Protein AF-A0A819KWQ0-F1 (afdb_monomer)

Structure (mmCIF, N/CA/C/O backbone):
data_AF-A0A819KWQ0-F1
#
_entry.id   AF-A0A819KWQ0-F1
#
loop_
_atom_site.group_PDB
_atom_site.id
_atom_site.type_symbol
_atom_site.label_atom_id
_atom_site.label_alt_id
_atom_site.label_comp_id
_atom_site.label_asym_id
_atom_site.label_entity_id
_atom_site.label_seq_id
_atom_site.pdbx_PDB_ins_code
_atom_site.Cartn_x
_atom_site.Cartn_y
_atom_site.Cartn_z
_atom_site.occupancy
_atom_site.B_iso_or_equiv
_atom_site.auth_seq_id
_atom_site.auth_comp_id
_atom_site.auth_asym_id
_atom_site.auth_atom_id
_atom_site.pdbx_PDB_model_num
ATOM 1 N N . MET A 1 1 ? 27.034 -5.877 -29.407 1.00 24.23 1 MET A N 1
ATOM 2 C CA . MET A 1 1 ? 26.694 -6.370 -30.760 1.00 24.23 1 MET A CA 1
ATOM 3 C C . MET A 1 1 ? 25.232 -6.024 -30.983 1.00 24.23 1 MET A C 1
ATOM 5 O O . MET A 1 1 ? 24.387 -6.612 -30.325 1.00 24.23 1 MET A O 1
ATOM 9 N N . GLU A 1 2 ? 24.943 -4.990 -31.768 1.00 26.64 2 GLU A N 1
ATOM 10 C CA . GLU A 1 2 ? 23.597 -4.400 -31.842 1.00 26.64 2 GLU A CA 1
ATOM 11 C C . GLU A 1 2 ? 22.779 -5.033 -32.975 1.00 26.64 2 GLU A C 1
ATOM 13 O O . GLU A 1 2 ? 23.281 -5.213 -34.084 1.00 26.64 2 GLU A O 1
ATOM 18 N N . GLN A 1 3 ? 21.522 -5.390 -32.698 1.00 25.50 3 GLN A N 1
ATOM 19 C CA . GLN A 1 3 ? 20.621 -5.985 -33.685 1.00 25.50 3 GLN A CA 1
ATOM 20 C C . GLN A 1 3 ? 19.725 -4.911 -34.311 1.00 25.50 3 GLN A C 1
ATOM 22 O O . GLN A 1 3 ? 18.883 -4.322 -33.637 1.00 25.50 3 GLN A O 1
ATOM 27 N N . VAL A 1 4 ? 19.859 -4.695 -35.622 1.00 35.66 4 VAL A N 1
ATOM 28 C CA . VAL A 1 4 ? 18.903 -3.888 -36.395 1.00 35.66 4 VAL A CA 1
ATOM 29 C C . VAL A 1 4 ? 17.705 -4.768 -36.754 1.00 35.66 4 VAL A C 1
ATOM 31 O O . VAL A 1 4 ? 17.796 -5.618 -37.641 1.00 35.66 4 VAL A O 1
ATOM 34 N N . LEU A 1 5 ? 16.582 -4.576 -36.059 1.00 35.38 5 LEU A N 1
ATOM 35 C CA . LEU A 1 5 ? 15.367 -5.361 -36.271 1.00 35.38 5 LEU A CA 1
ATOM 36 C C . LEU A 1 5 ? 14.672 -4.964 -37.588 1.00 35.38 5 LEU A C 1
ATOM 38 O O . LEU A 1 5 ? 13.989 -3.945 -37.673 1.00 35.38 5 LEU A O 1
ATOM 42 N N . LEU A 1 6 ? 14.829 -5.791 -38.623 1.00 46.47 6 LEU A N 1
ATOM 43 C CA . LEU A 1 6 ? 14.101 -5.660 -39.886 1.00 46.47 6 LEU A CA 1
ATOM 44 C C . LEU A 1 6 ? 12.773 -6.428 -39.808 1.00 46.47 6 LEU A C 1
ATOM 46 O O . LEU A 1 6 ? 12.726 -7.636 -40.032 1.00 46.47 6 LEU A O 1
ATOM 50 N N . THR A 1 7 ? 11.689 -5.726 -39.481 1.00 38.81 7 THR A N 1
ATOM 51 C CA . THR A 1 7 ? 10.360 -6.334 -39.313 1.00 38.81 7 THR A CA 1
ATOM 52 C C . THR A 1 7 ? 9.703 -6.654 -40.659 1.00 38.81 7 THR A C 1
ATOM 54 O O . THR A 1 7 ? 9.161 -5.771 -41.324 1.00 38.81 7 THR A O 1
ATOM 57 N N . PHE A 1 8 ? 9.689 -7.932 -41.039 1.00 43.09 8 PHE A N 1
ATOM 58 C CA . PHE A 1 8 ? 8.928 -8.433 -42.187 1.00 43.09 8 PHE A CA 1
ATOM 59 C C . PHE A 1 8 ? 7.566 -8.971 -41.727 1.00 43.09 8 PHE A C 1
ATOM 61 O O . PHE A 1 8 ? 7.503 -9.798 -40.821 1.00 43.09 8 PHE A O 1
ATOM 68 N N . ARG A 1 9 ? 6.468 -8.528 -42.352 1.00 33.56 9 ARG A N 1
ATOM 69 C CA . ARG A 1 9 ? 5.150 -9.169 -42.194 1.00 33.56 9 ARG A CA 1
ATOM 70 C C . ARG A 1 9 ? 4.987 -10.262 -43.257 1.00 33.56 9 ARG A C 1
ATOM 72 O O . ARG A 1 9 ? 5.409 -10.067 -44.393 1.00 33.56 9 ARG A O 1
ATOM 79 N N . ASN A 1 10 ? 4.350 -11.371 -42.882 1.00 37.31 10 ASN A N 1
ATOM 80 C CA . ASN A 1 10 ? 3.949 -12.483 -43.756 1.00 37.31 10 ASN A CA 1
ATOM 81 C C . ASN A 1 10 ? 5.104 -13.242 -44.456 1.00 37.31 10 ASN A C 1
ATOM 83 O O . ASN A 1 10 ? 4.990 -13.589 -45.630 1.00 37.31 10 ASN A O 1
ATOM 87 N N . ILE A 1 11 ? 6.207 -13.533 -43.750 1.00 48.66 11 ILE A N 1
ATOM 88 C CA . ILE A 1 11 ? 7.253 -14.470 -44.214 1.00 48.66 11 ILE A CA 1
ATOM 89 C C . ILE A 1 11 ? 7.636 -15.406 -43.057 1.00 48.66 11 ILE A C 1
ATOM 91 O O . ILE A 1 11 ? 8.377 -15.012 -42.163 1.00 48.66 11 ILE A O 1
ATOM 95 N N . GLU A 1 12 ? 7.136 -16.645 -43.063 1.00 42.06 12 GLU A N 1
ATOM 96 C CA . GLU A 1 12 ? 7.247 -17.553 -41.905 1.00 42.06 12 GLU A CA 1
ATOM 97 C C . GLU A 1 12 ? 8.636 -18.178 -41.696 1.00 42.06 12 GLU A C 1
ATOM 99 O O . GLU A 1 12 ? 8.948 -18.616 -40.590 1.00 42.06 12 GLU A O 1
ATOM 104 N N . LYS A 1 13 ? 9.488 -18.236 -42.732 1.00 46.59 13 LYS A N 1
ATOM 105 C CA . LYS A 1 13 ? 10.854 -18.785 -42.636 1.00 46.59 13 LYS A CA 1
ATOM 106 C C . LYS A 1 13 ? 11.850 -17.960 -43.452 1.00 46.59 13 LYS A C 1
ATOM 108 O O . LYS A 1 13 ? 11.881 -18.042 -44.676 1.00 46.59 13 LYS A O 1
ATOM 113 N N . ILE A 1 14 ? 12.708 -17.206 -42.763 1.00 52.41 14 ILE A N 1
ATOM 114 C CA . ILE A 1 14 ? 13.906 -16.571 -43.335 1.00 52.41 14 ILE A CA 1
ATOM 115 C C . ILE A 1 14 ? 15.120 -17.312 -42.776 1.00 52.41 14 ILE A C 1
ATOM 117 O O . ILE A 1 14 ? 15.353 -17.284 -41.572 1.00 52.41 14 ILE A O 1
ATOM 121 N N . SER A 1 15 ? 15.893 -17.983 -43.635 1.00 44.91 15 SER A N 1
ATOM 122 C CA . SER A 1 15 ? 17.035 -18.798 -43.196 1.00 44.91 15 SER A CA 1
ATOM 123 C C . SER A 1 15 ? 18.334 -18.000 -43.069 1.00 44.91 15 SER A C 1
ATOM 125 O O . SER A 1 15 ? 19.183 -18.340 -42.248 1.00 44.91 15 SER A O 1
ATOM 127 N N . THR A 1 16 ? 18.536 -16.948 -43.874 1.00 51.19 16 THR A N 1
ATOM 128 C CA . THR A 1 16 ? 19.702 -16.052 -43.747 1.00 51.19 16 THR A CA 1
ATOM 129 C C . THR A 1 16 ? 19.451 -14.689 -44.401 1.00 51.19 16 THR A C 1
ATOM 131 O O . THR A 1 16 ? 19.025 -14.604 -45.553 1.00 51.19 16 THR A O 1
ATOM 134 N N . VAL A 1 17 ? 19.810 -13.603 -43.710 1.00 53.06 17 VAL A N 1
ATOM 135 C CA . VAL A 1 17 ? 19.932 -12.259 -44.303 1.00 53.06 17 VAL A CA 1
ATOM 136 C C . VAL A 1 17 ? 21.399 -12.027 -44.686 1.00 53.06 17 VAL A C 1
ATOM 138 O O . VAL A 1 17 ? 22.280 -12.222 -43.852 1.00 53.06 17 VAL A O 1
ATOM 141 N N . ARG A 1 18 ? 21.689 -11.612 -45.929 1.00 51.16 18 ARG A N 1
ATOM 142 C CA . ARG A 1 18 ? 23.060 -11.295 -46.381 1.00 51.16 18 ARG A CA 1
ATOM 143 C C . ARG A 1 18 ? 23.117 -9.912 -47.027 1.00 51.16 18 ARG A C 1
ATOM 145 O O . ARG A 1 18 ? 22.638 -9.706 -48.139 1.00 51.16 18 ARG A O 1
ATOM 152 N N . LEU A 1 19 ? 23.761 -8.965 -46.349 1.00 50.62 19 LEU A N 1
ATOM 153 C CA . LEU A 1 19 ? 23.996 -7.623 -46.883 1.00 50.62 19 LEU A CA 1
ATOM 154 C C . LEU A 1 19 ? 25.009 -7.691 -48.040 1.00 50.62 19 LEU A C 1
ATOM 156 O O . LEU A 1 19 ? 26.185 -7.968 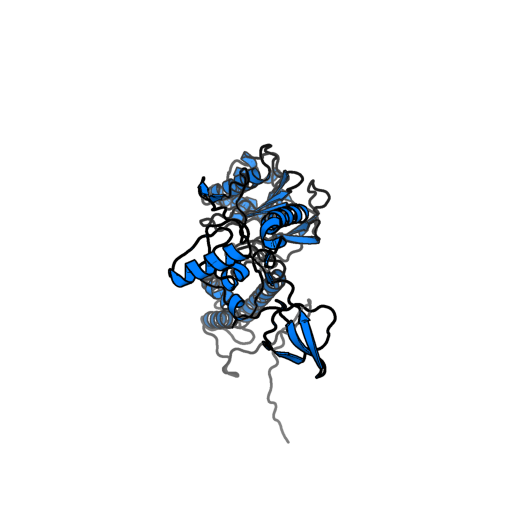-47.824 1.00 50.62 19 LEU A O 1
ATOM 160 N N . SER A 1 20 ? 24.557 -7.443 -49.273 1.00 44.72 20 SER A N 1
ATOM 161 C CA . SER A 1 20 ? 25.394 -7.492 -50.481 1.00 44.72 20 SER A CA 1
ATOM 162 C C . SER A 1 20 ? 25.358 -6.161 -51.237 1.00 44.72 20 SER A C 1
ATOM 164 O O . SER A 1 20 ? 24.332 -5.809 -51.825 1.00 44.72 20 SER A O 1
ATOM 166 N N . ARG A 1 21 ? 26.474 -5.426 -51.274 1.00 44.25 21 ARG A N 1
ATOM 167 C CA . ARG A 1 21 ? 26.579 -4.163 -52.023 1.00 44.25 21 ARG A CA 1
ATOM 168 C C . ARG A 1 21 ? 26.748 -4.449 -53.520 1.00 44.25 21 ARG A C 1
ATOM 170 O O . ARG A 1 21 ? 27.690 -5.127 -53.916 1.00 44.25 21 ARG A O 1
ATOM 177 N N . LYS A 1 22 ? 25.881 -3.883 -54.364 1.00 44.34 22 LYS A N 1
ATOM 178 C CA . LYS A 1 22 ? 26.129 -3.733 -55.808 1.00 44.34 22 LYS A CA 1
ATOM 179 C C . LYS A 1 22 ? 25.901 -2.275 -56.189 1.00 44.34 22 LYS A C 1
ATOM 181 O O . LYS A 1 22 ? 24.785 -1.780 -56.066 1.00 44.34 22 LYS A O 1
ATOM 186 N N . PHE A 1 23 ? 26.961 -1.593 -56.618 1.00 38.34 23 PHE A N 1
ATOM 187 C CA . PHE A 1 23 ? 26.857 -0.231 -57.136 1.00 38.34 23 PHE A CA 1
ATOM 188 C C . PHE A 1 23 ? 26.007 -0.210 -58.413 1.00 38.34 23 PHE A C 1
ATOM 190 O O . PHE A 1 23 ? 26.102 -1.102 -59.255 1.00 38.34 23 PHE A O 1
ATOM 197 N N . SER A 1 24 ? 25.176 0.820 -58.544 1.00 41.94 24 SER A N 1
ATOM 198 C CA . SER A 1 24 ? 24.393 1.113 -59.741 1.00 41.94 24 SER A CA 1
ATOM 199 C C . SER A 1 24 ? 24.179 2.621 -59.816 1.00 41.94 24 SER A C 1
ATOM 201 O O . SER A 1 24 ? 23.845 3.238 -58.806 1.00 41.94 24 SER A O 1
ATOM 203 N N . LEU A 1 25 ? 24.346 3.209 -61.002 1.00 40.59 25 LEU A N 1
ATOM 204 C CA . LEU A 1 25 ? 24.334 4.659 -61.268 1.00 40.59 25 LEU A CA 1
ATOM 205 C C . LEU A 1 25 ? 22.933 5.312 -61.156 1.00 40.59 25 LEU A C 1
ATOM 207 O O . LEU A 1 25 ? 22.634 6.289 -61.836 1.00 40.59 25 LEU A O 1
ATOM 211 N N . ARG A 1 26 ? 22.027 4.732 -60.357 1.00 42.91 26 ARG A N 1
ATOM 212 C CA . ARG A 1 26 ? 20.630 5.162 -60.171 1.00 42.91 26 ARG A CA 1
ATOM 213 C C . ARG A 1 26 ? 20.159 4.899 -58.730 1.00 42.91 26 ARG A C 1
ATOM 215 O O . ARG A 1 26 ? 19.268 4.075 -58.538 1.00 42.91 26 ARG A O 1
ATOM 222 N N . ASN A 1 27 ? 20.783 5.571 -57.756 1.00 46.50 27 ASN A N 1
ATOM 223 C CA . ASN A 1 27 ? 20.468 5.704 -56.314 1.00 46.50 27 ASN A CA 1
ATOM 224 C C . ASN A 1 27 ? 19.314 4.813 -55.791 1.00 46.50 27 ASN A C 1
ATOM 226 O O . ASN A 1 27 ? 18.196 5.280 -55.542 1.00 46.50 27 ASN A O 1
ATOM 230 N N . ARG A 1 28 ? 19.559 3.503 -55.658 1.00 50.69 28 ARG A N 1
ATOM 231 C CA . ARG A 1 28 ? 18.576 2.508 -55.190 1.00 50.69 28 ARG A CA 1
ATOM 232 C C . ARG A 1 28 ? 19.274 1.397 -54.412 1.00 50.69 28 ARG A C 1
ATOM 234 O O . ARG A 1 28 ? 19.896 0.520 -55.008 1.00 50.69 28 ARG A O 1
ATOM 241 N N . PHE A 1 29 ? 19.114 1.403 -53.092 1.00 60.25 29 PHE A N 1
ATOM 242 C CA . PHE A 1 29 ? 19.632 0.346 -52.225 1.00 60.25 29 PHE A CA 1
ATOM 243 C C . PHE A 1 29 ? 18.668 -0.832 -52.132 1.00 60.25 29 PHE A C 1
ATOM 245 O O . PHE A 1 29 ? 17.476 -0.660 -51.867 1.00 60.25 29 PHE A O 1
ATOM 252 N N . TYR A 1 30 ? 19.215 -2.031 -52.330 1.00 61.19 30 TYR A N 1
ATOM 253 C CA . TYR A 1 30 ? 18.512 -3.302 -52.212 1.00 61.19 30 TYR A CA 1
ATOM 254 C C . TYR A 1 30 ? 19.210 -4.170 -51.161 1.00 61.19 30 TYR A C 1
ATOM 256 O O . TYR A 1 30 ? 20.372 -4.536 -51.334 1.00 61.19 30 TYR A O 1
ATOM 264 N N . LEU A 1 31 ? 18.496 -4.518 -50.091 1.00 68.06 31 LEU A N 1
ATOM 265 C CA . LEU A 1 31 ? 18.867 -5.629 -49.217 1.00 68.06 31 LEU A CA 1
ATOM 266 C C . LEU A 1 31 ? 18.667 -6.938 -49.985 1.00 68.06 31 LEU A C 1
ATOM 268 O O . LEU A 1 31 ? 17.671 -7.080 -50.694 1.00 68.06 31 LEU A O 1
ATOM 272 N N . SER A 1 32 ? 19.566 -7.901 -49.803 1.00 66.44 32 SER A N 1
ATOM 273 C CA . SER A 1 32 ? 19.382 -9.266 -50.298 1.00 66.44 32 SER A CA 1
ATOM 274 C C . SER A 1 32 ? 19.013 -10.176 -49.127 1.00 66.44 32 SER A C 1
ATOM 276 O O . SER A 1 32 ? 19.771 -10.319 -48.166 1.00 66.44 32 SER A O 1
ATOM 278 N N . VAL A 1 33 ? 17.838 -10.797 -49.197 1.00 72.81 33 VAL A N 1
ATOM 279 C CA . VAL A 1 33 ? 17.383 -11.794 -48.217 1.00 72.81 33 VAL A CA 1
ATOM 280 C C . VAL A 1 33 ? 17.302 -13.143 -48.917 1.00 72.81 33 VAL A C 1
ATOM 282 O O . VAL A 1 33 ? 16.783 -13.221 -50.031 1.00 72.81 33 VAL A O 1
ATOM 285 N N . ILE A 1 34 ? 17.830 -14.193 -48.286 1.00 71.75 34 ILE A N 1
ATOM 286 C CA . ILE A 1 34 ? 17.748 -15.554 -48.816 1.00 71.75 34 ILE A CA 1
ATOM 287 C C . ILE A 1 34 ? 16.561 -16.249 -48.146 1.00 71.75 34 ILE A C 1
ATOM 289 O O . ILE A 1 34 ? 16.539 -16.440 -46.928 1.00 71.75 34 ILE A O 1
ATOM 293 N N . VAL A 1 35 ? 15.571 -16.610 -48.960 1.00 74.19 35 VAL A N 1
ATOM 294 C CA . VAL A 1 35 ? 14.346 -17.313 -48.556 1.00 74.19 35 VAL A CA 1
ATOM 295 C C . VAL A 1 35 ? 14.207 -18.528 -49.461 1.00 74.19 35 VAL A C 1
ATOM 297 O O . VAL A 1 35 ? 14.211 -18.379 -50.679 1.00 74.19 35 VAL A O 1
ATOM 300 N N . ASN A 1 36 ? 14.134 -19.732 -48.889 1.00 77.62 36 ASN A N 1
ATOM 301 C CA . ASN A 1 36 ? 14.038 -20.997 -49.636 1.00 77.62 36 ASN A CA 1
ATOM 302 C C . ASN A 1 36 ? 15.078 -21.113 -50.777 1.00 77.62 36 ASN A C 1
ATOM 304 O O . ASN A 1 36 ? 14.756 -21.477 -51.905 1.00 77.62 36 ASN A O 1
ATOM 308 N N . ASN A 1 37 ? 16.330 -20.744 -50.478 1.00 79.75 37 ASN A N 1
ATOM 309 C CA . ASN A 1 37 ? 17.470 -20.662 -51.407 1.00 79.75 37 ASN A CA 1
ATOM 310 C C . ASN A 1 37 ? 17.333 -19.649 -52.576 1.00 79.75 37 ASN A C 1
ATOM 312 O O . ASN A 1 37 ? 18.233 -19.535 -53.405 1.00 79.75 37 ASN A O 1
ATOM 316 N N . GLN A 1 38 ? 16.258 -18.857 -52.633 1.00 75.00 38 GLN A N 1
ATOM 317 C CA . GLN A 1 38 ? 16.089 -17.760 -53.591 1.00 75.00 38 GLN A CA 1
ATOM 318 C C . GLN A 1 38 ? 16.571 -16.429 -52.997 1.00 75.00 38 GLN A C 1
ATOM 320 O O . GLN A 1 38 ? 16.350 -16.143 -51.821 1.00 75.00 38 GLN A O 1
ATOM 325 N N . THR A 1 39 ? 17.218 -15.587 -53.812 1.00 79.12 39 THR A N 1
ATOM 326 C CA . THR A 1 39 ? 17.703 -14.260 -53.385 1.00 79.12 39 THR A CA 1
ATOM 327 C C . THR A 1 39 ? 16.686 -13.171 -53.723 1.00 79.12 39 THR A C 1
ATOM 329 O O . THR A 1 39 ? 16.597 -12.723 -54.869 1.00 79.12 39 THR A O 1
ATOM 332 N N . ILE A 1 40 ? 15.951 -12.702 -52.716 1.00 80.31 40 ILE A N 1
ATOM 333 C CA . ILE A 1 40 ? 14.961 -11.627 -52.842 1.00 80.31 40 ILE A CA 1
ATOM 334 C C . ILE A 1 40 ? 15.647 -10.271 -52.626 1.00 80.31 40 ILE A C 1
ATOM 336 O O . ILE A 1 40 ? 16.306 -10.056 -51.609 1.00 80.31 40 ILE A O 1
ATOM 340 N N . LYS A 1 41 ? 15.474 -9.338 -53.574 1.00 75.94 41 LYS A N 1
ATOM 341 C CA . LYS A 1 41 ? 16.033 -7.974 -53.518 1.00 75.94 41 LYS A CA 1
ATOM 342 C C . LYS A 1 41 ? 14.996 -6.976 -53.000 1.00 75.94 41 LYS A C 1
ATOM 344 O O . LYS A 1 41 ? 14.125 -6.537 -53.749 1.00 75.94 41 LYS A O 1
ATOM 349 N N . LEU A 1 42 ? 15.115 -6.578 -51.738 1.00 74.06 42 LEU A N 1
ATOM 350 C CA . LEU A 1 42 ? 14.184 -5.680 -51.053 1.00 74.06 42 LEU A CA 1
ATOM 351 C C . LEU A 1 42 ? 14.703 -4.238 -51.066 1.00 74.06 42 LEU A C 1
ATOM 353 O O . LEU A 1 42 ? 15.755 -3.948 -50.500 1.00 74.06 42 LEU A O 1
ATOM 357 N N . LYS A 1 43 ? 13.967 -3.314 -51.692 1.00 72.50 43 LYS A N 1
ATOM 358 C CA . LYS A 1 43 ? 14.345 -1.893 -51.739 1.00 72.50 43 LYS A CA 1
ATOM 359 C C . LYS A 1 43 ? 14.189 -1.244 -50.358 1.00 72.50 43 LYS A C 1
ATOM 361 O O . LYS A 1 43 ? 13.070 -1.145 -49.853 1.00 72.50 43 LYS A O 1
ATOM 366 N N . VAL A 1 44 ? 15.272 -0.708 -49.792 1.00 71.69 44 VAL A N 1
ATOM 367 C CA . VAL A 1 44 ? 15.189 0.063 -48.539 1.00 71.69 44 VAL A CA 1
ATOM 368 C C . VAL A 1 44 ? 14.521 1.408 -48.823 1.00 71.69 44 VAL A C 1
ATOM 370 O O . VAL A 1 44 ? 14.974 2.168 -49.678 1.00 71.69 44 VAL A O 1
ATOM 373 N N . SER A 1 45 ? 13.419 1.691 -48.126 1.00 70.06 45 SER A N 1
ATOM 374 C CA . SER A 1 45 ? 12.622 2.914 -48.329 1.00 70.06 45 SER A CA 1
ATOM 375 C C . SER A 1 45 ? 12.729 3.926 -47.182 1.00 70.06 45 SER A C 1
ATOM 377 O O . SER A 1 45 ? 12.238 5.045 -47.329 1.00 70.06 45 SER A O 1
ATOM 379 N N . GLY A 1 46 ? 13.393 3.559 -46.085 1.00 73.56 46 GLY A N 1
ATOM 380 C CA . GLY A 1 46 ? 13.645 4.390 -44.908 1.00 73.56 46 GLY A CA 1
ATOM 381 C C . GLY A 1 46 ? 14.215 3.562 -43.753 1.00 73.56 46 GLY A C 1
ATOM 382 O O . GLY A 1 46 ? 14.363 2.346 -43.881 1.00 73.56 46 GLY A O 1
ATOM 383 N N . ILE A 1 47 ? 14.526 4.227 -42.642 1.00 75.81 47 ILE A N 1
ATOM 384 C CA . ILE A 1 47 ? 14.949 3.634 -41.364 1.00 75.81 47 ILE A CA 1
ATOM 385 C C . ILE A 1 47 ? 14.041 4.210 -40.276 1.00 75.81 47 ILE A C 1
ATOM 387 O O . ILE A 1 47 ? 13.788 5.412 -40.273 1.00 75.81 47 ILE A O 1
ATOM 391 N N . THR A 1 48 ? 13.559 3.369 -39.362 1.00 76.75 48 THR A N 1
ATOM 392 C CA . THR A 1 48 ? 12.713 3.775 -38.230 1.00 76.75 48 THR A CA 1
ATOM 393 C C . THR A 1 48 ? 13.326 3.318 -36.910 1.00 76.75 48 THR A C 1
ATOM 395 O O . THR A 1 48 ? 14.078 2.344 -36.888 1.00 76.75 48 THR A O 1
ATOM 398 N N . GLY A 1 49 ? 13.023 4.024 -35.824 1.00 73.56 49 GLY A N 1
ATOM 399 C CA . GLY A 1 49 ? 13.508 3.712 -34.482 1.00 73.56 49 GLY A CA 1
ATOM 400 C C . GLY A 1 49 ? 13.053 4.738 -33.448 1.00 73.56 49 GLY A C 1
ATOM 401 O O . GLY A 1 49 ? 12.440 5.759 -33.783 1.00 73.56 49 GLY A O 1
ATOM 402 N N . ASP A 1 50 ? 13.374 4.477 -32.183 1.00 71.50 50 ASP A N 1
ATOM 403 C CA . ASP A 1 50 ? 13.227 5.468 -31.124 1.00 71.50 50 ASP A CA 1
ATOM 404 C C . ASP A 1 50 ? 14.302 6.568 -31.258 1.00 71.50 50 ASP A C 1
ATOM 406 O O . ASP A 1 50 ? 15.324 6.415 -31.935 1.00 71.50 50 ASP A O 1
ATOM 410 N N . SER A 1 51 ? 14.075 7.727 -30.634 1.00 73.00 51 SER A N 1
ATOM 411 C CA . SER A 1 51 ? 15.058 8.822 -30.692 1.00 73.00 51 SER A CA 1
ATOM 412 C C . SER A 1 51 ? 16.428 8.459 -30.083 1.00 73.00 51 SER A C 1
ATOM 414 O O . SER A 1 51 ? 17.431 8.896 -30.650 1.00 73.00 51 SER A O 1
ATOM 416 N N . PRO A 1 52 ? 16.525 7.676 -28.987 1.00 74.31 52 PRO A N 1
ATOM 417 C CA . PRO A 1 52 ? 17.793 7.134 -28.491 1.00 74.31 52 PRO A CA 1
ATOM 418 C C . PRO A 1 52 ? 18.600 6.301 -29.501 1.00 74.31 52 PRO A C 1
ATOM 420 O O . PRO A 1 52 ? 19.752 6.656 -29.757 1.00 74.31 52 PRO A O 1
ATOM 423 N N . ALA A 1 53 ? 18.045 5.251 -30.121 1.00 77.81 53 ALA A N 1
ATOM 424 C CA . ALA A 1 53 ? 18.809 4.433 -31.070 1.00 77.81 53 ALA A CA 1
ATOM 425 C C . ALA A 1 53 ? 19.117 5.202 -32.363 1.00 77.81 53 ALA A C 1
ATOM 427 O O . ALA A 1 53 ? 20.245 5.153 -32.860 1.00 77.81 53 ALA A O 1
ATOM 428 N N . LEU A 1 54 ? 18.164 5.997 -32.871 1.00 80.25 54 LEU A N 1
ATOM 429 C CA . LEU A 1 54 ? 18.404 6.874 -34.023 1.00 80.25 54 LEU A CA 1
ATOM 430 C C . LEU A 1 54 ? 19.502 7.910 -33.737 1.00 80.25 54 LEU A C 1
ATOM 432 O O . LEU A 1 54 ? 20.280 8.223 -34.632 1.00 80.25 54 LEU A O 1
ATOM 436 N N . LYS A 1 55 ? 19.613 8.434 -32.507 1.00 84.31 55 LYS A N 1
ATOM 437 C CA . LYS A 1 55 ? 20.706 9.341 -32.109 1.00 84.31 55 LYS A CA 1
ATOM 438 C C . LYS A 1 55 ? 22.078 8.680 -32.306 1.00 84.31 55 LYS A C 1
ATOM 440 O O . LYS A 1 55 ? 22.957 9.302 -32.903 1.00 84.31 55 LYS A O 1
ATOM 445 N N . VAL A 1 56 ? 22.247 7.450 -31.814 1.00 83.81 56 VAL A N 1
ATOM 446 C CA . VAL A 1 56 ? 23.506 6.690 -31.917 1.00 83.81 56 VAL A CA 1
ATOM 447 C C . VAL A 1 56 ? 23.800 6.343 -33.374 1.00 83.81 56 VAL A C 1
ATOM 449 O O . VAL A 1 56 ? 24.840 6.728 -33.903 1.00 83.81 56 VAL A O 1
ATOM 452 N N . ALA A 1 57 ? 22.859 5.693 -34.061 1.00 82.44 57 ALA A N 1
ATOM 453 C CA . ALA A 1 57 ? 23.087 5.178 -35.407 1.00 82.44 57 ALA A CA 1
ATOM 454 C C . ALA A 1 57 ? 23.295 6.285 -36.462 1.00 82.44 57 ALA A C 1
ATOM 456 O O . ALA A 1 57 ? 24.032 6.094 -37.431 1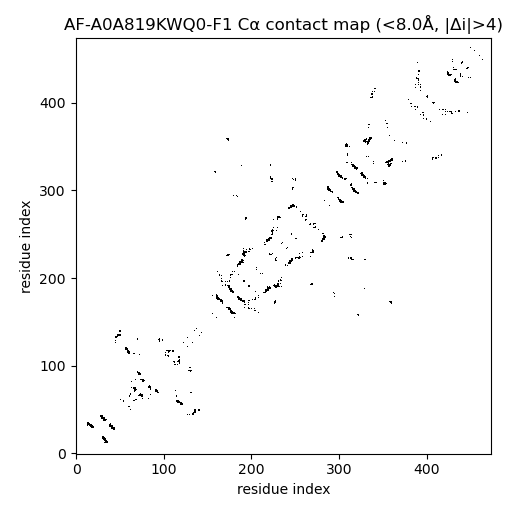.00 82.44 57 ALA A O 1
ATOM 457 N N . LEU A 1 58 ? 22.695 7.467 -36.277 1.00 86.81 58 LEU A N 1
ATOM 458 C CA . LEU A 1 58 ? 22.894 8.635 -37.148 1.00 86.81 58 LEU A CA 1
ATOM 459 C C . LEU A 1 58 ? 24.091 9.513 -36.746 1.00 86.81 58 LEU A C 1
ATOM 461 O O . LEU A 1 58 ? 24.347 10.502 -37.428 1.00 86.81 58 LEU A O 1
ATOM 465 N N . ASN A 1 59 ? 24.805 9.172 -35.665 1.00 89.81 59 ASN A N 1
ATOM 466 C CA . ASN A 1 59 ? 25.918 9.945 -35.106 1.00 89.81 59 ASN A CA 1
ATOM 467 C C . ASN A 1 59 ? 25.546 11.430 -34.863 1.00 89.81 59 ASN A C 1
ATOM 469 O O . ASN A 1 59 ? 26.183 12.357 -35.365 1.00 89.81 59 ASN A O 1
ATOM 473 N N . PHE A 1 60 ? 24.439 11.664 -34.144 1.00 90.00 60 PHE A N 1
ATOM 474 C CA . PHE A 1 60 ? 23.767 12.971 -34.050 1.00 90.00 60 PHE A CA 1
ATOM 475 C C . PHE A 1 60 ? 23.394 13.352 -32.599 1.00 90.00 60 PHE A C 1
ATOM 477 O O . PHE A 1 60 ? 23.421 12.525 -31.691 1.00 90.00 60 PHE A O 1
ATOM 484 N N . ILE A 1 61 ? 23.002 14.607 -32.355 1.00 88.62 61 ILE A N 1
ATOM 485 C CA . ILE A 1 61 ? 22.484 15.110 -31.071 1.00 88.62 61 ILE A CA 1
ATOM 486 C C . ILE A 1 61 ? 21.053 15.655 -31.244 1.00 88.62 61 ILE A C 1
ATOM 488 O O . ILE A 1 61 ? 20.836 16.846 -31.483 1.00 88.62 61 ILE A O 1
ATOM 492 N N . SER A 1 62 ? 20.070 14.764 -31.094 1.00 77.56 62 SER A N 1
ATOM 493 C CA . SER A 1 62 ? 18.630 15.040 -31.216 1.00 77.56 62 SER A CA 1
ATOM 494 C C . SER A 1 62 ? 18.006 15.614 -29.922 1.00 77.56 62 SER A C 1
ATOM 496 O O . SER A 1 62 ? 18.695 16.283 -29.140 1.00 77.56 62 SER A O 1
ATOM 498 N N . HIS A 1 63 ? 16.695 15.399 -29.727 1.00 67.44 63 HIS A N 1
ATOM 499 C CA . HIS A 1 63 ? 15.884 15.909 -28.616 1.00 67.44 63 HIS A CA 1
ATOM 500 C C . HIS A 1 63 ? 16.570 15.793 -27.244 1.00 67.44 63 HIS A C 1
ATOM 502 O O . HIS A 1 63 ? 17.273 14.828 -26.946 1.00 67.44 63 HIS A O 1
ATOM 508 N N . ASN A 1 64 ? 16.344 16.800 -26.395 1.00 66.12 64 ASN A N 1
ATOM 509 C CA . ASN A 1 64 ? 16.978 17.039 -25.088 1.00 66.12 64 ASN A CA 1
ATOM 510 C C . ASN A 1 64 ? 18.494 17.321 -25.136 1.00 66.12 64 ASN A C 1
ATOM 512 O O . ASN A 1 64 ? 18.985 18.081 -24.299 1.00 66.12 64 ASN A O 1
ATOM 516 N N . GLY A 1 65 ? 19.216 16.805 -26.135 1.00 68.31 65 GLY A N 1
ATOM 517 C CA . GLY A 1 65 ? 20.645 17.031 -26.346 1.00 68.31 65 GLY A CA 1
ATOM 518 C C . GLY A 1 65 ? 20.970 18.478 -26.721 1.00 68.31 65 GLY A C 1
ATOM 519 O O . GLY A 1 65 ? 21.452 19.218 -25.871 1.00 68.31 65 GLY A O 1
ATOM 520 N N . TYR A 1 66 ? 20.678 18.903 -27.958 1.00 81.88 66 TYR A N 1
ATOM 521 C CA . TYR A 1 66 ? 20.835 20.308 -28.382 1.00 81.88 66 TYR A CA 1
ATOM 522 C C . TYR A 1 66 ? 19.841 20.761 -29.457 1.00 81.88 66 TYR A C 1
ATOM 524 O O . TYR A 1 66 ? 19.346 21.882 -29.353 1.00 81.88 66 TYR A O 1
ATOM 532 N N . TYR A 1 67 ? 19.524 19.935 -30.456 1.00 85.44 67 TYR A N 1
ATOM 533 C CA . TYR A 1 67 ? 18.603 20.296 -31.547 1.00 85.44 67 TYR A CA 1
ATOM 534 C C . TYR A 1 67 ? 17.193 19.759 -31.302 1.00 85.44 67 TYR A C 1
ATOM 536 O O . TYR A 1 67 ? 16.994 18.982 -30.365 1.00 85.44 67 TYR A O 1
ATOM 544 N N . CYS A 1 68 ? 16.203 20.223 -32.076 1.00 80.12 68 CYS A N 1
ATOM 545 C CA . CYS A 1 68 ? 14.839 19.697 -31.994 1.00 80.12 68 CYS A CA 1
ATOM 546 C C . CYS A 1 68 ? 14.821 18.268 -32.566 1.00 80.12 68 CYS A C 1
ATOM 548 O O . CYS A 1 68 ? 14.985 17.303 -31.828 1.00 80.12 68 CYS A O 1
ATOM 550 N N . CYS A 1 69 ? 14.778 18.123 -33.883 1.00 83.19 69 CYS A N 1
ATOM 551 C CA . CYS A 1 69 ? 14.818 16.857 -34.596 1.00 83.19 69 CYS A CA 1
ATOM 552 C C . CYS A 1 69 ? 15.935 16.846 -35.653 1.00 83.19 69 CYS A C 1
ATOM 554 O O . CYS A 1 69 ? 16.585 17.856 -35.940 1.00 83.19 69 CYS A O 1
ATOM 556 N N . TYR A 1 70 ? 16.114 15.687 -36.285 1.00 85.56 70 TYR A N 1
ATOM 557 C CA . TYR A 1 70 ? 17.036 15.472 -37.405 1.00 85.56 70 TYR A CA 1
ATOM 558 C C . TYR A 1 70 ? 16.768 16.418 -38.596 1.00 85.56 70 TYR A C 1
ATOM 560 O O . TYR A 1 70 ? 17.677 16.726 -39.364 1.00 85.56 70 TYR A O 1
ATOM 568 N N . PHE A 1 71 ? 15.548 16.952 -38.709 1.00 85.19 71 PHE A N 1
ATOM 569 C CA . PHE A 1 71 ? 15.080 17.746 -39.850 1.00 85.19 71 PHE A CA 1
ATOM 570 C C . PHE A 1 71 ? 15.198 19.269 -39.666 1.00 85.19 71 PHE A C 1
ATOM 572 O O . PHE A 1 71 ? 15.070 19.991 -40.647 1.00 85.19 71 PHE A O 1
ATOM 579 N N . CYS A 1 72 ? 15.447 19.777 -38.452 1.00 87.25 72 CYS A N 1
ATOM 580 C CA . CYS A 1 72 ? 15.424 21.214 -38.137 1.00 87.25 72 CYS A CA 1
ATOM 581 C C . CYS A 1 72 ? 16.797 21.743 -37.679 1.00 87.25 72 CYS A C 1
ATOM 583 O O . CYS A 1 72 ? 17.467 21.115 -36.854 1.00 87.25 72 CYS A O 1
ATOM 585 N N . TYR A 1 73 ? 17.184 22.953 -38.095 1.00 90.50 73 TYR A N 1
ATOM 586 C CA . TYR A 1 73 ? 18.300 23.670 -37.455 1.00 90.50 73 TYR A CA 1
ATOM 587 C C . TYR A 1 73 ? 17.926 24.318 -36.107 1.00 90.50 73 TYR A C 1
ATOM 589 O O . TYR A 1 73 ? 18.789 24.883 -35.436 1.00 90.50 73 TYR A O 1
ATOM 597 N N . LEU A 1 74 ? 16.667 24.193 -35.664 1.00 89.50 74 LEU A N 1
ATOM 598 C CA . LEU A 1 74 ? 16.185 24.715 -34.384 1.00 89.50 74 LEU A CA 1
ATOM 599 C C . LEU A 1 74 ? 16.969 24.122 -33.202 1.00 89.50 74 LEU A C 1
ATOM 601 O O . LEU A 1 74 ? 16.863 22.931 -32.888 1.00 89.50 74 LEU A O 1
ATOM 605 N N . ARG A 1 75 ? 17.729 24.982 -32.520 1.00 89.31 75 ARG A N 1
ATOM 606 C CA . ARG A 1 75 ? 18.465 24.668 -31.290 1.00 89.31 75 ARG A CA 1
ATOM 607 C C . ARG A 1 75 ? 17.589 24.956 -30.069 1.00 89.31 75 ARG A C 1
ATOM 609 O O . ARG A 1 75 ? 16.914 25.978 -30.007 1.00 89.31 75 ARG A O 1
ATOM 616 N N . GLY A 1 76 ? 17.605 24.057 -29.090 1.00 87.50 76 GLY A N 1
ATOM 617 C CA . GLY A 1 76 ? 16.822 24.189 -27.864 1.00 87.50 76 GLY A CA 1
ATOM 618 C C . GLY A 1 76 ? 17.482 25.120 -26.847 1.00 87.50 76 GLY A C 1
ATOM 619 O O . GLY A 1 76 ? 18.582 24.830 -26.362 1.00 87.50 76 GLY A O 1
ATOM 620 N N . ILE A 1 77 ? 16.776 26.194 -26.495 1.00 88.88 77 ILE A N 1
ATOM 621 C CA . ILE A 1 77 ? 17.156 27.212 -25.506 1.00 88.88 77 ILE A CA 1
ATOM 622 C C . ILE A 1 77 ? 16.930 26.655 -24.094 1.00 88.88 77 ILE A C 1
ATOM 624 O O . ILE A 1 77 ? 15.956 25.944 -23.854 1.00 88.88 77 ILE A O 1
ATOM 628 N N . TYR A 1 78 ? 17.809 26.962 -23.139 1.00 88.62 78 TYR A N 1
ATOM 629 C CA . TYR A 1 78 ? 17.619 26.577 -21.738 1.00 88.62 78 TYR A CA 1
ATOM 630 C C . TYR A 1 78 ? 16.932 27.709 -20.965 1.00 88.62 78 TYR A C 1
ATOM 632 O O . TYR A 1 78 ? 17.488 28.794 -20.827 1.00 88.62 78 TYR A O 1
ATOM 640 N N . GLN A 1 79 ? 15.709 27.478 -20.484 1.00 86.25 79 GLN A N 1
ATOM 641 C CA . GLN A 1 79 ? 14.889 28.501 -19.827 1.00 86.25 79 GLN A CA 1
ATOM 642 C C . GLN A 1 79 ? 13.999 27.841 -18.760 1.00 86.25 79 GLN A C 1
ATOM 644 O O . GLN A 1 79 ? 13.377 26.813 -19.024 1.00 86.25 79 GLN A O 1
ATOM 649 N N . LYS A 1 80 ? 13.931 28.420 -17.550 1.00 86.81 80 LYS A N 1
ATOM 650 C CA . LYS A 1 80 ? 13.198 27.869 -16.384 1.00 86.81 80 LYS A CA 1
ATOM 651 C C . LYS A 1 80 ? 13.600 26.414 -16.038 1.00 86.81 80 LYS A C 1
ATOM 653 O O . LYS A 1 80 ? 12.742 25.555 -15.867 1.00 86.81 80 LYS A O 1
ATOM 658 N N . ARG A 1 81 ? 14.914 26.142 -15.960 1.00 83.19 81 ARG A N 1
ATOM 659 C CA . ARG A 1 81 ? 15.532 24.821 -15.668 1.00 83.19 81 ARG A CA 1
ATOM 660 C C . ARG A 1 81 ? 15.160 23.672 -16.634 1.00 83.19 81 ARG A C 1
ATOM 662 O O . ARG A 1 81 ? 15.368 22.508 -16.313 1.00 83.19 81 ARG A O 1
ATOM 669 N N . LYS A 1 82 ? 14.643 23.975 -17.831 1.00 79.44 82 LYS A N 1
ATOM 670 C CA . LYS A 1 82 ? 14.338 22.993 -18.888 1.00 79.44 82 LYS A CA 1
ATOM 671 C C . LYS A 1 82 ? 14.840 23.473 -20.251 1.00 79.44 82 LYS A C 1
ATOM 673 O O . LYS A 1 82 ? 14.884 24.676 -20.512 1.00 79.44 82 LYS A O 1
ATOM 678 N N . ARG A 1 83 ? 15.187 22.539 -21.143 1.00 81.50 83 ARG A N 1
ATOM 679 C CA . ARG A 1 83 ? 15.411 22.852 -22.563 1.00 81.50 83 ARG A CA 1
ATOM 680 C C . ARG A 1 83 ? 14.053 23.009 -23.253 1.00 81.50 83 ARG A C 1
ATOM 682 O O . ARG A 1 83 ? 13.163 22.187 -23.053 1.00 81.50 83 ARG A O 1
ATOM 689 N N . GLN A 1 84 ? 13.887 24.073 -24.028 1.00 84.19 84 GLN A N 1
ATOM 690 C CA . GLN A 1 84 ? 12.663 24.418 -24.749 1.00 84.19 84 GLN A CA 1
ATOM 691 C C . GLN A 1 84 ? 12.997 24.743 -26.206 1.00 84.19 84 GLN A C 1
ATOM 693 O O . GLN A 1 84 ? 14.095 25.207 -26.512 1.00 84.19 84 GLN A O 1
ATOM 698 N N . TYR A 1 85 ? 12.052 24.483 -27.102 1.00 84.62 85 TYR A N 1
ATOM 699 C CA . TYR A 1 85 ? 12.204 24.668 -28.541 1.00 84.62 85 TYR A CA 1
ATOM 700 C C . TYR A 1 85 ? 11.164 25.70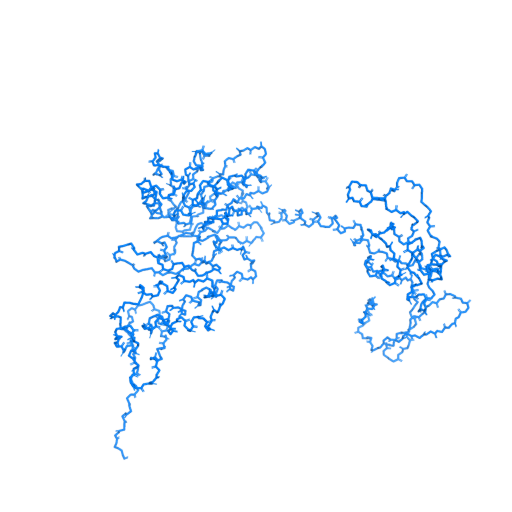6 -28.989 1.00 84.62 85 TYR A C 1
ATOM 702 O O . TYR A 1 85 ? 9.973 25.411 -28.884 1.00 84.62 85 TYR A O 1
ATOM 710 N N . PRO A 1 86 ? 11.569 26.925 -29.393 1.00 82.31 86 PRO A N 1
ATOM 711 C CA . PRO A 1 86 ? 10.629 27.991 -29.733 1.00 82.31 86 PRO A CA 1
ATOM 712 C C . PRO A 1 86 ? 10.048 27.764 -31.135 1.00 82.31 86 PRO A C 1
ATOM 714 O O . PRO A 1 86 ? 10.579 28.267 -32.120 1.00 82.31 86 PRO A O 1
ATOM 717 N N . TYR A 1 87 ? 8.962 26.991 -31.216 1.00 76.31 87 TYR A N 1
ATOM 718 C CA . TYR A 1 87 ? 8.268 26.641 -32.468 1.00 76.31 87 TYR A CA 1
ATOM 719 C C . TYR A 1 87 ? 7.467 27.797 -33.107 1.00 76.31 87 TYR A C 1
ATOM 721 O O . TYR A 1 87 ? 6.794 27.604 -34.112 1.00 76.31 87 TYR A O 1
ATOM 729 N N . GLU A 1 88 ? 7.526 28.991 -32.518 1.00 74.06 88 GLU A N 1
ATOM 730 C CA . GLU A 1 88 ? 6.765 30.189 -32.908 1.00 74.06 88 GLU A CA 1
ATOM 731 C C . GLU A 1 88 ? 7.415 30.973 -34.068 1.00 74.06 88 GLU A C 1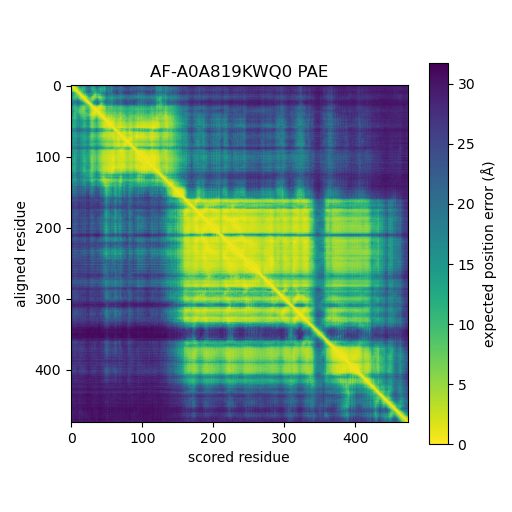
ATOM 733 O O . GLU A 1 88 ? 6.817 31.902 -34.604 1.00 74.06 88 GLU A O 1
ATOM 738 N N . CYS A 1 89 ? 8.630 30.594 -34.478 1.00 66.62 89 CYS A N 1
ATOM 739 C CA . CYS A 1 89 ? 9.362 31.213 -35.587 1.00 66.62 89 CYS A CA 1
ATOM 740 C C . CYS A 1 89 ? 9.346 30.324 -36.840 1.00 66.62 89 CYS A C 1
ATOM 742 O O . CYS A 1 89 ? 9.220 29.105 -36.751 1.00 66.62 89 CYS A O 1
ATOM 744 N N . SER A 1 90 ? 9.608 30.901 -38.016 1.00 75.25 90 SER A N 1
ATOM 745 C CA . SER A 1 90 ? 9.998 30.096 -39.180 1.00 75.25 90 SER A CA 1
ATOM 746 C C . SER A 1 90 ? 11.321 29.364 -38.903 1.00 75.25 90 SER A C 1
ATOM 748 O O . SER A 1 90 ? 12.184 29.842 -38.159 1.00 75.25 90 SER A O 1
ATOM 750 N N . HIS A 1 91 ? 11.482 28.157 -39.449 1.00 80.75 91 HIS A N 1
ATOM 751 C CA . HIS A 1 91 ? 12.641 27.304 -39.172 1.00 80.75 91 HIS A CA 1
ATOM 752 C C . HIS A 1 91 ? 13.310 26.844 -40.458 1.00 80.75 91 HIS A C 1
ATOM 754 O O . HIS A 1 91 ? 12.668 26.286 -41.346 1.00 80.75 91 HIS A O 1
ATOM 760 N N . GLN A 1 92 ? 14.631 27.011 -40.526 1.00 89.25 92 GLN A N 1
ATOM 761 C CA . GLN A 1 92 ? 15.421 26.419 -41.593 1.00 89.25 92 GLN A CA 1
ATOM 762 C C . GLN A 1 92 ? 15.433 24.893 -41.422 1.00 89.25 92 GLN A C 1
ATOM 764 O O . GLN A 1 92 ? 15.966 24.354 -40.444 1.00 89.25 92 GLN A O 1
ATOM 769 N N . MET A 1 93 ? 14.827 24.203 -42.383 1.00 87.75 93 MET A N 1
ATOM 770 C CA . MET A 1 93 ? 14.854 22.747 -42.473 1.00 87.75 93 MET A CA 1
ATOM 771 C C . MET A 1 93 ? 16.186 22.285 -43.072 1.00 87.75 93 MET A C 1
ATOM 773 O O . MET A 1 93 ? 16.734 22.937 -43.965 1.00 87.75 93 MET A O 1
ATOM 777 N N . ARG A 1 94 ? 16.705 21.144 -42.607 1.00 88.25 94 ARG A N 1
ATOM 778 C CA . ARG A 1 94 ? 17.832 20.471 -43.263 1.00 88.25 94 ARG A CA 1
ATOM 779 C C . ARG A 1 94 ? 17.359 19.896 -44.592 1.00 88.25 94 ARG A C 1
ATOM 781 O O . ARG A 1 94 ? 16.294 19.285 -44.666 1.00 88.25 94 ARG A O 1
ATOM 788 N N . THR A 1 95 ? 18.178 20.056 -45.622 1.00 86.94 95 THR A N 1
ATOM 789 C CA . THR A 1 95 ? 18.014 19.326 -46.881 1.00 86.94 95 THR A CA 1
ATOM 790 C C . THR A 1 95 ? 18.838 18.045 -46.849 1.00 86.94 95 THR A C 1
ATOM 792 O O . THR A 1 95 ? 19.681 17.848 -45.972 1.00 86.94 95 THR A O 1
ATOM 795 N N . ALA A 1 96 ? 18.642 17.206 -47.862 1.00 82.25 96 ALA A N 1
ATOM 796 C CA . ALA A 1 96 ? 19.493 16.064 -48.181 1.00 82.25 96 ALA A CA 1
ATOM 797 C C . ALA A 1 96 ? 20.986 16.397 -48.094 1.00 82.25 96 ALA A C 1
ATOM 799 O O . ALA A 1 96 ? 21.750 15.762 -47.366 1.00 82.25 96 ALA A O 1
ATOM 800 N N . ASN A 1 97 ? 21.365 17.439 -48.831 1.00 84.94 97 ASN A N 1
ATOM 801 C CA . ASN A 1 97 ? 22.749 17.812 -49.044 1.00 84.94 97 ASN A CA 1
ATOM 802 C C . ASN A 1 97 ? 23.306 18.501 -47.801 1.00 84.94 97 ASN A C 1
ATOM 804 O O . ASN A 1 97 ? 24.427 18.197 -47.414 1.00 84.94 97 ASN A O 1
ATOM 808 N N . SER A 1 98 ? 22.520 19.350 -47.127 1.00 90.56 98 SER A N 1
ATOM 809 C CA . SER A 1 98 ? 22.998 20.033 -45.921 1.00 90.56 98 SER A CA 1
ATOM 810 C C . SER A 1 98 ? 23.156 19.075 -44.733 1.00 90.56 98 SER A C 1
ATOM 812 O O . SER A 1 98 ? 24.149 19.169 -44.025 1.00 90.56 98 SER A O 1
ATOM 814 N N . PHE A 1 99 ? 22.269 18.081 -44.570 1.00 88.56 99 PHE A N 1
ATOM 815 C CA . PHE A 1 99 ? 22.433 17.007 -43.574 1.00 88.56 99 PHE A CA 1
ATOM 816 C C . PHE A 1 99 ? 23.713 16.186 -43.815 1.00 88.56 99 PHE A C 1
ATOM 818 O O . PHE A 1 99 ? 24.411 15.834 -42.869 1.00 88.56 99 PHE A O 1
ATOM 825 N N . ALA A 1 100 ? 24.038 15.885 -45.078 1.00 87.19 100 ALA A N 1
ATOM 826 C CA . ALA A 1 100 ? 25.268 15.176 -45.428 1.00 87.19 100 ALA A CA 1
ATOM 827 C C . ALA A 1 100 ? 26.520 16.053 -45.232 1.00 87.19 100 ALA A C 1
ATOM 829 O O . ALA A 1 100 ? 27.489 15.607 -44.625 1.00 87.19 100 ALA A O 1
ATOM 830 N N . GLN A 1 101 ? 26.481 17.310 -45.684 1.00 91.56 101 GLN A N 1
ATOM 831 C CA . GLN A 1 101 ? 27.573 18.279 -45.538 1.00 91.56 101 GLN A CA 1
ATOM 832 C C . GLN A 1 101 ? 27.899 18.563 -44.068 1.00 91.56 101 GLN A C 1
ATOM 834 O O . GLN A 1 101 ? 29.072 18.587 -43.711 1.00 91.56 101 GLN A O 1
ATOM 839 N N . ASP A 1 102 ? 26.887 18.724 -43.210 1.00 93.19 102 ASP A N 1
ATOM 840 C CA . ASP A 1 102 ? 27.083 18.929 -41.771 1.00 93.19 102 ASP A CA 1
ATOM 841 C C . ASP A 1 102 ? 27.706 17.693 -41.096 1.00 93.19 102 ASP A C 1
ATOM 843 O O . ASP A 1 102 ? 28.551 17.835 -40.214 1.00 93.19 102 ASP A O 1
ATOM 847 N N . ALA A 1 103 ? 27.346 16.482 -41.539 1.00 91.38 103 ALA A N 1
ATOM 848 C CA . ALA A 1 103 ? 27.939 15.234 -41.057 1.00 91.38 103 ALA A CA 1
ATOM 849 C C . ALA A 1 103 ? 29.420 15.097 -41.460 1.00 91.38 103 ALA A C 1
ATOM 851 O O . ALA A 1 103 ? 30.267 14.817 -40.611 1.00 91.38 103 ALA A O 1
ATOM 852 N N . THR A 1 104 ? 29.748 15.351 -42.733 1.00 92.81 104 THR A N 1
ATOM 853 C CA . THR A 1 104 ? 31.138 15.365 -43.223 1.00 92.81 104 THR A CA 1
ATOM 854 C C . THR A 1 104 ? 31.959 16.470 -42.553 1.00 92.81 104 THR A C 1
ATOM 856 O O . THR A 1 104 ? 33.121 16.249 -42.222 1.00 92.81 104 THR A O 1
ATOM 859 N N . ALA A 1 105 ? 31.369 17.644 -42.304 1.00 94.56 105 ALA A N 1
ATOM 860 C CA . ALA A 1 105 ? 32.033 18.738 -41.599 1.00 94.56 105 ALA A CA 1
ATOM 861 C C . ALA A 1 105 ? 32.322 18.386 -40.132 1.00 94.56 105 ALA A C 1
ATOM 863 O O . ALA A 1 105 ? 33.429 18.645 -39.667 1.00 94.56 105 ALA A O 1
ATOM 864 N N . ALA A 1 106 ? 31.379 17.755 -39.421 1.00 95.69 106 ALA A N 1
ATOM 865 C CA . ALA A 1 106 ? 31.595 17.289 -38.049 1.00 95.69 106 ALA A CA 1
ATOM 866 C C . ALA A 1 106 ? 32.764 16.295 -37.950 1.00 95.69 106 ALA A C 1
ATOM 868 O O . ALA A 1 106 ? 33.588 16.393 -37.042 1.00 95.69 106 ALA A O 1
ATOM 869 N N . GLU A 1 107 ? 32.852 15.369 -38.909 1.00 94.62 107 GLU A N 1
ATOM 870 C CA . GLU A 1 107 ? 33.908 14.356 -38.979 1.00 94.62 107 GLU A CA 1
ATOM 871 C C . GLU A 1 107 ? 35.270 14.970 -39.323 1.00 94.62 107 GLU A C 1
ATOM 873 O O . GLU A 1 107 ? 36.242 14.761 -38.602 1.00 94.62 107 GLU A O 1
ATOM 878 N N . HIS A 1 108 ? 35.337 15.792 -40.374 1.00 96.38 108 HIS A N 1
ATOM 879 C CA . HIS A 1 108 ? 36.584 16.418 -40.816 1.00 96.38 108 HIS A CA 1
ATOM 880 C C . HIS A 1 108 ? 37.140 17.435 -39.804 1.00 96.38 108 HIS A C 1
ATOM 882 O O . HIS A 1 108 ? 38.353 17.534 -39.635 1.00 96.38 108 HIS A O 1
ATOM 888 N N . LEU A 1 109 ? 36.265 18.169 -39.107 1.00 96.88 109 LEU A N 1
ATOM 889 C CA . LEU A 1 109 ? 36.643 19.135 -38.068 1.00 96.88 109 LEU A CA 1
ATOM 890 C C . LEU A 1 109 ? 36.730 18.512 -36.661 1.00 96.88 109 LEU A C 1
ATOM 892 O O . LEU A 1 109 ? 36.996 19.240 -35.704 1.00 96.88 109 LEU A O 1
ATOM 896 N N . ASN A 1 110 ? 36.476 17.202 -36.530 1.00 95.56 110 ASN A N 1
ATOM 897 C CA . ASN A 1 110 ? 36.447 16.434 -35.278 1.00 95.56 110 ASN A CA 1
ATOM 898 C C . ASN A 1 110 ? 35.687 17.140 -34.129 1.00 95.56 110 ASN A C 1
ATOM 900 O O . ASN A 1 110 ? 36.169 17.241 -32.997 1.00 95.56 110 ASN A O 1
ATOM 904 N N . ARG A 1 111 ? 34.511 17.708 -34.431 1.00 94.50 111 ARG A N 1
ATOM 905 C CA . ARG A 1 111 ? 33.706 18.504 -33.485 1.00 94.50 111 ARG A CA 1
ATOM 906 C C . ARG A 1 111 ? 32.220 18.477 -33.836 1.00 94.50 111 ARG A C 1
ATOM 908 O O . ARG A 1 111 ? 31.839 18.087 -34.932 1.00 94.50 111 ARG A O 1
ATOM 915 N N . ASN A 1 112 ? 31.356 18.934 -32.926 1.00 92.81 112 ASN A N 1
ATOM 916 C CA . ASN A 1 112 ? 29.921 18.981 -33.213 1.00 92.81 112 ASN A CA 1
ATOM 917 C C . ASN A 1 112 ? 29.575 20.080 -34.232 1.00 92.81 112 ASN A C 1
ATOM 919 O O . ASN A 1 112 ? 29.646 21.261 -33.894 1.00 92.81 112 ASN A O 1
ATOM 923 N N . GLU A 1 113 ? 29.127 19.700 -35.430 1.00 94.31 113 GLU A N 1
ATOM 924 C CA . GLU A 1 113 ? 28.615 20.639 -36.437 1.00 94.31 113 GLU A CA 1
ATOM 925 C C . GLU A 1 113 ? 27.102 20.514 -36.590 1.00 94.31 113 GLU A C 1
ATOM 927 O O . GLU A 1 113 ? 26.565 19.481 -36.989 1.00 94.31 113 GLU A O 1
ATOM 932 N N . LYS A 1 114 ? 26.392 21.587 -36.223 1.00 92.44 114 LYS A N 1
ATOM 933 C CA . LYS A 1 114 ? 24.928 21.747 -36.336 1.00 92.44 114 LYS A CA 1
ATOM 934 C C . LYS A 1 114 ? 24.095 20.555 -35.824 1.00 92.44 114 LYS A C 1
ATOM 936 O O . LYS A 1 114 ? 22.961 20.362 -36.268 1.00 92.44 114 LYS A O 1
ATOM 941 N N . GLY A 1 115 ? 24.636 19.783 -34.878 1.00 90.81 115 GLY A N 1
ATOM 942 C CA . GLY A 1 115 ? 24.019 18.596 -34.281 1.00 90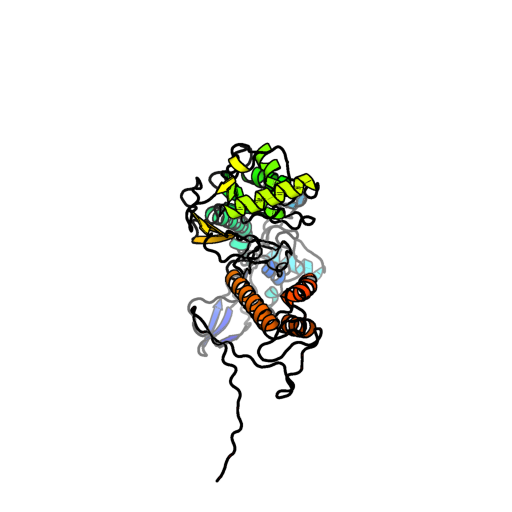.81 115 GLY A CA 1
ATOM 943 C C . GLY A 1 115 ? 24.701 17.272 -34.627 1.00 90.81 115 GLY A C 1
ATOM 944 O O . GLY A 1 115 ? 24.549 16.327 -33.861 1.00 90.81 115 GLY A O 1
ATOM 945 N N . HIS A 1 116 ? 25.497 17.195 -35.691 1.00 92.62 116 HIS A N 1
ATOM 946 C CA . HIS A 1 116 ? 26.240 15.993 -36.081 1.00 92.62 116 HIS A CA 1
ATOM 947 C C . HIS A 1 116 ? 27.515 15.823 -35.247 1.00 92.62 116 HIS A C 1
ATOM 949 O O . HIS A 1 116 ? 28.163 16.804 -34.894 1.00 92.62 116 HIS A O 1
ATOM 955 N N . LEU A 1 117 ? 27.872 14.583 -34.921 1.00 93.75 117 LEU A N 1
ATOM 956 C CA . LEU A 1 117 ? 29.119 14.198 -34.240 1.00 93.75 117 LEU A CA 1
ATOM 957 C C . LEU A 1 117 ? 30.139 13.548 -35.194 1.00 93.75 117 LEU A C 1
ATOM 959 O O . LEU A 1 117 ? 31.245 13.220 -34.784 1.00 93.75 117 LEU A O 1
ATOM 963 N N . GLY A 1 118 ? 29.757 13.369 -36.457 1.00 92.62 118 GLY A N 1
ATOM 964 C CA . GLY A 1 118 ? 30.554 12.792 -37.532 1.00 92.62 118 GLY A CA 1
ATOM 965 C C . GLY A 1 118 ? 29.630 12.240 -38.616 1.00 92.62 118 GLY A C 1
ATOM 966 O O . GLY A 1 118 ? 28.427 12.538 -38.625 1.00 92.62 118 GLY A O 1
ATOM 967 N N . VAL A 1 119 ? 30.155 11.392 -39.500 1.00 90.06 119 VAL A N 1
ATOM 968 C CA . VAL A 1 119 ? 29.324 10.654 -40.455 1.00 90.06 119 VAL A CA 1
ATOM 969 C C . VAL A 1 119 ? 28.620 9.492 -39.734 1.00 90.06 119 VAL A C 1
ATOM 971 O O . VAL A 1 119 ? 29.096 8.953 -38.733 1.00 90.06 119 VAL A O 1
ATOM 974 N N . SER A 1 120 ? 27.422 9.129 -40.200 1.00 85.50 120 SER A N 1
ATOM 975 C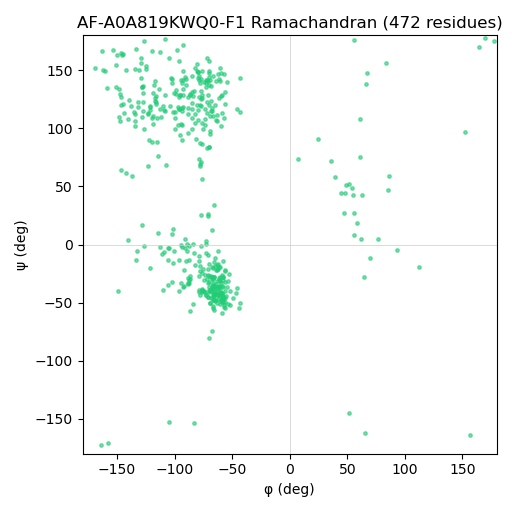 CA . SER A 1 120 ? 26.674 7.977 -39.685 1.00 85.50 120 SER A CA 1
ATOM 976 C C . SER A 1 120 ? 27.318 6.667 -40.145 1.00 85.50 120 SER A C 1
ATOM 978 O O . SER A 1 120 ? 27.681 6.529 -41.314 1.00 85.50 120 SER A O 1
ATOM 980 N N . ILE A 1 121 ? 27.341 5.651 -39.273 1.00 79.75 121 ILE A N 1
ATOM 981 C CA . ILE A 1 121 ? 27.721 4.279 -39.653 1.00 79.75 121 ILE A CA 1
ATOM 982 C C . ILE A 1 121 ? 26.893 3.765 -40.844 1.00 79.75 121 ILE A C 1
ATOM 984 O O . ILE A 1 121 ? 27.403 3.034 -41.695 1.00 79.75 121 ILE A O 1
ATOM 988 N N . PHE A 1 122 ? 25.637 4.209 -40.966 1.00 73.31 122 PHE A N 1
ATOM 989 C CA . PHE A 1 122 ? 24.779 3.862 -42.089 1.00 73.31 122 PHE A CA 1
ATOM 990 C C . PHE A 1 122 ? 25.194 4.521 -43.409 1.00 73.31 122 PHE A C 1
ATOM 992 O O . PHE A 1 122 ? 24.951 3.906 -44.439 1.00 73.31 122 PHE A O 1
ATOM 999 N N . SER A 1 123 ? 25.871 5.675 -43.438 1.00 73.44 123 SER A N 1
ATOM 1000 C CA . SER A 1 123 ? 26.297 6.311 -44.703 1.00 73.44 123 SER A CA 1
ATOM 1001 C C . SER A 1 123 ? 27.235 5.427 -45.537 1.00 73.44 123 SER A C 1
ATOM 1003 O O . SER A 1 123 ? 27.236 5.496 -46.764 1.00 73.44 123 SER A O 1
ATOM 1005 N N . ASN A 1 124 ? 28.001 4.546 -44.884 1.00 65.06 124 ASN A N 1
ATOM 1006 C CA . ASN A 1 124 ? 28.881 3.580 -45.549 1.00 65.06 124 ASN A CA 1
ATOM 1007 C C . ASN A 1 124 ? 28.153 2.306 -46.024 1.00 65.06 124 ASN A C 1
ATOM 1009 O O . ASN A 1 124 ? 28.679 1.572 -46.867 1.00 65.06 124 ASN A O 1
ATOM 1013 N N . ILE A 1 125 ? 26.951 2.049 -45.494 1.00 62.59 125 ILE A N 1
ATOM 1014 C CA . ILE A 1 125 ? 26.158 0.822 -45.684 1.00 62.59 125 ILE A CA 1
ATOM 1015 C C . ILE A 1 125 ? 24.978 1.068 -46.640 1.00 62.59 125 ILE A C 1
ATOM 1017 O O . ILE A 1 125 ? 24.631 0.191 -47.434 1.00 62.59 125 ILE A O 1
ATOM 1021 N N . VAL A 1 126 ? 24.384 2.263 -46.593 1.00 59.53 126 VAL A N 1
ATOM 1022 C CA . VAL A 1 126 ? 23.247 2.706 -47.403 1.00 59.53 126 VAL A CA 1
ATOM 1023 C C . VAL A 1 126 ? 23.454 4.143 -47.901 1.00 59.53 126 VAL A C 1
ATOM 1025 O O . VAL A 1 126 ? 23.494 5.082 -47.110 1.00 59.53 126 VAL A O 1
ATOM 1028 N N . ASP A 1 127 ? 23.501 4.342 -49.224 1.00 61.03 127 ASP A N 1
ATOM 1029 C CA . ASP A 1 127 ? 23.226 5.663 -49.816 1.00 61.03 127 ASP A CA 1
ATOM 1030 C C . ASP A 1 127 ? 21.704 5.869 -49.769 1.00 61.03 127 ASP A C 1
ATOM 1032 O O . ASP A 1 127 ? 20.920 5.475 -50.637 1.00 61.03 127 ASP A O 1
ATOM 1036 N N . ILE A 1 128 ? 21.283 6.380 -48.613 1.00 59.75 128 ILE A N 1
ATOM 1037 C CA . ILE A 1 128 ? 19.936 6.839 -48.321 1.00 59.75 128 ILE A CA 1
ATOM 1038 C C . ILE A 1 128 ? 20.033 8.320 -47.989 1.00 59.75 128 ILE A C 1
ATOM 1040 O O . ILE A 1 128 ? 20.800 8.752 -47.136 1.00 59.75 128 ILE A O 1
ATOM 1044 N N . ASN A 1 129 ? 19.181 9.102 -48.638 1.00 62.47 129 ASN A N 1
ATOM 1045 C CA . ASN A 1 129 ? 18.975 10.507 -48.332 1.00 62.47 129 ASN A CA 1
ATOM 1046 C C . ASN A 1 129 ? 18.258 10.648 -46.970 1.00 62.47 129 ASN A C 1
ATOM 1048 O O . ASN A 1 129 ? 17.030 10.731 -46.909 1.00 62.47 129 ASN A O 1
ATOM 1052 N N . PHE A 1 130 ? 19.027 10.611 -45.874 1.00 65.12 130 PHE A N 1
ATOM 1053 C CA . PHE A 1 130 ? 18.520 10.492 -44.499 1.00 65.12 130 PHE A CA 1
ATOM 1054 C C . PHE A 1 130 ? 17.492 11.564 -44.111 1.00 65.12 130 PHE A C 1
ATOM 1056 O O . PHE A 1 130 ? 16.509 11.240 -43.443 1.00 65.12 130 PHE A O 1
ATOM 1063 N N . SER A 1 131 ? 17.663 12.805 -44.581 1.00 59.59 131 SER A N 1
ATOM 1064 C CA . SER A 1 131 ? 16.829 13.965 -44.209 1.00 59.59 131 SER A CA 1
ATOM 1065 C C . SER A 1 131 ? 15.319 13.798 -44.448 1.00 59.59 131 SER A C 1
ATOM 1067 O O . SER A 1 131 ? 14.531 14.461 -43.783 1.00 59.59 131 SER A O 1
ATOM 1069 N N . TYR A 1 132 ? 14.905 12.885 -45.335 1.00 59.31 132 TYR A N 1
ATOM 1070 C CA . TYR A 1 132 ? 13.493 12.563 -45.604 1.00 59.31 132 TYR A CA 1
ATOM 1071 C C . TYR A 1 132 ? 13.199 11.054 -45.518 1.00 59.31 132 TYR A C 1
ATOM 1073 O O . TYR A 1 132 ? 12.219 10.564 -46.082 1.00 59.31 132 TYR A O 1
ATOM 1081 N N . ARG A 1 133 ? 14.100 10.287 -44.892 1.00 69.69 133 ARG A N 1
ATOM 1082 C CA . ARG A 1 133 ? 14.077 8.811 -44.867 1.00 69.69 133 ARG A CA 1
ATOM 1083 C C . ARG A 1 133 ? 14.283 8.210 -43.478 1.00 69.69 133 ARG A C 1
ATOM 1085 O O . ARG A 1 133 ? 14.127 7.002 -43.324 1.00 69.69 133 ARG A O 1
ATOM 1092 N N . ILE A 1 134 ? 14.577 9.039 -42.481 1.00 72.88 134 ILE A N 1
ATOM 1093 C CA . ILE A 1 134 ? 14.399 8.704 -41.068 1.00 72.88 134 ILE A CA 1
ATOM 1094 C C . ILE A 1 134 ? 12.907 8.845 -40.745 1.00 72.88 134 ILE A C 1
ATOM 1096 O O . ILE A 1 134 ? 12.351 9.936 -40.860 1.00 72.88 134 ILE A O 1
ATOM 1100 N N . THR A 1 135 ? 12.260 7.768 -40.314 1.00 70.81 135 THR A N 1
ATOM 1101 C CA . THR A 1 135 ? 10.956 7.831 -39.649 1.00 70.81 135 THR A CA 1
ATOM 1102 C C . THR A 1 135 ? 11.208 7.887 -38.149 1.00 70.81 135 THR A C 1
ATOM 1104 O O . THR A 1 135 ? 11.800 6.980 -37.573 1.00 70.81 135 THR A O 1
ATOM 1107 N N . VAL A 1 136 ? 10.793 8.980 -37.516 1.00 67.75 136 VAL A N 1
ATOM 1108 C CA . VAL A 1 136 ? 10.860 9.129 -36.060 1.00 67.75 136 VAL A CA 1
ATOM 1109 C C . VAL A 1 136 ? 9.634 8.456 -35.456 1.00 67.75 136 VAL A C 1
ATOM 1111 O O . VAL A 1 136 ? 8.521 8.719 -35.914 1.00 67.75 136 VAL A O 1
ATOM 1114 N N . ASP A 1 137 ? 9.810 7.621 -34.431 1.00 66.25 137 ASP A N 1
ATOM 1115 C CA . ASP A 1 137 ? 8.668 7.046 -33.721 1.00 66.25 137 ASP A CA 1
ATOM 1116 C C . ASP A 1 137 ? 7.839 8.136 -33.010 1.00 66.25 137 ASP A C 1
ATOM 1118 O O . ASP A 1 137 ? 8.225 8.699 -31.980 1.00 66.25 137 ASP A O 1
ATOM 1122 N N . TYR A 1 138 ? 6.664 8.408 -33.579 1.00 62.06 138 TYR A N 1
ATOM 1123 C CA . TYR A 1 138 ? 5.666 9.340 -33.065 1.00 62.06 138 TYR A CA 1
ATOM 1124 C C . TYR A 1 138 ? 5.158 8.947 -31.669 1.00 62.06 138 TYR A C 1
ATOM 1126 O O . TYR A 1 138 ? 4.864 9.828 -30.853 1.00 62.06 138 TYR A O 1
ATOM 1134 N N . ALA A 1 139 ? 5.115 7.647 -31.348 1.00 57.25 139 ALA A N 1
ATOM 1135 C CA . ALA A 1 139 ? 4.727 7.187 -30.023 1.00 57.25 139 ALA A CA 1
ATOM 1136 C C . ALA A 1 139 ? 5.748 7.641 -28.970 1.00 57.25 139 ALA A C 1
ATOM 1138 O O . ALA A 1 139 ? 5.365 8.269 -27.983 1.00 57.25 139 ALA A O 1
ATOM 1139 N N . HIS A 1 140 ? 7.046 7.432 -29.206 1.00 60.03 140 HIS A N 1
ATOM 1140 C CA . HIS A 1 140 ? 8.095 7.882 -28.285 1.00 60.03 140 HIS A CA 1
ATOM 1141 C C . HIS A 1 140 ? 8.300 9.406 -28.248 1.00 60.03 140 HIS A C 1
ATOM 1143 O O . HIS A 1 140 ? 8.627 9.937 -27.186 1.00 60.03 140 HIS A O 1
ATOM 1149 N N . VAL A 1 141 ? 8.112 10.125 -29.362 1.00 58.38 141 VAL A N 1
ATOM 1150 C CA . VAL A 1 141 ? 8.429 11.569 -29.435 1.00 58.38 141 VAL A CA 1
ATOM 1151 C C . VAL A 1 141 ? 7.250 12.486 -29.110 1.00 58.38 141 VAL A C 1
ATOM 1153 O O . VAL A 1 141 ? 7.450 13.521 -28.475 1.00 58.38 141 VAL A O 1
ATOM 1156 N N . SER A 1 142 ? 6.025 12.128 -29.498 1.00 56.66 142 SER A N 1
ATOM 1157 C CA . SER A 1 142 ? 4.837 12.965 -29.272 1.00 56.66 142 SER A CA 1
ATOM 1158 C C . SER A 1 142 ? 3.888 12.378 -28.233 1.00 56.66 142 SER A C 1
ATOM 1160 O O . SER A 1 142 ? 3.339 13.124 -27.415 1.00 56.66 142 SER A O 1
ATOM 1162 N N . LEU A 1 143 ? 3.696 11.055 -28.225 1.00 55.38 143 LEU A N 1
ATOM 1163 C CA . LEU A 1 143 ? 2.707 10.438 -27.342 1.00 55.38 143 LEU A CA 1
ATOM 1164 C C . LEU A 1 143 ? 3.251 10.091 -25.957 1.00 55.38 143 LEU A C 1
ATOM 1166 O O . LEU A 1 143 ? 2.497 10.243 -25.015 1.00 55.38 143 LEU A O 1
ATOM 1170 N N . LEU A 1 144 ? 4.520 9.715 -25.768 1.00 58.31 144 LEU A N 1
ATOM 1171 C CA . LEU A 1 144 ? 5.030 9.108 -24.521 1.00 58.31 144 LEU A CA 1
ATOM 1172 C C . LEU A 1 144 ? 4.594 9.821 -23.223 1.00 58.31 144 LEU A C 1
ATOM 1174 O O . LEU A 1 144 ? 4.199 9.171 -22.255 1.00 58.31 144 LEU A O 1
ATOM 1178 N N . ARG A 1 145 ? 4.605 11.163 -23.204 1.00 54.66 145 ARG A N 1
ATOM 1179 C CA . ARG A 1 145 ? 4.119 11.955 -22.060 1.00 54.66 145 ARG A CA 1
ATOM 1180 C C . ARG A 1 145 ? 2.589 11.977 -21.949 1.00 54.66 145 ARG A C 1
ATOM 1182 O O . ARG A 1 145 ? 2.076 11.877 -20.839 1.00 54.66 145 ARG A O 1
ATOM 1189 N N . HIS A 1 146 ? 1.878 12.084 -23.069 1.00 55.75 146 HIS A N 1
ATOM 1190 C CA . HIS A 1 146 ? 0.417 12.006 -23.131 1.00 55.75 146 HIS A CA 1
ATOM 1191 C C . HIS A 1 146 ? -0.078 10.609 -22.747 1.00 55.75 146 HIS A C 1
ATOM 1193 O O . HIS A 1 146 ? -0.913 10.503 -21.860 1.00 55.75 146 HIS A O 1
ATOM 1199 N N . SER A 1 147 ? 0.510 9.547 -23.300 1.00 53.09 147 SER A N 1
ATOM 1200 C CA . SER A 1 147 ? 0.296 8.155 -22.907 1.00 53.09 147 SER A CA 1
ATOM 1201 C C . SER A 1 147 ? 0.577 7.944 -21.424 1.00 53.09 147 SER A C 1
ATOM 1203 O O . SER A 1 147 ? -0.249 7.343 -20.756 1.00 53.09 147 SER A O 1
ATOM 1205 N N . LYS A 1 148 ? 1.669 8.486 -20.857 1.00 56.62 148 LYS A N 1
ATOM 1206 C CA . LYS A 1 148 ? 1.900 8.408 -19.402 1.00 56.62 148 LYS A CA 1
ATOM 1207 C C . LYS A 1 148 ? 0.789 9.098 -18.600 1.00 56.62 148 LYS A C 1
ATOM 1209 O O . LYS A 1 148 ? 0.326 8.521 -17.622 1.00 56.62 148 LYS A O 1
ATOM 1214 N N . SER A 1 149 ? 0.333 10.285 -19.006 1.00 59.66 149 SER A N 1
ATOM 1215 C CA . SER A 1 149 ? -0.807 10.951 -18.355 1.00 59.66 149 SER A CA 1
ATOM 1216 C C . SER A 1 149 ? -2.110 10.158 -18.501 1.00 59.66 149 SER A C 1
ATOM 1218 O O . SER A 1 149 ? -2.830 10.008 -17.523 1.00 59.66 149 SER A O 1
ATOM 1220 N N . ILE A 1 150 ? -2.389 9.608 -19.687 1.00 61.88 150 ILE A N 1
ATOM 1221 C CA . ILE A 1 150 ? -3.571 8.786 -19.978 1.00 61.88 150 ILE A CA 1
ATOM 1222 C C . ILE A 1 150 ? -3.529 7.480 -19.182 1.00 61.88 150 ILE A C 1
ATOM 1224 O O . ILE A 1 150 ? -4.538 7.110 -18.605 1.00 61.88 150 ILE A O 1
ATOM 1228 N N . PHE A 1 151 ? -2.381 6.809 -19.074 1.00 61.47 151 PHE A N 1
ATOM 1229 C CA . PHE A 1 151 ? -2.240 5.611 -18.246 1.00 61.47 151 PHE A CA 1
ATOM 1230 C C . PHE A 1 151 ? -2.369 5.924 -16.754 1.00 61.47 151 PHE A C 1
ATOM 1232 O O . PHE A 1 151 ? -3.008 5.151 -16.057 1.00 61.47 151 PHE A O 1
ATOM 1239 N N . ILE A 1 152 ? -1.847 7.052 -16.257 1.00 56.69 152 ILE A N 1
ATOM 1240 C CA . ILE A 1 152 ? -2.063 7.479 -14.860 1.00 56.69 152 ILE A CA 1
ATOM 1241 C C . ILE A 1 152 ? -3.544 7.801 -14.603 1.00 56.69 152 ILE A C 1
ATOM 1243 O O . ILE A 1 152 ? -4.071 7.448 -13.553 1.00 56.69 152 ILE A O 1
ATOM 1247 N N . GLU A 1 153 ? -4.225 8.443 -15.550 1.00 59.84 153 GLU A N 1
ATOM 1248 C CA . GLU A 1 153 ? -5.643 8.800 -15.438 1.00 59.84 153 GLU A CA 1
ATOM 1249 C C . GLU A 1 153 ? -6.566 7.577 -15.561 1.00 59.84 153 GLU A C 1
ATOM 1251 O O . GLU A 1 153 ? -7.483 7.414 -14.761 1.00 59.84 153 GLU A O 1
ATOM 1256 N N . LEU A 1 154 ? -6.298 6.672 -16.507 1.00 58.81 154 LEU A N 1
ATOM 1257 C CA . LEU A 1 154 ? -6.982 5.383 -16.616 1.00 58.81 154 LEU A CA 1
ATOM 1258 C C . LEU A 1 154 ? -6.724 4.525 -15.377 1.00 58.81 154 LEU A C 1
ATOM 1260 O O . LEU A 1 154 ? -7.673 3.974 -14.836 1.00 58.81 154 LEU A O 1
ATOM 1264 N N . TYR A 1 155 ? -5.483 4.466 -14.883 1.00 57.38 155 TYR A N 1
ATOM 1265 C CA . TYR A 1 155 ? -5.157 3.770 -13.639 1.00 57.38 155 TYR A CA 1
ATOM 1266 C C . TYR A 1 155 ? -5.981 4.338 -12.481 1.00 57.38 155 TYR A C 1
ATOM 1268 O O . TYR A 1 155 ? -6.724 3.587 -11.874 1.00 57.38 155 TYR A O 1
ATOM 1276 N N . ARG A 1 156 ? -5.997 5.660 -12.259 1.00 55.53 156 ARG A N 1
ATOM 1277 C CA . ARG A 1 156 ? -6.839 6.312 -11.229 1.00 55.53 156 ARG A CA 1
ATOM 1278 C C . ARG A 1 156 ? -8.343 6.057 -11.376 1.00 55.53 156 ARG A C 1
ATOM 1280 O O . ARG A 1 156 ? -9.049 6.036 -10.374 1.00 55.53 156 ARG A O 1
ATOM 1287 N N . ARG A 1 157 ? -8.848 5.874 -12.599 1.00 54.72 157 ARG A N 1
ATOM 1288 C CA . ARG A 1 157 ? -10.259 5.523 -12.855 1.00 54.72 157 ARG A CA 1
ATOM 1289 C C . ARG A 1 157 ? -10.555 4.038 -12.617 1.00 54.72 157 ARG A C 1
ATOM 1291 O O . ARG A 1 157 ? -11.685 3.704 -12.282 1.00 54.72 157 ARG A O 1
ATOM 1298 N N . LEU A 1 158 ? -9.556 3.167 -12.771 1.00 56.84 158 LEU A N 1
ATOM 1299 C CA . LEU A 1 158 ? -9.639 1.717 -12.547 1.00 56.84 158 LEU A CA 1
ATOM 1300 C C . LEU A 1 158 ? -9.252 1.311 -11.108 1.00 56.84 158 LEU A C 1
ATOM 1302 O O . LEU A 1 158 ? -9.697 0.276 -10.620 1.00 56.84 158 LEU A O 1
ATOM 1306 N N . THR A 1 159 ? -8.490 2.148 -10.403 1.00 62.34 159 THR A N 1
ATOM 1307 C CA . THR A 1 159 ? -8.199 2.090 -8.964 1.00 62.34 159 THR A CA 1
ATOM 1308 C C . THR A 1 159 ? -8.816 3.330 -8.292 1.00 62.34 159 THR A C 1
ATOM 1310 O O . THR A 1 159 ? -8.100 4.294 -8.012 1.00 62.34 159 THR A O 1
ATOM 1313 N N . PRO A 1 160 ? -10.148 3.371 -8.073 1.00 66.50 160 PRO A N 1
ATOM 1314 C CA . PRO A 1 160 ? -10.878 4.570 -7.627 1.00 66.50 160 PRO A CA 1
ATOM 1315 C C . PRO A 1 160 ? -10.627 4.987 -6.163 1.00 66.50 160 PRO A C 1
ATOM 1317 O O . PRO A 1 160 ? -11.471 5.637 -5.541 1.00 66.50 160 PRO A O 1
ATOM 1320 N N . TYR A 1 161 ? -9.482 4.617 -5.596 1.00 75.69 161 TYR A N 1
ATOM 1321 C CA . TYR A 1 161 ? -9.089 4.847 -4.212 1.00 75.69 161 TYR A CA 1
ATOM 1322 C C . TYR A 1 161 ? -7.562 4.963 -4.087 1.00 75.69 161 TYR A C 1
ATOM 1324 O O . TYR A 1 161 ? -6.806 4.410 -4.887 1.00 75.69 161 TYR A O 1
ATOM 1332 N N . VAL A 1 162 ? -7.118 5.671 -3.053 1.00 83.25 162 VAL A N 1
ATOM 1333 C CA . VAL A 1 162 ? -5.734 5.728 -2.579 1.00 83.25 162 VAL A CA 1
ATOM 1334 C C . VAL A 1 162 ? -5.720 5.159 -1.165 1.00 83.25 162 VAL A C 1
ATOM 1336 O O . VAL A 1 162 ? -6.437 5.656 -0.298 1.00 83.25 162 VAL A O 1
ATOM 1339 N N . VAL A 1 163 ? -4.907 4.125 -0.946 1.00 84.25 163 VAL A N 1
ATOM 1340 C CA . VAL A 1 163 ? -4.461 3.722 0.392 1.00 84.25 163 VAL A CA 1
ATOM 1341 C C . VAL A 1 163 ? -3.144 4.449 0.630 1.00 84.25 163 VAL A C 1
ATOM 1343 O O . VAL A 1 163 ? -2.204 4.269 -0.146 1.00 84.25 163 VAL A O 1
ATOM 1346 N N . GLN A 1 164 ? -3.092 5.299 1.650 1.00 87.56 164 GLN A N 1
ATOM 1347 C CA . GLN A 1 164 ? -1.877 5.994 2.055 1.00 87.56 164 GLN A CA 1
ATOM 1348 C C . GLN A 1 164 ? -1.490 5.554 3.463 1.00 87.56 164 GLN A C 1
ATOM 1350 O O . GLN A 1 164 ? -2.274 5.703 4.398 1.00 87.56 164 GLN A O 1
ATOM 1355 N N . ASP A 1 165 ? -0.284 5.007 3.575 1.00 85.69 165 ASP A N 1
ATOM 1356 C CA . ASP A 1 165 ? 0.356 4.694 4.847 1.00 85.69 165 ASP A CA 1
ATOM 1357 C C . ASP A 1 165 ? 0.782 5.992 5.552 1.00 85.69 165 ASP A C 1
ATOM 1359 O O . ASP A 1 165 ? 1.228 6.946 4.900 1.00 85.69 165 ASP A O 1
ATOM 1363 N N . ALA A 1 166 ? 0.614 6.022 6.869 1.00 84.31 166 ALA A N 1
ATOM 1364 C CA . ALA A 1 166 ? 1.024 7.100 7.760 1.00 84.31 166 ALA A CA 1
ATOM 1365 C C . ALA A 1 166 ? 2.122 6.670 8.750 1.00 84.31 166 ALA A C 1
ATOM 1367 O O . ALA A 1 166 ? 2.436 7.443 9.655 1.00 84.31 166 ALA A O 1
ATOM 1368 N N . SER A 1 167 ? 2.706 5.475 8.573 1.00 74.12 167 SER A N 1
ATOM 1369 C CA . SER A 1 167 ? 3.829 4.952 9.358 1.00 74.12 167 SER A CA 1
ATOM 1370 C C . SER A 1 167 ? 4.933 6.001 9.548 1.00 74.12 167 SER A C 1
ATOM 1372 O O . SER A 1 167 ? 5.582 6.429 8.586 1.00 74.12 167 SER A O 1
ATOM 1374 N N . ASN A 1 168 ? 5.176 6.388 10.795 1.00 76.50 168 ASN A N 1
ATOM 1375 C CA . ASN A 1 168 ? 6.308 7.222 11.176 1.00 76.50 168 ASN A CA 1
ATOM 1376 C C . ASN A 1 168 ? 7.516 6.300 11.440 1.00 76.50 168 ASN A C 1
ATOM 1378 O O . ASN A 1 168 ? 7.363 5.365 12.212 1.00 76.50 168 ASN A O 1
ATOM 1382 N N . PRO A 1 169 ? 8.715 6.512 10.862 1.00 73.56 169 PRO A N 1
ATOM 1383 C CA . PRO A 1 169 ? 9.855 5.604 11.066 1.00 73.56 169 PRO A CA 1
ATOM 1384 C C . PRO A 1 169 ? 10.351 5.503 12.521 1.00 73.56 169 PRO A C 1
ATOM 1386 O O . PRO A 1 169 ? 11.065 4.556 12.838 1.00 73.56 169 PRO A O 1
ATOM 1389 N N . ASP A 1 170 ? 9.971 6.447 13.390 1.00 72.25 170 ASP A N 1
ATOM 1390 C CA . ASP A 1 170 ? 10.245 6.415 14.836 1.00 72.25 170 ASP A CA 1
ATOM 1391 C C . ASP A 1 170 ? 9.118 5.737 15.656 1.00 72.25 170 ASP A C 1
ATOM 1393 O O . ASP A 1 170 ? 9.142 5.767 16.886 1.00 72.25 170 ASP A O 1
ATOM 1397 N N . ASP A 1 171 ? 8.094 5.183 15.000 1.00 70.88 171 ASP A N 1
ATOM 1398 C CA . ASP A 1 171 ? 6.892 4.611 15.612 1.00 70.88 171 ASP A CA 1
ATOM 1399 C C . ASP A 1 171 ? 6.616 3.225 15.002 1.00 70.88 171 ASP A C 1
ATOM 1401 O O . ASP A 1 171 ? 6.374 3.095 13.801 1.00 70.88 171 ASP A O 1
ATOM 1405 N N . ASN A 1 172 ? 6.639 2.175 15.826 1.00 70.56 172 ASN A N 1
ATOM 1406 C CA . ASN A 1 172 ? 6.296 0.814 15.408 1.00 70.56 172 ASN A CA 1
ATOM 1407 C C . ASN A 1 172 ? 4.769 0.662 15.278 1.00 70.56 172 ASN A C 1
ATOM 1409 O O . ASN A 1 172 ? 4.179 -0.199 15.914 1.00 70.56 172 ASN A O 1
ATOM 1413 N N . SER A 1 173 ? 4.116 1.496 14.471 1.00 73.00 173 SER A N 1
ATOM 1414 C CA . SER A 1 173 ? 2.680 1.394 14.227 1.00 73.00 173 SER A CA 1
ATOM 1415 C C . SER A 1 173 ? 2.301 1.698 12.786 1.00 73.00 173 SER A C 1
ATOM 1417 O O . SER A 1 173 ? 2.947 2.468 12.069 1.00 73.00 173 SER A O 1
ATOM 1419 N N . ASN A 1 174 ? 1.218 1.055 12.364 1.00 74.88 174 ASN A N 1
ATOM 1420 C CA . ASN A 1 174 ? 0.717 1.084 11.003 1.00 74.88 174 ASN A CA 1
ATOM 1421 C C . ASN A 1 174 ? -0.657 1.755 11.036 1.00 74.88 174 ASN A C 1
ATOM 1423 O O . ASN A 1 174 ? -1.514 1.378 11.833 1.00 74.88 174 ASN A O 1
ATOM 1427 N N . ALA A 1 175 ? -0.870 2.769 10.202 1.00 90.44 175 ALA A N 1
ATOM 1428 C CA . ALA A 1 175 ? -2.134 3.494 10.159 1.00 90.44 175 ALA A CA 1
ATOM 1429 C C . ALA A 1 175 ? -2.418 3.946 8.727 1.00 90.44 175 ALA A C 1
ATOM 1431 O O . ALA A 1 175 ? -1.585 4.593 8.091 1.00 90.44 175 ALA A O 1
ATOM 1432 N N . TYR A 1 176 ? -3.600 3.611 8.212 1.00 93.12 176 TYR A N 1
ATOM 1433 C CA . TYR A 1 176 ? -3.901 3.726 6.787 1.00 93.12 176 TYR A CA 1
ATOM 1434 C C . TYR A 1 176 ? -5.086 4.646 6.516 1.00 93.12 176 TYR A C 1
ATOM 1436 O O . TYR A 1 176 ? -6.222 4.361 6.898 1.00 93.12 176 TYR A O 1
ATOM 1444 N N . ALA A 1 177 ? -4.843 5.718 5.762 1.00 94.38 177 ALA A N 1
ATOM 1445 C CA . ALA A 1 177 ? -5.900 6.543 5.193 1.00 94.38 177 ALA A CA 1
ATOM 1446 C C . ALA A 1 177 ? -6.370 5.923 3.870 1.00 94.38 177 ALA A C 1
ATOM 1448 O O . ALA A 1 177 ? -5.660 5.979 2.862 1.00 94.38 177 ALA A O 1
ATOM 1449 N N . VAL A 1 178 ? -7.577 5.353 3.854 1.00 91.31 178 VAL A N 1
ATOM 1450 C CA . VAL A 1 178 ? -8.202 4.821 2.635 1.00 91.31 178 VAL A CA 1
ATOM 1451 C C . VAL A 1 178 ? -9.203 5.843 2.115 1.00 91.31 178 VAL A C 1
ATOM 1453 O O . VAL A 1 178 ? -10.200 6.132 2.768 1.00 91.31 178 VAL A O 1
ATOM 1456 N N . THR A 1 179 ? -8.946 6.414 0.939 1.00 91.00 179 THR A N 1
ATOM 1457 C CA . THR A 1 179 ? -9.746 7.516 0.372 1.00 91.00 179 THR A CA 1
ATOM 1458 C C . THR A 1 179 ? -10.191 7.211 -1.047 1.00 91.00 179 THR A C 1
ATOM 1460 O O . THR A 1 179 ? -9.398 6.749 -1.858 1.00 91.00 179 THR A O 1
ATOM 1463 N N . SER A 1 180 ? -11.451 7.480 -1.380 1.00 86.94 180 SER A N 1
ATOM 1464 C CA . SER A 1 180 ? -11.980 7.345 -2.735 1.00 86.94 180 SER A CA 1
ATOM 1465 C C . SER A 1 180 ? -11.692 8.593 -3.572 1.00 86.94 180 SER A C 1
ATOM 1467 O O . SER A 1 180 ? -12.048 9.712 -3.199 1.00 86.94 180 SER A O 1
ATOM 1469 N N . VAL A 1 181 ? -11.098 8.387 -4.749 1.00 82.38 181 VAL A N 1
ATOM 1470 C CA . VAL A 1 181 ? -10.727 9.449 -5.703 1.00 82.38 181 VAL A CA 1
ATOM 1471 C C . VAL A 1 181 ? -11.968 10.113 -6.321 1.00 82.38 181 VAL A C 1
ATOM 1473 O O . VAL A 1 181 ? -11.921 11.288 -6.687 1.00 82.38 181 VAL A O 1
ATOM 1476 N N . SER A 1 182 ? -13.081 9.380 -6.430 1.00 81.62 182 SER A N 1
ATOM 1477 C CA . SER A 1 182 ? -14.335 9.842 -7.041 1.00 81.62 182 SER A CA 1
ATOM 1478 C C . SER A 1 182 ? -15.219 10.633 -6.069 1.00 81.62 182 SER A C 1
ATOM 1480 O O . SER A 1 182 ? -15.634 11.741 -6.403 1.00 81.62 182 SER A O 1
ATOM 1482 N N . THR A 1 183 ? -15.501 10.106 -4.871 1.00 84.88 183 THR A N 1
ATOM 1483 C CA . THR A 1 183 ? -16.399 10.757 -3.888 1.00 84.88 183 THR A CA 1
ATOM 1484 C C . THR A 1 183 ? -15.685 11.700 -2.918 1.00 84.88 183 THR A C 1
ATOM 1486 O O . THR A 1 183 ? -16.346 12.513 -2.258 1.00 84.88 183 THR A O 1
ATOM 1489 N N . ARG A 1 184 ? -14.345 11.628 -2.841 1.00 87.56 184 ARG A N 1
ATOM 1490 C CA . ARG A 1 184 ? -13.508 12.337 -1.852 1.00 87.56 184 ARG A CA 1
ATOM 1491 C C . ARG A 1 184 ? -13.947 12.041 -0.421 1.00 87.56 184 ARG A C 1
ATOM 1493 O O . ARG A 1 184 ? -14.082 12.933 0.407 1.00 87.56 184 ARG A O 1
ATOM 1500 N N . GLU A 1 185 ? -14.238 10.777 -0.166 1.00 90.19 185 GLU A N 1
ATOM 1501 C CA . GLU A 1 185 ? -14.636 10.248 1.134 1.00 90.19 185 GLU A CA 1
ATOM 1502 C C . GLU A 1 185 ? -13.769 9.036 1.444 1.00 90.19 185 GLU A C 1
ATOM 1504 O O . GLU A 1 185 ? -13.230 8.407 0.532 1.00 90.19 185 GLU A O 1
ATOM 1509 N N . GLY A 1 186 ? -13.614 8.705 2.719 1.00 92.94 186 GLY A N 1
ATOM 1510 C CA . GLY A 1 186 ? -12.712 7.642 3.129 1.00 92.94 186 GLY A CA 1
ATOM 1511 C C . GLY A 1 186 ? -12.951 7.169 4.550 1.00 92.94 186 GLY A C 1
ATOM 1512 O O . GLY A 1 186 ? -13.923 7.566 5.194 1.00 92.94 186 GLY A O 1
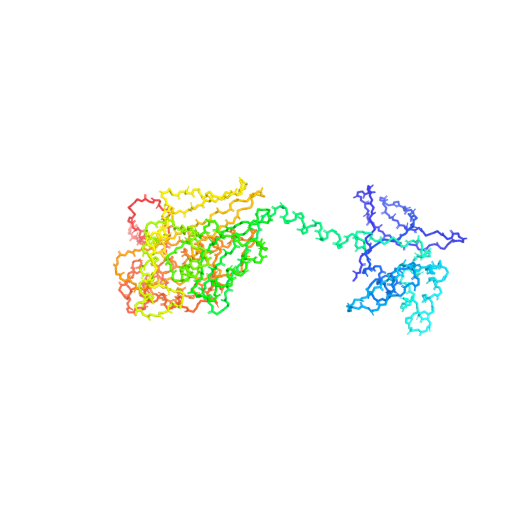ATOM 1513 N N . PHE A 1 187 ? -12.050 6.320 5.013 1.00 95.12 187 PHE A N 1
ATOM 1514 C CA . PHE A 1 187 ? -12.017 5.756 6.355 1.00 95.12 187 PHE A CA 1
ATOM 1515 C C . PHE A 1 187 ? -10.565 5.540 6.789 1.00 95.12 187 PHE A C 1
ATOM 1517 O O . PHE A 1 187 ? -9.651 5.566 5.958 1.00 95.12 187 PHE A O 1
ATOM 1524 N N . PHE A 1 188 ? -10.361 5.334 8.087 1.00 96.06 188 PHE A N 1
ATOM 1525 C CA . PHE A 1 188 ? -9.065 4.929 8.631 1.00 96.06 188 PHE A CA 1
ATOM 1526 C C . PHE A 1 188 ? -9.072 3.440 8.967 1.00 96.06 188 PHE A C 1
ATOM 1528 O O . PHE A 1 188 ? -10.085 2.922 9.440 1.00 96.06 188 PHE A O 1
ATOM 1535 N N . VAL A 1 189 ? -7.943 2.775 8.736 1.00 94.56 189 VAL A N 1
ATOM 1536 C CA . VAL A 1 189 ? -7.625 1.486 9.356 1.00 94.56 189 VAL A CA 1
ATOM 1537 C C . VAL A 1 189 ? -6.493 1.742 10.337 1.00 94.56 189 VAL A C 1
ATOM 1539 O O . VAL A 1 189 ? -5.437 2.221 9.922 1.00 94.56 189 VAL A O 1
ATOM 1542 N N . ASP A 1 190 ? -6.757 1.458 11.610 1.00 95.06 190 ASP A N 1
ATOM 1543 C CA . ASP A 1 190 ? -5.905 1.770 12.759 1.00 95.06 190 ASP A CA 1
ATOM 1544 C C . ASP A 1 190 ? -5.551 3.270 12.890 1.00 95.06 190 ASP A C 1
ATOM 1546 O O . ASP A 1 190 ? -6.018 4.120 12.121 1.00 95.06 190 ASP A O 1
ATOM 1550 N N . THR A 1 191 ? -4.839 3.638 13.962 1.00 94.12 191 THR A N 1
ATOM 1551 C CA . THR A 1 191 ? -4.687 5.050 14.379 1.00 94.12 191 THR A CA 1
ATOM 1552 C C . THR A 1 191 ? -3.260 5.489 14.721 1.00 94.12 191 THR A C 1
ATOM 1554 O O . THR A 1 191 ? -3.008 6.698 14.784 1.00 94.12 191 THR A O 1
ATOM 1557 N N . GLY A 1 192 ? -2.330 4.543 14.880 1.00 90.81 192 GLY A N 1
ATOM 1558 C CA . GLY A 1 192 ? -0.947 4.781 15.298 1.00 90.81 192 GLY A CA 1
ATOM 1559 C C . GLY A 1 192 ? -0.778 4.880 16.820 1.00 90.81 192 GLY A C 1
ATOM 1560 O O . GLY A 1 192 ? -1.714 5.252 17.531 1.00 90.81 192 GLY A O 1
ATOM 1561 N N . ALA A 1 193 ? 0.432 4.606 17.322 1.00 87.75 193 ALA A N 1
ATOM 1562 C CA . ALA A 1 193 ? 0.740 4.648 18.758 1.00 87.75 193 ALA A CA 1
ATOM 1563 C C . ALA A 1 193 ? 0.786 6.077 19.325 1.00 87.75 193 ALA A C 1
ATOM 1565 O O . ALA A 1 193 ? 0.526 6.312 20.509 1.00 87.75 193 ALA A O 1
ATOM 1566 N N . THR A 1 194 ? 1.160 7.051 18.488 1.00 88.69 194 THR A N 1
ATOM 1567 C CA . THR A 1 194 ? 1.453 8.425 18.916 1.00 88.69 194 THR A CA 1
ATOM 1568 C C . THR A 1 194 ? 0.634 9.480 18.177 1.00 88.69 194 THR A C 1
ATOM 1570 O O . THR A 1 194 ? 0.347 9.356 16.986 1.00 88.69 194 THR A O 1
ATOM 1573 N N . ASN A 1 195 ? 0.375 10.616 18.849 1.00 91.19 195 ASN A N 1
ATOM 1574 C CA . ASN A 1 195 ? -0.222 11.804 18.215 1.00 91.19 195 ASN A CA 1
ATOM 1575 C C . ASN A 1 195 ? 0.534 12.255 16.946 1.00 91.19 195 ASN A C 1
ATOM 1577 O O . ASN A 1 195 ? -0.071 12.904 16.098 1.00 91.19 195 ASN A O 1
ATOM 1581 N N . SER A 1 196 ? 1.835 11.952 16.813 1.00 91.56 196 SER A N 1
ATOM 1582 C CA . SER A 1 196 ? 2.625 12.265 15.613 1.00 91.56 196 SER A CA 1
ATOM 1583 C C . SER A 1 196 ? 2.125 11.465 14.410 1.00 91.56 196 SER A C 1
ATOM 1585 O O . SER A 1 196 ? 1.703 12.045 13.409 1.00 91.56 196 SER A O 1
ATOM 1587 N N . THR A 1 197 ? 2.090 10.140 14.538 1.00 90.56 197 THR A N 1
ATOM 1588 C CA . THR A 1 197 ? 1.614 9.203 13.510 1.00 90.56 197 THR A CA 1
ATOM 1589 C C . THR A 1 197 ? 0.148 9.467 13.168 1.00 90.56 197 THR A C 1
ATOM 1591 O O . THR A 1 197 ? -0.217 9.588 11.998 1.00 90.56 197 THR A O 1
ATOM 1594 N N . THR A 1 198 ? -0.693 9.715 14.175 1.00 94.19 198 THR A N 1
ATOM 1595 C CA . THR A 1 198 ? -2.098 10.084 13.954 1.00 94.19 198 THR A CA 1
ATOM 1596 C C . THR A 1 198 ? -2.262 11.450 13.271 1.00 94.19 198 THR A C 1
ATOM 1598 O O . THR A 1 198 ? -3.149 11.620 12.435 1.00 94.19 198 THR A O 1
ATOM 1601 N N . ALA A 1 199 ? -1.409 12.439 13.562 1.00 94.00 199 ALA A N 1
ATOM 1602 C CA . ALA A 1 199 ? -1.419 13.716 12.846 1.00 94.00 199 ALA A CA 1
ATOM 1603 C C . ALA A 1 199 ? -0.967 13.555 11.383 1.00 94.00 199 ALA A C 1
ATOM 1605 O O . ALA A 1 199 ? -1.530 14.204 10.498 1.00 94.00 199 ALA A O 1
ATOM 1606 N N . GLN A 1 200 ? -0.012 12.659 11.107 1.00 93.50 200 GLN A N 1
ATOM 1607 C CA . GLN A 1 200 ? 0.390 12.300 9.743 1.00 93.50 200 GLN A CA 1
ATOM 1608 C C . GLN A 1 200 ? -0.753 11.603 8.983 1.00 93.50 200 GLN A C 1
ATOM 1610 O O . GLN A 1 200 ? -1.025 11.976 7.841 1.00 93.50 200 GLN A O 1
ATOM 1615 N N . LEU A 1 201 ? -1.496 10.697 9.630 1.00 94.88 201 LEU A N 1
ATOM 1616 C CA . LEU A 1 201 ? -2.706 10.053 9.092 1.00 94.88 201 LEU A CA 1
ATOM 1617 C C . LEU A 1 201 ? -3.793 11.078 8.724 1.00 94.88 201 LEU A C 1
ATOM 1619 O O . LEU A 1 201 ? -4.323 11.071 7.609 1.00 94.88 201 LEU A O 1
ATOM 1623 N N . ILE A 1 202 ? -4.092 11.997 9.645 1.00 95.31 202 ILE A N 1
ATOM 1624 C CA . ILE A 1 202 ? -5.067 13.078 9.449 1.00 95.31 202 ILE A CA 1
ATOM 1625 C C . ILE A 1 202 ? -4.644 13.990 8.286 1.00 95.31 202 ILE A C 1
ATOM 1627 O O . ILE A 1 202 ? -5.473 14.317 7.432 1.00 95.31 202 ILE A O 1
ATOM 1631 N N . LEU A 1 203 ? -3.363 14.364 8.213 1.00 93.38 203 LEU A N 1
ATOM 1632 C CA . LEU A 1 203 ? -2.814 15.209 7.150 1.00 93.38 203 LEU A CA 1
ATOM 1633 C C . LEU A 1 203 ? -2.829 14.506 5.782 1.00 93.38 203 LEU A C 1
ATOM 1635 O O . LEU A 1 203 ? -3.235 15.115 4.792 1.00 93.38 203 LEU A O 1
ATOM 1639 N N . ALA A 1 204 ? -2.437 13.231 5.721 1.00 91.44 204 ALA A N 1
ATOM 1640 C CA . ALA A 1 204 ? -2.498 12.406 4.515 1.00 91.44 204 ALA A CA 1
ATOM 1641 C C . ALA A 1 204 ? -3.923 12.357 3.945 1.00 91.44 204 ALA A C 1
ATOM 1643 O O . ALA A 1 204 ? -4.150 12.663 2.774 1.00 91.44 204 ALA A O 1
ATOM 1644 N N . TYR A 1 205 ? -4.902 12.066 4.800 1.00 93.62 205 TYR A N 1
ATOM 1645 C CA . TYR A 1 205 ? -6.316 12.053 4.439 1.00 93.62 205 TYR A CA 1
ATOM 1646 C C . TYR A 1 205 ? -6.814 13.410 3.913 1.00 93.62 205 TYR A C 1
ATOM 1648 O O . TYR A 1 205 ? -7.428 13.474 2.844 1.00 93.62 205 TYR A O 1
ATOM 1656 N N . GLN A 1 206 ? -6.494 14.510 4.604 1.00 92.94 206 GLN A N 1
ATOM 1657 C CA . GLN A 1 206 ? -6.874 15.864 4.180 1.00 92.94 206 GLN A CA 1
ATOM 1658 C C . GLN A 1 206 ? -6.272 16.244 2.815 1.00 92.94 206 GLN A C 1
ATOM 1660 O O . GLN A 1 206 ? -6.948 16.876 1.999 1.00 92.94 206 GLN A O 1
ATOM 1665 N N . GLN A 1 207 ? -5.039 15.815 2.518 1.00 90.88 207 GLN A N 1
ATOM 1666 C CA . GLN A 1 207 ? -4.404 16.041 1.213 1.00 90.88 207 GLN A CA 1
ATOM 1667 C C . GLN A 1 207 ? -5.142 15.335 0.061 1.00 90.88 207 GLN A C 1
ATOM 1669 O O . GLN A 1 207 ? -5.250 15.910 -1.026 1.00 90.88 207 GLN A O 1
ATOM 1674 N N . GLN A 1 208 ? -5.686 14.131 0.283 1.00 87.19 208 GLN A N 1
ATOM 1675 C CA . GLN A 1 208 ? -6.452 13.398 -0.738 1.00 87.19 208 GLN A CA 1
ATOM 1676 C C . GLN A 1 208 ? -7.873 13.961 -0.925 1.00 87.19 208 GLN A C 1
ATOM 1678 O O . GLN A 1 208 ? -8.344 14.100 -2.056 1.00 87.19 208 GLN A O 1
ATOM 1683 N N . VAL A 1 209 ? -8.554 14.322 0.169 1.00 85.62 209 VAL A N 1
ATOM 1684 C CA . VAL A 1 209 ? -9.945 14.822 0.159 1.00 85.62 209 VAL A CA 1
ATOM 1685 C C . VAL A 1 209 ? -10.054 16.265 -0.375 1.00 85.62 209 VAL A C 1
ATOM 1687 O O . VAL A 1 209 ? -11.061 16.630 -0.995 1.00 85.62 209 VAL A O 1
ATOM 1690 N N . GLN A 1 210 ? -8.979 17.052 -0.256 1.00 77.69 210 GLN A N 1
ATOM 1691 C CA . GLN A 1 210 ? -8.881 18.463 -0.664 1.00 77.69 210 GLN A CA 1
ATOM 1692 C C . GLN A 1 210 ? -9.808 19.395 0.149 1.00 77.69 210 GLN A C 1
ATOM 1694 O O . GLN A 1 210 ? -10.227 19.069 1.252 1.00 77.69 210 GLN A O 1
ATOM 1699 N N . SER A 1 211 ? -10.083 20.602 -0.363 1.00 60.44 211 SER A N 1
ATOM 1700 C CA . SER A 1 211 ? -10.544 21.786 0.391 1.00 60.44 211 SER A CA 1
ATOM 1701 C C . SER A 1 211 ? -11.947 21.739 1.027 1.00 60.44 211 SER A C 1
ATOM 1703 O O . SER A 1 211 ? -12.451 22.780 1.441 1.00 60.44 211 SER A O 1
ATOM 1705 N N . ILE A 1 212 ? -12.592 20.575 1.102 1.00 73.31 212 ILE A N 1
ATOM 1706 C CA . ILE A 1 212 ? -13.798 20.353 1.908 1.00 73.31 212 ILE A CA 1
ATOM 1707 C C . ILE A 1 212 ? -13.430 19.277 2.924 1.00 73.31 212 ILE A C 1
ATOM 1709 O O . ILE A 1 212 ? -13.352 18.106 2.565 1.00 73.31 212 ILE A O 1
ATOM 1713 N N . ILE A 1 213 ? -13.199 19.666 4.180 1.00 77.44 213 ILE A N 1
ATOM 1714 C CA . ILE A 1 213 ? -12.823 18.737 5.254 1.00 77.44 213 ILE A CA 1
ATOM 1715 C C . ILE A 1 213 ? -14.048 17.884 5.626 1.00 77.44 213 ILE A C 1
ATOM 1717 O O . ILE A 1 213 ? -14.784 18.192 6.561 1.00 77.44 213 ILE A O 1
ATOM 1721 N N . LYS A 1 214 ? -14.295 16.815 4.859 1.00 89.25 214 LYS A N 1
ATOM 1722 C CA . LYS A 1 214 ? -15.240 15.755 5.228 1.00 89.25 214 LYS A CA 1
ATOM 1723 C C . LYS A 1 214 ? -14.583 14.858 6.283 1.00 89.25 214 LYS A C 1
ATOM 1725 O O . LYS A 1 214 ? -13.483 14.375 6.007 1.00 89.25 214 LYS A O 1
ATOM 1730 N N . PRO A 1 215 ? -15.216 14.571 7.434 1.00 94.44 215 PRO A N 1
ATOM 1731 C CA . PRO A 1 215 ? -14.694 13.565 8.356 1.00 94.44 215 PRO A CA 1
ATOM 1732 C C . PRO A 1 215 ? -14.635 12.185 7.672 1.00 94.44 215 PRO A C 1
ATOM 1734 O O . PRO A 1 215 ? -15.434 11.923 6.765 1.00 94.44 215 PRO A O 1
ATOM 1737 N N . PRO A 1 216 ? -13.714 11.293 8.079 1.00 95.19 216 PRO A N 1
ATOM 1738 C CA . PRO A 1 216 ? -13.748 9.899 7.655 1.00 95.19 216 PRO A CA 1
ATOM 1739 C C . PRO A 1 216 ? -15.054 9.245 8.130 1.00 95.19 216 PRO A C 1
ATOM 1741 O O . PRO A 1 216 ? -15.543 9.523 9.228 1.00 95.19 216 PRO A O 1
ATOM 1744 N N . GLN A 1 217 ? -15.623 8.366 7.302 1.00 94.75 217 GLN A N 1
ATOM 1745 C CA . GLN A 1 217 ? -16.912 7.711 7.570 1.00 94.75 217 GLN A CA 1
ATOM 1746 C C . GLN A 1 217 ? -16.858 6.780 8.781 1.00 94.75 217 GLN A C 1
ATOM 1748 O O . GLN A 1 217 ? -17.879 6.565 9.429 1.00 94.75 217 GLN A O 1
ATOM 1753 N N . PHE A 1 218 ? -15.679 6.228 9.065 1.00 95.62 218 PHE A N 1
ATOM 1754 C CA . PHE A 1 218 ? -15.366 5.463 10.263 1.00 95.62 218 PHE A CA 1
ATOM 1755 C C . PHE A 1 218 ? -13.843 5.348 10.450 1.00 95.62 218 PHE A C 1
ATOM 1757 O O . PHE A 1 218 ? -13.065 5.597 9.523 1.00 95.62 218 PHE A O 1
ATOM 1764 N N . VAL A 1 219 ? -13.436 4.925 11.644 1.00 96.19 219 VAL A N 1
ATOM 1765 C CA . VAL A 1 219 ? -12.170 4.216 11.891 1.00 96.19 219 VAL A CA 1
ATOM 1766 C C . VAL A 1 219 ? -12.501 2.733 12.042 1.00 96.19 219 VAL A C 1
ATOM 1768 O O . VAL A 1 219 ? -13.537 2.400 12.613 1.00 96.19 219 VAL A O 1
ATOM 1771 N N . PHE A 1 220 ? -11.658 1.839 11.543 1.00 95.25 220 PHE A N 1
ATOM 1772 C CA . PHE A 1 220 ? -11.700 0.412 11.856 1.00 95.25 220 PHE A CA 1
ATOM 1773 C C . PHE A 1 220 ? -10.409 0.050 12.583 1.00 95.25 220 PHE A C 1
ATOM 1775 O O . PHE A 1 220 ? -9.336 0.287 12.034 1.00 95.25 220 PHE A O 1
ATOM 1782 N N . LEU A 1 221 ? -10.511 -0.498 13.794 1.00 93.88 221 LEU A N 1
ATOM 1783 C CA . LEU A 1 221 ? -9.355 -1.048 14.501 1.00 93.88 221 LEU A CA 1
ATOM 1784 C C . LEU A 1 221 ? -9.252 -2.540 14.185 1.00 93.88 221 LEU A C 1
ATOM 1786 O O . LEU A 1 221 ? -10.235 -3.275 14.335 1.00 93.88 221 LEU A O 1
ATOM 1790 N N . THR A 1 222 ? -8.074 -2.984 13.758 1.00 90.62 222 THR A N 1
ATOM 1791 C CA . THR A 1 222 ? -7.801 -4.397 13.468 1.00 90.62 222 THR A CA 1
ATOM 1792 C C . THR A 1 222 ? -7.764 -5.225 14.749 1.00 90.62 222 THR A C 1
ATOM 1794 O O . THR A 1 222 ? -8.321 -6.321 14.782 1.00 90.62 222 THR A O 1
ATOM 1797 N N . HIS A 1 223 ? -7.187 -4.688 15.825 1.00 90.12 223 HIS A N 1
ATOM 1798 C CA . HIS A 1 223 ? -7.203 -5.273 17.167 1.00 90.12 223 HIS A CA 1
ATOM 1799 C C . HIS A 1 223 ? -6.946 -4.198 18.247 1.00 90.12 223 HIS A C 1
ATOM 1801 O O . HIS A 1 223 ? -7.020 -3.002 17.953 1.00 90.12 223 HIS A O 1
ATOM 1807 N N . GLY A 1 224 ? -6.747 -4.593 19.511 1.00 90.19 224 GLY A N 1
ATOM 1808 C CA . GLY A 1 224 ? -6.822 -3.679 20.652 1.00 90.19 224 GLY A CA 1
ATOM 1809 C C . GLY A 1 224 ? -5.524 -3.028 21.139 1.00 90.19 224 GLY A C 1
ATOM 1810 O O . GLY A 1 224 ? -5.600 -2.250 22.088 1.00 90.19 224 GLY A O 1
ATOM 1811 N N . HIS A 1 225 ? -4.357 -3.323 20.559 1.00 88.81 225 HIS A N 1
ATOM 1812 C CA . HIS A 1 225 ? -3.068 -2.864 21.096 1.00 88.81 225 HIS A CA 1
ATOM 1813 C C . HIS A 1 225 ? -2.823 -1.339 20.946 1.00 88.81 225 HIS A C 1
ATOM 1815 O O . HIS A 1 225 ? -3.455 -0.679 20.108 1.00 88.81 225 HIS A O 1
ATOM 1821 N N . PRO A 1 226 ? -1.929 -0.736 21.764 1.00 87.56 226 PRO A N 1
ATOM 1822 C CA . PRO A 1 226 ? -1.717 0.717 21.810 1.00 87.56 226 PRO A CA 1
ATOM 1823 C C . PRO A 1 226 ? -1.230 1.342 20.497 1.00 87.56 226 PRO A C 1
ATOM 1825 O O . PRO A 1 226 ? -1.548 2.490 20.210 1.00 87.56 226 PRO A O 1
ATOM 1828 N N . ASP A 1 227 ? -0.484 0.601 19.690 1.00 86.25 227 ASP A N 1
ATOM 1829 C CA . ASP A 1 227 ? -0.032 0.944 18.338 1.00 86.25 227 ASP A CA 1
ATOM 1830 C C . ASP A 1 227 ? -1.181 1.067 17.329 1.00 86.25 227 ASP A C 1
ATOM 1832 O O . ASP A 1 227 ? -1.118 1.882 16.406 1.00 86.25 227 ASP A O 1
ATOM 1836 N N . HIS A 1 228 ? -2.282 0.353 17.545 1.00 90.81 228 HIS A N 1
ATOM 1837 C CA . HIS A 1 228 ? -3.461 0.411 16.683 1.00 90.81 228 HIS A CA 1
ATOM 1838 C C . HIS A 1 228 ? -4.493 1.417 17.215 1.00 90.81 228 HIS A C 1
ATOM 1840 O O . HIS A 1 228 ? -5.140 2.118 16.429 1.00 90.81 228 HIS A O 1
ATOM 1846 N N . ALA A 1 229 ? -4.593 1.565 18.542 1.00 92.75 229 ALA A N 1
ATOM 1847 C CA . ALA A 1 229 ? -5.612 2.361 19.234 1.00 92.75 229 ALA A CA 1
ATOM 1848 C C . ALA A 1 229 ? -5.143 3.714 19.827 1.00 92.75 229 ALA A C 1
ATOM 1850 O O . ALA A 1 229 ? -5.981 4.541 20.198 1.00 92.75 229 ALA A O 1
ATOM 1851 N N . GLY A 1 230 ? -3.840 3.983 19.929 1.00 90.56 230 GLY A N 1
ATOM 1852 C CA . GLY A 1 230 ? -3.292 5.146 20.647 1.00 90.56 230 GLY A CA 1
ATOM 1853 C C . GLY A 1 230 ? -3.724 6.505 20.085 1.00 90.56 230 GLY A C 1
ATOM 1854 O O . GLY A 1 230 ? -3.877 7.474 20.830 1.00 90.56 230 GLY A O 1
ATOM 1855 N N . GLY A 1 231 ? -3.998 6.576 18.784 1.00 93.06 231 GLY A N 1
ATOM 1856 C CA . GLY A 1 231 ? -4.453 7.773 18.084 1.00 93.06 231 GLY A CA 1
ATOM 1857 C C . GLY A 1 231 ? -5.935 8.124 18.236 1.00 93.06 231 GLY A C 1
ATOM 1858 O O . GLY A 1 231 ? -6.339 9.223 17.832 1.00 93.06 231 GLY A O 1
ATOM 1859 N N . ILE A 1 232 ? -6.764 7.245 18.817 1.00 94.94 232 ILE A N 1
ATOM 1860 C CA . ILE A 1 232 ? -8.228 7.425 18.904 1.00 94.94 232 ILE A CA 1
ATOM 1861 C C . ILE A 1 232 ? -8.604 8.817 19.428 1.00 94.94 232 ILE A C 1
ATOM 1863 O O . ILE A 1 232 ? -9.454 9.491 18.841 1.00 94.94 232 ILE A O 1
ATOM 1867 N N . ALA A 1 233 ? -7.952 9.288 20.492 1.00 94.06 233 ALA A N 1
ATOM 1868 C CA . ALA A 1 233 ? -8.303 10.557 21.117 1.00 94.06 233 ALA A CA 1
ATOM 1869 C C . ALA A 1 233 ? -7.946 11.790 20.267 1.00 94.06 233 ALA A C 1
ATOM 1871 O O . ALA A 1 233 ? -8.599 12.828 20.394 1.00 94.06 233 ALA A O 1
ATOM 1872 N N . LEU A 1 234 ? -6.938 11.731 19.385 1.00 95.12 234 LEU A N 1
ATOM 1873 C CA . LEU A 1 234 ? -6.692 12.818 18.425 1.00 95.12 234 LEU A CA 1
ATOM 1874 C C . LEU A 1 234 ? -7.705 12.788 17.274 1.00 95.12 234 LEU A C 1
ATOM 1876 O O . LEU A 1 234 ? -8.193 13.844 16.868 1.00 95.12 234 LEU A O 1
ATOM 1880 N N . ILE A 1 235 ? -8.087 11.599 16.802 1.00 95.88 235 ILE A N 1
ATOM 1881 C CA . ILE A 1 235 ? -9.139 11.453 15.787 1.00 95.88 235 ILE A CA 1
ATOM 1882 C C . ILE A 1 235 ? -10.472 11.979 16.322 1.00 95.88 235 ILE A C 1
ATOM 1884 O O . ILE A 1 235 ? -11.095 12.791 15.650 1.00 95.88 235 ILE A O 1
ATOM 1888 N N . GLN A 1 236 ? -10.873 11.621 17.543 1.00 95.12 236 GLN A N 1
ATOM 1889 C CA . GLN A 1 236 ? -12.131 12.084 18.145 1.00 95.12 236 GLN A CA 1
ATOM 1890 C C . GLN A 1 236 ? -12.144 13.593 18.437 1.00 95.12 236 GLN A C 1
ATOM 1892 O O . GLN A 1 236 ? -13.172 14.240 18.256 1.00 95.12 236 GLN A O 1
ATOM 1897 N N . ARG A 1 237 ? -11.000 14.201 18.787 1.00 94.62 237 ARG A N 1
ATOM 1898 C CA . ARG A 1 237 ? -10.879 15.672 18.870 1.00 94.62 237 ARG A CA 1
ATOM 1899 C C . ARG A 1 237 ? -10.972 16.370 17.506 1.00 94.62 237 ARG A C 1
ATOM 1901 O O . ARG A 1 237 ? -11.373 17.528 17.453 1.00 94.62 237 ARG A O 1
ATOM 1908 N N . THR A 1 238 ? -10.601 15.691 16.420 1.00 95.31 238 THR A N 1
ATOM 1909 C CA . THR A 1 238 ? -10.582 16.255 15.055 1.00 95.31 238 THR A CA 1
ATOM 1910 C C . THR A 1 238 ? -11.897 16.016 14.302 1.00 95.31 238 THR A C 1
ATOM 1912 O O . THR A 1 238 ? -12.343 16.864 13.532 1.00 95.31 238 THR A O 1
ATOM 1915 N N . TYR A 1 239 ? -12.520 14.860 14.531 1.00 95.44 239 TYR A N 1
ATOM 1916 C CA . TYR A 1 239 ? -13.662 14.318 13.799 1.00 95.44 239 TYR A CA 1
ATOM 1917 C C . TYR A 1 239 ? -14.629 13.616 14.775 1.00 95.44 239 TYR A C 1
ATOM 1919 O O . TYR A 1 239 ? -14.872 12.416 14.680 1.00 95.44 239 TYR A O 1
ATOM 1927 N N . SER A 1 240 ? -15.194 14.362 15.728 1.00 94.56 240 SER A N 1
ATOM 1928 C CA . SER A 1 240 ? -16.016 13.843 16.844 1.00 94.56 240 SER A CA 1
ATOM 1929 C C . SER A 1 240 ? -17.316 13.115 16.460 1.00 94.56 240 SER A C 1
ATOM 1931 O O . SER A 1 240 ? -18.008 12.584 17.325 1.00 94.56 240 SER A O 1
ATOM 1933 N N . SER A 1 241 ? -17.676 13.089 15.175 1.00 93.69 241 SER A N 1
ATOM 1934 C CA . SER A 1 241 ? -18.799 12.315 14.635 1.00 93.69 241 SER A CA 1
ATOM 1935 C C . SER A 1 241 ? -18.384 10.999 13.964 1.00 93.69 241 SER A C 1
ATOM 1937 O O . SER A 1 241 ? -19.257 10.228 13.563 1.00 93.69 241 SER A O 1
ATOM 1939 N N . THR A 1 242 ? -17.083 10.722 13.829 1.00 94.56 242 THR A N 1
ATOM 1940 C CA . THR A 1 242 ? -16.569 9.493 13.212 1.00 94.56 242 THR A CA 1
ATOM 1941 C C . THR A 1 242 ? -16.761 8.300 14.162 1.00 94.56 242 THR A C 1
ATOM 1943 O O . THR A 1 242 ? -16.147 8.274 15.231 1.00 94.56 242 THR A O 1
ATOM 1946 N N . PRO A 1 243 ? -17.561 7.279 13.797 1.00 94.62 243 PRO A N 1
ATOM 1947 C CA . PRO A 1 243 ? -17.664 6.045 14.570 1.00 94.62 243 PRO A CA 1
ATOM 1948 C C . PRO A 1 243 ? -16.375 5.222 14.467 1.00 94.62 243 PRO A C 1
ATOM 1950 O O . PRO A 1 243 ? -15.724 5.205 13.421 1.00 94.62 243 PRO A O 1
ATOM 1953 N N . ILE A 1 244 ? -16.033 4.493 15.529 1.00 96.06 244 ILE A N 1
ATOM 1954 C CA . ILE A 1 244 ? -14.882 3.584 15.543 1.00 96.06 244 ILE A CA 1
ATOM 1955 C C . ILE A 1 244 ? -15.403 2.155 15.637 1.00 96.06 244 ILE A C 1
ATOM 1957 O O . ILE A 1 244 ? -16.048 1.805 16.619 1.00 96.06 244 ILE A O 1
ATOM 1961 N N . TYR A 1 245 ? -15.155 1.336 14.619 1.00 95.62 245 TYR A N 1
ATOM 1962 C CA . TYR A 1 245 ? -15.556 -0.066 14.592 1.00 95.62 245 TYR A CA 1
ATOM 1963 C C . TYR A 1 245 ? -14.438 -0.978 15.089 1.00 95.62 245 TYR A C 1
ATOM 1965 O O . TYR A 1 245 ? -13.273 -0.803 14.737 1.00 95.62 245 TYR A O 1
ATOM 1973 N N . VAL A 1 246 ? -14.834 -1.979 15.871 1.00 94.12 246 VAL A N 1
ATOM 1974 C CA . VAL A 1 246 ? -13.984 -3.066 16.367 1.00 94.12 246 VAL A CA 1
ATOM 1975 C C . VAL A 1 246 ? -14.657 -4.398 16.069 1.00 94.12 246 VAL A C 1
ATOM 1977 O O . VAL A 1 246 ? -15.882 -4.520 16.147 1.00 94.12 246 VAL A O 1
ATOM 1980 N N . VAL A 1 247 ? -13.872 -5.415 15.725 1.00 89.50 247 VAL A N 1
ATOM 1981 C CA . VAL A 1 247 ? -14.427 -6.690 15.247 1.00 89.50 247 VAL A CA 1
ATOM 1982 C C . VAL A 1 247 ? -15.119 -7.537 16.312 1.00 89.50 247 VAL A C 1
ATOM 1984 O O . VAL A 1 247 ? -15.921 -8.395 15.955 1.00 89.50 247 VAL A O 1
ATOM 1987 N N . SER A 1 248 ? -14.837 -7.326 17.599 1.00 89.81 248 SER A N 1
ATOM 1988 C CA . SER A 1 248 ? -15.438 -8.092 18.694 1.00 89.81 248 SER A CA 1
ATOM 1989 C C . SER A 1 248 ? -15.566 -7.265 19.975 1.00 89.81 248 SER A C 1
ATOM 1991 O O . SER A 1 248 ? -14.907 -6.237 20.157 1.00 89.81 248 SER A O 1
ATOM 1993 N N . GLN A 1 249 ? -16.404 -7.737 20.901 1.00 91.50 249 GLN A N 1
ATOM 1994 C CA . GLN A 1 249 ? -16.554 -7.135 22.230 1.00 91.50 249 GLN A CA 1
ATOM 1995 C C . GLN A 1 249 ? -15.264 -7.232 23.055 1.00 91.50 249 GLN A C 1
ATOM 1997 O O . GLN A 1 249 ? -15.075 -6.481 24.012 1.00 91.50 249 GLN A O 1
ATOM 2002 N N . GLN A 1 250 ? -14.388 -8.167 22.707 1.00 88.56 250 GLN A N 1
ATOM 2003 C CA . GLN A 1 250 ? -13.145 -8.416 23.403 1.00 88.56 250 GLN A CA 1
ATOM 2004 C C . GLN A 1 250 ? -12.002 -7.550 22.860 1.00 88.56 250 GLN A C 1
ATOM 2006 O O . GLN A 1 250 ? -11.253 -7.044 23.683 1.00 88.56 250 GLN A O 1
ATOM 2011 N N . VAL A 1 251 ? -11.959 -7.242 21.552 1.00 89.56 251 VAL A N 1
ATOM 2012 C CA . VAL A 1 251 ? -11.113 -6.144 21.029 1.00 89.56 251 VAL A CA 1
ATOM 2013 C C . VAL A 1 251 ? -11.466 -4.837 21.734 1.00 89.56 251 VAL A C 1
ATOM 2015 O O . VAL A 1 251 ? -10.580 -4.158 22.232 1.00 89.56 251 VAL A O 1
ATOM 2018 N N . ALA A 1 252 ? -12.761 -4.521 21.879 1.00 93.88 252 ALA A N 1
ATOM 2019 C CA . ALA A 1 252 ? -13.184 -3.324 22.611 1.00 93.88 252 ALA A CA 1
ATOM 2020 C C . ALA A 1 252 ? -12.634 -3.281 24.051 1.00 93.88 252 ALA A C 1
ATOM 2022 O O . ALA A 1 252 ? -12.244 -2.221 24.532 1.00 93.88 252 ALA A O 1
ATOM 2023 N N . LYS A 1 253 ? -12.602 -4.429 24.745 1.00 91.81 253 LYS A N 1
ATOM 2024 C CA . LYS A 1 253 ? -12.060 -4.539 26.109 1.00 91.81 253 LYS A CA 1
ATOM 2025 C C . LYS A 1 253 ? -10.542 -4.398 26.135 1.00 91.81 253 LYS A C 1
ATOM 2027 O O . LYS A 1 253 ? -10.049 -3.641 26.957 1.00 91.81 253 LYS A O 1
ATOM 2032 N N . GLU A 1 254 ? -9.842 -5.066 25.225 1.00 90.25 254 GLU A N 1
ATOM 2033 C CA . GLU A 1 254 ? -8.387 -4.990 25.054 1.00 90.25 254 GLU A CA 1
ATOM 2034 C C . GLU A 1 254 ? -7.948 -3.538 24.789 1.00 90.25 254 GLU A C 1
ATOM 2036 O O . GLU A 1 254 ? -7.092 -3.023 25.503 1.00 90.25 254 GLU A O 1
ATOM 2041 N N . THR A 1 255 ? -8.638 -2.829 23.883 1.00 91.94 255 THR A N 1
ATOM 2042 C CA . THR A 1 255 ? -8.464 -1.384 23.646 1.00 91.94 255 THR A CA 1
ATOM 2043 C C . THR A 1 255 ? -8.610 -0.563 24.927 1.00 91.94 255 THR A C 1
ATOM 2045 O O . THR A 1 255 ? -7.737 0.242 25.238 1.00 91.94 255 THR A O 1
ATOM 2048 N N . MET A 1 256 ? -9.697 -0.752 25.686 1.00 93.19 256 MET A N 1
ATOM 2049 C CA . MET A 1 256 ? -9.930 0.013 26.919 1.00 93.19 256 MET A CA 1
ATOM 2050 C C . MET A 1 256 ? -8.883 -0.300 27.994 1.00 93.19 256 MET A C 1
ATOM 2052 O O . MET A 1 256 ? -8.315 0.626 28.557 1.00 93.19 256 MET A O 1
ATOM 2056 N N . GLN A 1 257 ? -8.541 -1.575 28.206 1.00 90.88 257 GLN A N 1
ATOM 2057 C CA . GLN A 1 257 ? -7.504 -1.989 29.160 1.00 90.88 257 GLN A CA 1
ATOM 2058 C C . GLN A 1 257 ? -6.141 -1.365 28.835 1.00 90.88 257 GLN A C 1
ATOM 2060 O O . GLN A 1 257 ? -5.452 -0.889 29.737 1.00 90.88 257 GLN A O 1
ATOM 2065 N N . TRP A 1 258 ? -5.766 -1.316 27.553 1.00 88.56 258 TRP A N 1
ATOM 2066 C CA . TRP A 1 258 ? -4.541 -0.651 27.118 1.00 88.56 258 TRP A CA 1
ATOM 2067 C C . TRP A 1 258 ? -4.581 0.863 27.325 1.00 88.56 258 TRP A C 1
ATOM 2069 O O . TRP A 1 258 ? -3.567 1.442 27.713 1.00 88.56 258 TRP A O 1
ATOM 2079 N N . ILE A 1 259 ? -5.726 1.514 27.116 1.00 88.38 259 ILE A N 1
ATOM 2080 C CA . ILE A 1 259 ? -5.899 2.953 27.362 1.00 88.38 259 ILE A CA 1
ATOM 2081 C C . ILE A 1 259 ? -5.841 3.276 28.859 1.00 88.38 259 ILE A C 1
ATOM 2083 O O . ILE A 1 259 ? -5.125 4.201 29.242 1.00 88.38 259 ILE A O 1
ATOM 2087 N N . ASP A 1 260 ? -6.531 2.509 29.702 1.00 88.00 260 ASP A N 1
ATOM 2088 C CA . ASP A 1 260 ? -6.521 2.682 31.158 1.00 88.00 260 ASP A CA 1
ATOM 2089 C C . ASP A 1 260 ? -5.086 2.533 31.694 1.00 88.00 260 ASP A C 1
ATOM 2091 O O . ASP A 1 260 ? -4.565 3.432 32.358 1.00 88.00 260 ASP A O 1
ATOM 2095 N N . PHE A 1 261 ? -4.383 1.473 31.276 1.00 87.44 261 PHE A N 1
ATOM 2096 C CA . PHE A 1 261 ? -2.968 1.255 31.591 1.00 87.44 261 PHE A CA 1
ATOM 2097 C C . PHE A 1 261 ? -2.062 2.392 31.080 1.00 87.44 261 PHE A C 1
ATOM 2099 O O . PHE A 1 261 ? -1.189 2.864 31.814 1.00 87.44 261 PHE A O 1
ATOM 2106 N N . SER A 1 262 ? -2.293 2.881 29.852 1.00 85.44 262 SER A N 1
ATOM 2107 C CA . SER A 1 262 ? -1.586 4.041 29.278 1.00 85.44 262 SER A CA 1
ATOM 2108 C C . SER A 1 262 ? -1.749 5.294 30.133 1.00 85.44 262 SER A C 1
ATOM 2110 O O . SER A 1 262 ? -0.815 6.088 30.244 1.00 85.44 262 SER A O 1
ATOM 2112 N N . CYS A 1 263 ? -2.932 5.466 30.719 1.00 85.62 263 CYS A N 1
ATOM 2113 C CA . CYS A 1 263 ? -3.325 6.612 31.523 1.00 85.62 263 CYS A CA 1
ATOM 2114 C C . CYS A 1 263 ? -2.774 6.574 32.948 1.00 85.62 263 CYS A C 1
ATOM 2116 O O . CYS A 1 263 ? -2.289 7.595 33.433 1.00 85.62 263 CYS A O 1
ATOM 2118 N N . GLU A 1 264 ? -2.776 5.408 33.592 1.00 87.56 264 GLU A N 1
ATOM 2119 C CA . GLU A 1 264 ? -2.131 5.208 34.895 1.00 87.56 264 GLU A CA 1
ATOM 2120 C C . GLU A 1 264 ? -0.610 5.427 34.824 1.00 87.56 264 GLU A C 1
ATOM 2122 O O . GLU A 1 264 ? -0.024 6.034 35.721 1.00 87.56 264 GLU A O 1
ATOM 2127 N N . HIS A 1 265 ? 0.032 4.970 33.743 1.00 86.31 265 HIS A N 1
ATOM 2128 C CA . HIS A 1 265 ? 1.496 4.903 33.638 1.00 86.31 265 HIS A CA 1
ATOM 2129 C C . HIS A 1 265 ? 2.119 5.978 32.726 1.00 86.31 265 HIS A C 1
ATOM 2131 O O . HIS A 1 265 ? 3.341 6.058 32.621 1.00 86.31 265 HIS A O 1
ATOM 2137 N N . SER A 1 266 ? 1.306 6.816 32.068 1.00 82.56 266 SER A N 1
ATOM 2138 C CA . SER A 1 266 ? 1.734 7.863 31.116 1.00 82.56 266 SER A CA 1
ATOM 2139 C C . SER A 1 266 ? 2.603 7.370 29.940 1.00 82.56 266 SER A C 1
ATOM 2141 O O . SER A 1 266 ? 3.406 8.129 29.398 1.00 82.56 266 SER A O 1
ATOM 2143 N N . ILE A 1 267 ? 2.453 6.104 29.529 1.00 74.00 267 ILE A N 1
ATOM 2144 C CA . ILE A 1 267 ? 3.339 5.457 28.540 1.00 74.00 267 ILE A CA 1
ATOM 2145 C C . ILE A 1 267 ? 3.080 5.971 27.113 1.00 74.00 267 ILE A C 1
ATOM 2147 O O . ILE A 1 267 ? 4.022 6.218 26.361 1.00 74.00 267 ILE A O 1
ATOM 2151 N N . PHE A 1 268 ? 1.812 6.163 26.735 1.00 71.19 268 PHE A N 1
ATOM 2152 C CA . PHE A 1 268 ? 1.423 6.488 25.360 1.00 71.19 268 PHE A CA 1
ATOM 2153 C C . PHE A 1 268 ? 0.877 7.910 25.253 1.00 71.19 268 PHE A C 1
ATOM 2155 O O . PHE A 1 268 ? -0.233 8.207 25.689 1.00 71.19 268 PHE A O 1
ATOM 2162 N N . SER A 1 269 ? 1.642 8.794 24.605 1.00 71.25 269 SER A N 1
ATOM 2163 C CA . SER A 1 269 ? 1.289 10.218 24.464 1.00 71.25 269 SER A CA 1
ATOM 2164 C C . SER A 1 269 ? -0.031 10.487 23.722 1.00 71.25 269 SER A C 1
ATOM 2166 O O . SER A 1 269 ? -0.576 11.584 23.846 1.00 71.25 269 SER A O 1
ATOM 2168 N N . GLY A 1 270 ? -0.536 9.527 22.936 1.00 69.44 270 GLY A N 1
ATOM 2169 C CA . GLY A 1 270 ? -1.808 9.627 22.211 1.00 69.44 270 GLY A CA 1
ATOM 2170 C C . GLY A 1 270 ? -3.060 9.482 23.086 1.00 69.44 270 GLY A C 1
ATOM 2171 O O . GLY A 1 270 ? -4.080 10.112 22.793 1.00 69.44 270 GLY A O 1
ATOM 2172 N N . ALA A 1 271 ? -2.977 8.710 24.175 1.00 73.88 271 ALA A N 1
ATOM 2173 C CA . ALA A 1 271 ? -4.121 8.376 25.018 1.00 73.88 271 ALA A CA 1
ATOM 2174 C C . ALA A 1 271 ? -4.693 9.605 25.751 1.00 73.88 271 ALA A C 1
ATOM 2176 O O . ALA A 1 271 ? -3.964 10.504 26.175 1.00 73.88 271 ALA A O 1
ATOM 2177 N N . GLN A 1 272 ? -6.017 9.637 25.939 1.00 81.25 272 GLN A N 1
ATOM 2178 C CA . GLN A 1 272 ? -6.676 10.619 26.806 1.00 81.25 272 GLN A CA 1
ATOM 2179 C C . GLN A 1 272 ? -7.664 9.952 27.760 1.00 81.25 272 GLN A C 1
ATOM 2181 O O . GLN A 1 272 ? -8.627 9.325 27.332 1.00 81.25 272 GLN A O 1
ATOM 2186 N N . CYS A 1 273 ? -7.447 10.166 29.053 1.00 84.50 273 CYS A N 1
ATOM 2187 C CA . CYS A 1 273 ? -8.118 9.463 30.153 1.00 84.50 273 CYS A CA 1
ATOM 2188 C C . CYS A 1 273 ? -9.537 9.971 30.444 1.00 84.50 273 CYS A C 1
ATOM 2190 O O . CYS A 1 273 ? -10.308 9.324 31.138 1.00 84.50 273 CYS A O 1
ATOM 2192 N N . ASN A 1 274 ? -9.882 11.142 29.900 1.00 86.56 274 ASN A N 1
ATOM 2193 C CA . ASN A 1 274 ? -11.169 11.809 30.104 1.00 86.56 274 ASN A CA 1
ATOM 2194 C C . ASN A 1 274 ? -12.124 11.615 28.908 1.00 86.56 274 ASN A C 1
ATOM 2196 O O . ASN A 1 274 ? -13.097 12.357 28.776 1.00 86.56 274 ASN A O 1
ATOM 2200 N N . LEU A 1 275 ? -11.812 10.687 27.998 1.00 87.06 275 LEU A N 1
ATOM 2201 C CA . LEU A 1 275 ? -12.634 10.360 26.836 1.00 87.06 275 LEU A CA 1
ATOM 2202 C C . LEU A 1 275 ? -13.425 9.078 27.124 1.00 87.06 275 LEU A C 1
ATOM 2204 O O . LEU A 1 275 ? -12.852 8.082 27.553 1.00 87.06 275 LEU A O 1
ATOM 2208 N N . ASP A 1 276 ? -14.733 9.088 26.878 1.00 91.06 276 ASP A N 1
ATOM 2209 C CA . ASP A 1 276 ? -15.567 7.895 27.032 1.00 91.06 276 ASP A CA 1
ATOM 2210 C C . ASP A 1 276 ? -15.454 6.989 25.797 1.00 91.06 276 ASP A C 1
ATOM 2212 O O . ASP A 1 276 ? -16.205 7.112 24.829 1.00 91.06 276 ASP A O 1
ATOM 2216 N N . TYR A 1 277 ? -14.513 6.049 25.830 1.00 88.44 277 TYR A N 1
ATOM 2217 C CA . TYR A 1 277 ? -14.352 5.062 24.761 1.00 88.44 277 TYR A CA 1
ATOM 2218 C C . TYR A 1 277 ? -15.545 4.093 24.664 1.00 88.44 277 TYR A C 1
ATOM 2220 O O . TYR A 1 277 ? -15.761 3.520 23.595 1.00 88.44 277 TYR A O 1
ATOM 2228 N N . THR A 1 278 ? -16.361 3.938 25.718 1.00 88.56 278 THR A N 1
ATOM 2229 C CA . THR A 1 278 ? -17.482 2.979 25.732 1.00 88.56 278 THR A CA 1
ATOM 2230 C C . THR A 1 278 ? -18.628 3.396 24.808 1.00 88.56 278 THR A C 1
ATOM 2232 O O . THR A 1 278 ? -19.255 2.532 24.197 1.00 88.56 278 THR A O 1
ATOM 2235 N N . SER A 1 279 ? -18.871 4.702 24.636 1.00 88.50 279 SER A N 1
ATOM 2236 C CA . SER A 1 279 ? -19.869 5.223 23.685 1.00 88.50 279 SER A CA 1
ATOM 2237 C C . SER A 1 279 ? -19.329 5.430 22.261 1.00 88.50 279 SER A C 1
ATOM 2239 O O . SER A 1 279 ? -20.112 5.600 21.320 1.00 88.50 279 SER A O 1
ATOM 2241 N N . ILE A 1 280 ? -18.005 5.385 22.082 1.00 91.12 280 ILE A N 1
ATOM 2242 C CA . ILE A 1 280 ? -17.319 5.642 20.804 1.00 91.12 280 ILE A CA 1
ATOM 2243 C C . ILE A 1 280 ? -17.016 4.340 20.044 1.00 91.12 280 ILE A C 1
ATOM 2245 O O . ILE A 1 280 ? -17.176 4.295 18.818 1.00 91.12 280 ILE A O 1
ATOM 2249 N N . LEU A 1 281 ? -16.600 3.284 20.754 1.00 93.75 281 LEU A N 1
ATOM 2250 C CA . LEU A 1 281 ? -16.278 1.975 20.178 1.00 93.75 281 LEU A CA 1
ATOM 2251 C C . LEU A 1 281 ? -17.551 1.188 19.830 1.00 93.75 281 LEU A C 1
ATOM 2253 O O . LEU A 1 281 ? -18.422 0.953 20.665 1.00 93.75 281 LEU A O 1
ATOM 2257 N N . ARG A 1 282 ? -17.648 0.732 18.579 1.00 95.06 282 ARG A N 1
ATOM 2258 C CA . ARG A 1 282 ? -18.796 0.006 18.026 1.00 95.06 282 ARG A CA 1
ATOM 2259 C C . ARG A 1 282 ? -18.398 -1.412 17.649 1.00 95.06 282 ARG A C 1
ATOM 2261 O O . ARG A 1 282 ? -17.694 -1.637 16.667 1.00 95.06 282 ARG A O 1
ATOM 2268 N N . VAL A 1 283 ? -18.884 -2.370 18.428 1.00 93.06 283 VAL A N 1
ATOM 2269 C CA . VAL A 1 283 ? -18.654 -3.799 18.196 1.00 93.06 283 VAL A CA 1
ATOM 2270 C C . VAL A 1 283 ? -19.439 -4.280 16.977 1.00 93.06 283 VAL A C 1
ATOM 2272 O O . VAL A 1 283 ? -20.653 -4.090 16.893 1.00 93.06 283 VAL A O 1
ATOM 2275 N N . LEU A 1 284 ? -18.752 -4.945 16.051 1.00 90.06 284 LEU A N 1
ATOM 2276 C CA . LEU A 1 284 ? -19.371 -5.655 14.936 1.00 90.06 284 LEU A CA 1
ATOM 2277 C C . LEU A 1 284 ? -19.930 -7.004 15.411 1.00 90.06 284 LEU A C 1
ATOM 2279 O O . LEU A 1 284 ? -19.239 -7.792 16.050 1.00 90.06 284 LEU A O 1
ATOM 2283 N N . THR A 1 285 ? -21.211 -7.253 15.130 1.00 81.31 285 THR A N 1
ATOM 2284 C CA . THR A 1 285 ? -21.985 -8.351 15.742 1.00 81.31 285 THR A CA 1
ATOM 2285 C C . THR A 1 285 ? -22.160 -9.583 14.852 1.00 81.31 285 THR A C 1
ATOM 2287 O O . THR A 1 285 ? -22.520 -10.643 15.359 1.00 81.31 285 THR A O 1
ATOM 2290 N N . SER A 1 286 ? -21.912 -9.471 13.543 1.00 80.88 286 SER A N 1
ATOM 2291 C CA . SER A 1 286 ? -21.939 -10.597 12.598 1.00 80.88 286 SER A CA 1
ATOM 2292 C C . SER A 1 286 ? -20.513 -11.059 12.270 1.00 80.88 286 SER A C 1
ATOM 2294 O O . SER A 1 286 ? -19.670 -10.187 12.030 1.00 80.88 286 SER A O 1
ATOM 2296 N N . PRO A 1 287 ? -20.237 -12.378 12.174 1.00 67.06 287 PRO A N 1
ATOM 2297 C CA . PRO A 1 287 ? -18.897 -12.884 11.873 1.00 67.06 287 PRO A CA 1
ATOM 2298 C C . PRO A 1 287 ? -18.278 -12.352 10.579 1.00 67.06 287 PRO A C 1
ATOM 2300 O O . PRO A 1 287 ? -17.072 -12.135 10.494 1.00 67.06 287 PRO A O 1
ATOM 2303 N N . GLN A 1 288 ? -19.133 -12.081 9.588 1.00 69.31 288 GLN A N 1
ATOM 2304 C CA . GLN A 1 288 ? -18.761 -11.414 8.344 1.00 69.31 288 GLN A CA 1
ATOM 2305 C C . GLN A 1 288 ? -19.619 -10.158 8.165 1.00 69.31 288 GLN A C 1
ATOM 2307 O O . GLN A 1 288 ? -20.508 -10.079 7.313 1.00 69.31 288 GLN A O 1
ATOM 2312 N N . SER A 1 289 ? -19.386 -9.179 9.042 1.00 78.56 289 SER A N 1
ATOM 2313 C CA . SER A 1 289 ? -20.077 -7.887 9.020 1.00 78.56 289 SER A CA 1
ATOM 2314 C C . SER A 1 289 ? -19.687 -7.086 7.775 1.00 78.56 289 SER A C 1
ATOM 2316 O O . SER A 1 289 ? -18.528 -6.700 7.608 1.00 78.56 289 SER A O 1
ATOM 2318 N N . GLN A 1 290 ? -20.663 -6.802 6.909 1.00 80.31 290 GLN A N 1
ATOM 2319 C CA . GLN A 1 290 ? -20.475 -5.857 5.809 1.00 80.31 290 GLN A CA 1
ATOM 2320 C C . GLN A 1 290 ? -20.533 -4.426 6.346 1.00 80.31 290 GLN A C 1
ATOM 2322 O O . GLN A 1 290 ? -21.558 -4.006 6.884 1.00 80.31 290 GLN A O 1
ATOM 2327 N N . LEU A 1 291 ? -19.447 -3.668 6.184 1.00 79.12 291 LEU A N 1
ATOM 2328 C CA . LEU A 1 291 ? -19.429 -2.243 6.519 1.00 79.12 291 LEU A CA 1
ATOM 2329 C C . LEU A 1 291 ? -19.970 -1.441 5.331 1.00 79.12 291 LEU A C 1
ATOM 2331 O O . LEU A 1 291 ? -19.438 -1.499 4.221 1.00 79.12 291 LEU A O 1
ATOM 2335 N N . SER A 1 292 ? -21.029 -0.668 5.564 1.00 73.81 292 SER A N 1
ATOM 2336 C CA . SER A 1 292 ? -21.610 0.216 4.556 1.00 73.81 292 SER A CA 1
ATOM 2337 C C . SER A 1 292 ? -20.735 1.458 4.355 1.00 73.81 292 SER A C 1
ATOM 2339 O O . SER A 1 292 ? -20.817 2.412 5.129 1.00 73.81 292 SER A O 1
ATOM 2341 N N . PHE A 1 293 ? -19.921 1.457 3.303 1.00 76.69 293 PHE A N 1
ATOM 2342 C CA . PHE A 1 293 ? -19.240 2.652 2.802 1.00 76.69 293 PHE A CA 1
ATOM 2343 C C . PHE A 1 293 ? -20.109 3.340 1.737 1.00 76.69 293 PHE A C 1
ATOM 2345 O O . PHE A 1 293 ? -20.771 2.659 0.953 1.00 76.69 293 PHE A O 1
ATOM 2352 N N . SER A 1 294 ? -20.113 4.677 1.677 1.00 70.88 294 SER A N 1
ATOM 2353 C CA . SER A 1 294 ? -21.009 5.436 0.775 1.00 70.88 294 SER A CA 1
ATOM 2354 C C . SER A 1 294 ? -20.854 5.104 -0.715 1.00 70.88 294 SER A C 1
ATOM 2356 O O . SER A 1 294 ? -21.793 5.280 -1.491 1.00 70.88 294 SER A O 1
ATOM 2358 N N . HIS A 1 295 ? -19.664 4.663 -1.137 1.00 69.75 295 HIS A N 1
ATOM 2359 C CA . HIS A 1 295 ? -19.351 4.400 -2.534 1.00 69.75 295 HIS A CA 1
ATOM 2360 C C . HIS A 1 295 ? -19.922 3.028 -2.949 1.00 69.75 295 HIS A C 1
ATOM 2362 O O . HIS A 1 295 ? -19.333 2.004 -2.598 1.00 69.75 295 HIS A O 1
ATOM 2368 N N . PRO A 1 296 ? -20.998 2.955 -3.760 1.00 69.38 296 PRO A N 1
ATOM 2369 C CA . PRO A 1 296 ? -21.810 1.739 -3.933 1.00 69.38 296 PRO A CA 1
ATOM 2370 C C . PRO A 1 296 ? -21.076 0.564 -4.601 1.00 69.38 296 PRO A C 1
ATOM 2372 O O . PRO A 1 296 ? -21.545 -0.570 -4.574 1.00 69.38 296 PRO A O 1
ATOM 2375 N N . SER A 1 297 ? -19.931 0.831 -5.232 1.00 71.31 297 SER A N 1
ATOM 2376 C CA . SER A 1 297 ? -19.079 -0.177 -5.876 1.00 71.31 297 SER A CA 1
ATOM 2377 C C . SER A 1 297 ? -17.941 -0.701 -4.983 1.00 71.31 297 SER A C 1
ATOM 2379 O O . SER A 1 297 ? -17.156 -1.527 -5.439 1.00 71.31 297 SER A O 1
ATOM 2381 N N . ILE A 1 298 ? -17.812 -0.208 -3.747 1.00 72.62 298 ILE A N 1
ATOM 2382 C CA . ILE A 1 298 ?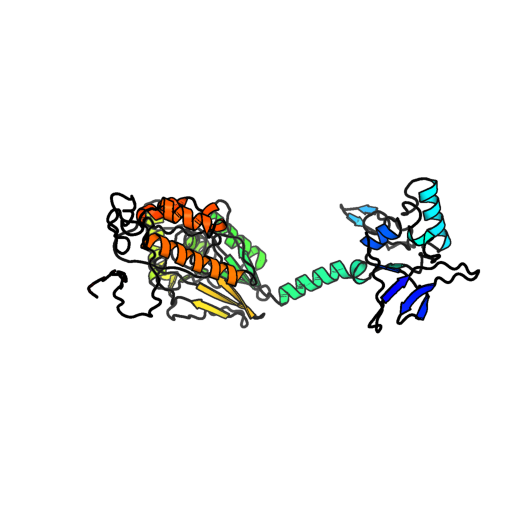 -16.859 -0.711 -2.750 1.00 72.62 298 ILE A CA 1
ATOM 2383 C C . ILE A 1 298 ? -17.605 -1.656 -1.808 1.00 72.62 298 ILE A C 1
ATOM 2385 O O . ILE A 1 298 ? -18.682 -1.325 -1.318 1.00 72.62 298 ILE A O 1
ATOM 2389 N N . LYS A 1 299 ? -17.023 -2.828 -1.544 1.00 83.00 299 LYS A N 1
ATOM 2390 C CA . LYS A 1 299 ? -17.518 -3.760 -0.525 1.00 83.00 299 LYS A CA 1
ATOM 2391 C C . LYS A 1 299 ? -16.455 -3.922 0.545 1.00 83.00 299 LYS A C 1
ATOM 2393 O O . LYS A 1 299 ? -15.320 -4.269 0.231 1.00 83.00 299 LYS A O 1
ATOM 2398 N N . LEU A 1 300 ? -16.846 -3.687 1.788 1.00 85.12 300 LEU A N 1
ATOM 2399 C CA . LEU A 1 300 ? -16.026 -3.937 2.962 1.00 85.12 300 LEU A CA 1
ATOM 2400 C C . LEU A 1 300 ? -16.596 -5.136 3.709 1.00 85.12 300 LEU A C 1
ATOM 2402 O O . LEU A 1 300 ? -17.786 -5.141 4.031 1.00 85.12 300 LEU A O 1
ATOM 2406 N N . ARG A 1 301 ? -15.754 -6.118 4.012 1.00 85.50 301 ARG A N 1
ATOM 2407 C CA . ARG A 1 301 ? -16.086 -7.262 4.861 1.00 85.50 301 ARG A CA 1
ATOM 2408 C C . ARG A 1 301 ? -15.098 -7.303 6.018 1.00 85.50 301 ARG A C 1
ATOM 2410 O O . ARG A 1 301 ? -13.912 -7.541 5.807 1.00 85.50 301 ARG A O 1
ATOM 2417 N N . ALA A 1 302 ? -15.593 -7.064 7.227 1.00 84.19 302 ALA A N 1
ATOM 2418 C CA . ALA A 1 302 ? -14.857 -7.427 8.427 1.00 84.19 302 ALA A CA 1
ATOM 2419 C C . ALA A 1 302 ? -14.895 -8.955 8.583 1.00 84.19 302 ALA A C 1
ATOM 2421 O O . ALA A 1 302 ? -15.936 -9.565 8.332 1.00 84.19 302 ALA A O 1
ATOM 2422 N N . ILE A 1 303 ? -13.775 -9.553 8.979 1.00 81.06 303 ILE A N 1
ATOM 2423 C CA . ILE A 1 303 ? -13.601 -10.992 9.211 1.00 81.06 303 ILE A CA 1
ATOM 2424 C C . ILE A 1 303 ? -13.152 -11.132 10.667 1.00 81.06 303 ILE A C 1
ATOM 2426 O O . ILE A 1 303 ? -12.098 -10.604 11.030 1.00 81.06 303 ILE A O 1
ATOM 2430 N N . ASN A 1 304 ? -13.975 -11.771 11.504 1.00 76.31 304 ASN A N 1
ATOM 2431 C CA . ASN A 1 304 ? -13.728 -11.909 12.948 1.00 76.31 304 ASN A CA 1
ATOM 2432 C C . ASN A 1 304 ? -13.786 -13.359 13.459 1.00 76.31 304 ASN A C 1
ATOM 2434 O O . ASN A 1 304 ? -13.533 -13.607 14.636 1.00 76.31 304 ASN A O 1
ATOM 2438 N N . ASP A 1 305 ? -14.072 -14.311 12.570 1.00 70.81 305 ASP A N 1
ATOM 2439 C CA . ASP A 1 305 ? -14.086 -15.760 12.786 1.00 70.81 305 ASP A CA 1
ATOM 2440 C C . ASP A 1 305 ? -12.668 -16.373 12.821 1.00 70.81 305 ASP A C 1
ATOM 2442 O O . ASP A 1 305 ? -12.475 -17.563 12.570 1.00 70.81 305 ASP A O 1
ATOM 2446 N N . LEU A 1 306 ? -11.671 -15.553 13.172 1.00 69.56 306 LEU A N 1
ATOM 2447 C CA . LEU A 1 306 ? -10.287 -15.956 13.390 1.00 69.56 306 LEU A CA 1
ATOM 2448 C C . LEU A 1 306 ? -10.154 -16.795 14.665 1.00 69.56 306 LEU A C 1
ATOM 2450 O O . LEU A 1 306 ? -10.863 -16.594 15.656 1.00 69.56 306 LEU A O 1
ATOM 2454 N N . VAL A 1 307 ? -9.184 -17.707 14.669 1.00 62.12 307 VAL A N 1
ATOM 2455 C CA . VAL A 1 307 ? -8.744 -18.362 15.906 1.00 62.12 307 VAL A CA 1
ATOM 2456 C C . VAL A 1 307 ? -8.001 -17.323 16.764 1.00 62.12 307 VAL A C 1
ATOM 2458 O O . VAL A 1 307 ? -7.336 -16.442 16.226 1.00 62.12 307 VAL A O 1
ATOM 2461 N N . LYS A 1 308 ? -8.143 -17.385 18.098 1.00 59.53 308 LYS A N 1
ATOM 2462 C CA . LYS A 1 308 ? -7.510 -16.427 19.029 1.00 59.53 308 LYS A CA 1
ATOM 2463 C C . LYS A 1 308 ? -5.988 -16.381 18.822 1.00 59.53 308 LYS A C 1
ATOM 2465 O O . LYS A 1 308 ? -5.344 -17.414 18.985 1.00 59.53 308 LYS A O 1
ATOM 2470 N N . GLY A 1 309 ? -5.443 -15.211 18.495 1.00 54.16 309 GLY A N 1
ATOM 2471 C CA . GLY A 1 309 ? -4.045 -15.023 18.099 1.00 54.16 309 GLY A CA 1
ATOM 2472 C C . GLY A 1 309 ? -3.161 -14.381 19.172 1.00 54.16 309 GLY A C 1
ATOM 2473 O O . GLY A 1 309 ? -3.406 -14.532 20.367 1.00 54.16 309 GLY A O 1
ATOM 2474 N N . ASP A 1 310 ? -2.115 -13.690 18.711 1.00 48.44 310 ASP A N 1
ATOM 2475 C CA . ASP A 1 310 ? -1.081 -13.036 19.532 1.00 48.44 310 ASP A CA 1
ATOM 2476 C C . ASP A 1 310 ? -1.660 -11.864 20.355 1.00 48.44 310 ASP A C 1
ATOM 2478 O O . ASP A 1 310 ? -1.495 -11.806 21.574 1.00 48.44 310 ASP A O 1
ATOM 2482 N N . SER A 1 311 ? -2.460 -11.002 19.712 1.00 54.94 311 SER A N 1
ATOM 2483 C CA . SER A 1 311 ? -3.555 -10.303 20.392 1.00 54.94 311 SER A CA 1
ATOM 2484 C C . SER A 1 311 ? -4.694 -11.293 20.621 1.00 54.94 311 SER A C 1
ATOM 2486 O O . SER A 1 311 ? -5.016 -12.113 19.751 1.00 54.94 311 SER A O 1
ATOM 2488 N N . SER A 1 312 ? -5.342 -11.238 21.789 1.00 58.25 312 SER A N 1
ATOM 2489 C CA . SER A 1 312 ? -6.299 -12.289 22.174 1.00 58.25 312 SER A CA 1
ATOM 2490 C C . SER A 1 312 ? -7.497 -12.371 21.218 1.00 58.25 312 SER A C 1
ATOM 2492 O O . SER A 1 312 ? -8.177 -13.403 21.160 1.00 58.25 312 SER A O 1
ATOM 2494 N N . TYR A 1 313 ? -7.756 -11.283 20.485 1.00 77.25 313 TYR A N 1
ATOM 2495 C CA . TYR A 1 313 ? -8.801 -11.142 19.482 1.00 77.25 313 TYR A CA 1
ATOM 2496 C C . TYR A 1 313 ? -8.300 -10.209 18.371 1.00 77.25 313 TYR A C 1
ATOM 2498 O O . TYR A 1 313 ? -8.030 -9.042 18.628 1.00 77.25 313 TYR A O 1
ATOM 2506 N N . ALA A 1 314 ? -8.236 -10.700 17.135 1.00 81.75 314 ALA A N 1
ATOM 2507 C CA . ALA A 1 314 ? -7.846 -9.914 15.965 1.00 81.75 314 ALA A CA 1
ATOM 2508 C C . ALA A 1 314 ? -8.974 -9.865 14.926 1.00 81.75 314 ALA A C 1
ATOM 2510 O O . ALA A 1 314 ? -9.947 -10.623 14.998 1.00 81.75 314 ALA A O 1
ATOM 2511 N N . GLY A 1 315 ? -8.843 -8.964 13.955 1.00 82.94 315 GLY A N 1
ATOM 2512 C CA . GLY A 1 315 ? -9.843 -8.703 12.934 1.00 82.94 315 GLY A CA 1
ATOM 2513 C C . GLY A 1 315 ? -9.235 -8.297 11.605 1.00 82.94 315 GLY A C 1
ATOM 2514 O O . GLY A 1 315 ? -8.438 -7.360 11.536 1.00 82.94 315 GLY A O 1
ATOM 2515 N N . LEU A 1 316 ? -9.665 -8.962 10.533 1.00 85.69 316 LEU A N 1
ATOM 2516 C CA . LEU A 1 316 ? -9.295 -8.564 9.178 1.00 85.69 316 LEU A CA 1
ATOM 2517 C C . LEU A 1 316 ? -10.352 -7.626 8.583 1.00 85.69 316 LEU A C 1
ATOM 2519 O O . LEU A 1 316 ? -11.547 -7.765 8.852 1.00 85.69 316 LEU A O 1
ATOM 2523 N N . LEU A 1 317 ? -9.920 -6.719 7.710 1.00 85.88 317 LEU A N 1
ATOM 2524 C CA . LEU A 1 317 ? -10.781 -5.910 6.855 1.00 85.88 317 LEU A CA 1
ATOM 2525 C C . LEU A 1 317 ? -10.455 -6.189 5.389 1.00 85.88 317 LEU A C 1
ATOM 2527 O O . LEU A 1 317 ? -9.423 -5.759 4.878 1.00 85.88 317 LEU A O 1
ATOM 2531 N N . GLU A 1 318 ? -11.363 -6.867 4.696 1.00 86.06 318 GLU A N 1
ATOM 2532 C CA . GLU A 1 318 ? -11.311 -7.039 3.248 1.00 86.06 318 GLU A CA 1
ATOM 2533 C C . GLU A 1 318 ? -12.031 -5.872 2.556 1.00 86.06 318 GLU A C 1
ATOM 2535 O O . GLU A 1 318 ? -13.243 -5.694 2.686 1.00 86.06 318 GLU A O 1
ATOM 2540 N N . LEU A 1 319 ? -11.284 -5.101 1.772 1.00 85.00 319 LEU A N 1
ATOM 2541 C CA . LEU A 1 319 ? -11.757 -4.080 0.844 1.00 85.00 319 LEU A CA 1
ATOM 2542 C C . LEU A 1 319 ? -11.765 -4.668 -0.575 1.00 85.00 319 LEU A C 1
ATOM 2544 O O . LEU A 1 319 ? -10.742 -4.704 -1.258 1.00 85.00 319 LEU A O 1
ATOM 2548 N N . THR A 1 320 ? -12.934 -5.104 -1.044 1.00 80.88 320 THR A N 1
ATOM 2549 C CA . THR A 1 320 ? -13.143 -5.491 -2.447 1.00 80.88 320 THR A CA 1
ATOM 2550 C C . THR A 1 320 ? -13.503 -4.263 -3.280 1.00 80.88 320 THR A C 1
ATOM 2552 O O . THR A 1 320 ? -14.411 -3.496 -2.944 1.00 80.88 320 THR A O 1
ATOM 2555 N N . THR A 1 321 ? -12.789 -4.086 -4.392 1.00 77.56 321 THR A N 1
ATOM 2556 C CA . THR A 1 321 ? -12.813 -2.864 -5.207 1.00 77.56 321 THR A CA 1
ATOM 2557 C C . THR A 1 321 ? -13.454 -3.093 -6.588 1.00 77.56 321 THR A C 1
ATOM 2559 O O . THR A 1 321 ? -13.601 -4.242 -7.011 1.00 77.56 321 THR A O 1
ATOM 2562 N N . PRO A 1 322 ? -13.826 -2.035 -7.344 1.00 72.38 322 PRO A N 1
ATOM 2563 C CA . PRO A 1 322 ? -14.545 -2.188 -8.619 1.00 72.38 322 PRO A CA 1
ATOM 2564 C C . PRO A 1 322 ? -13.763 -2.895 -9.735 1.00 72.38 322 PRO A C 1
ATOM 2566 O O . PRO A 1 322 ? -14.366 -3.373 -10.691 1.00 72.38 322 PRO A O 1
ATOM 2569 N N . SER A 1 323 ? -12.435 -2.972 -9.623 1.00 68.31 323 SER A N 1
ATOM 2570 C CA . SER A 1 323 ? -11.561 -3.734 -10.526 1.00 68.31 323 SER A CA 1
ATOM 2571 C C . SER A 1 323 ? -11.440 -5.217 -10.153 1.00 68.31 323 SER A C 1
ATOM 2573 O O . SER A 1 323 ? -10.723 -5.954 -10.824 1.00 68.31 323 SER A O 1
ATOM 2575 N N . GLY A 1 324 ? -12.114 -5.661 -9.086 1.00 72.88 324 GLY A N 1
ATOM 2576 C CA . GLY A 1 324 ? -12.024 -7.024 -8.558 1.00 72.88 324 GLY A CA 1
ATOM 2577 C C . GLY A 1 324 ? -10.749 -7.307 -7.758 1.00 72.88 324 GLY A C 1
ATOM 2578 O O . GLY A 1 324 ? -10.548 -8.442 -7.343 1.00 72.88 324 GLY A O 1
ATOM 2579 N N . ILE A 1 325 ? -9.894 -6.303 -7.529 1.00 68.56 325 ILE A N 1
ATOM 2580 C CA . ILE A 1 325 ? -8.672 -6.444 -6.729 1.00 68.56 325 ILE A CA 1
ATOM 2581 C C . ILE A 1 325 ? -9.036 -6.262 -5.245 1.00 68.56 325 ILE A C 1
ATOM 2583 O O . ILE A 1 325 ? -9.491 -5.169 -4.884 1.00 68.56 325 ILE A O 1
ATOM 2587 N N . PRO A 1 326 ? -8.862 -7.279 -4.383 1.00 74.50 326 PRO A N 1
ATOM 2588 C CA . PRO A 1 326 ? -9.037 -7.125 -2.947 1.00 74.50 326 PRO A CA 1
ATOM 2589 C C . PRO A 1 326 ? -7.805 -6.470 -2.312 1.00 74.50 326 PRO A C 1
ATOM 2591 O O . PRO A 1 326 ? -6.670 -6.679 -2.744 1.00 74.50 326 PRO A O 1
ATOM 2594 N N . PHE A 1 327 ? -8.044 -5.711 -1.251 1.00 80.19 327 PHE A N 1
ATOM 2595 C CA . PHE A 1 327 ? -7.049 -5.272 -0.276 1.00 80.19 327 PHE A CA 1
ATOM 2596 C C . PHE A 1 327 ? -7.478 -5.870 1.055 1.00 80.19 327 PHE A C 1
ATOM 2598 O O . PHE A 1 327 ? -8.669 -5.868 1.358 1.00 80.19 327 PHE A O 1
ATOM 2605 N N . LEU A 1 328 ? -6.545 -6.399 1.834 1.00 83.31 328 LEU A N 1
ATOM 2606 C CA . LEU A 1 328 ? -6.856 -7.069 3.087 1.00 83.31 328 LEU A CA 1
ATOM 2607 C C . LEU A 1 328 ? -5.880 -6.564 4.154 1.00 83.31 328 LEU A C 1
ATOM 2609 O O . LEU A 1 328 ? -4.668 -6.747 4.058 1.00 83.31 328 LEU A O 1
ATOM 2613 N N . PHE A 1 329 ? -6.436 -5.837 5.120 1.00 84.25 329 PHE A N 1
ATOM 2614 C CA . PHE A 1 329 ? -5.755 -5.354 6.321 1.00 84.25 329 PHE A CA 1
ATOM 2615 C C . PHE A 1 329 ? -6.021 -6.368 7.434 1.00 84.25 329 PHE A C 1
ATOM 2617 O O . PHE A 1 329 ? -7.132 -6.891 7.493 1.00 84.25 329 PHE A O 1
ATOM 2624 N N . THR A 1 330 ? -5.056 -6.667 8.304 1.00 79.19 330 THR A N 1
ATOM 2625 C CA . THR A 1 330 ? -5.187 -7.811 9.238 1.00 79.19 330 THR A CA 1
ATOM 2626 C C . THR A 1 330 ? -4.654 -7.548 10.642 1.00 79.19 330 THR A C 1
ATOM 2628 O O . THR A 1 330 ? -4.553 -8.486 11.435 1.00 79.19 330 THR A O 1
ATOM 2631 N N . GLY A 1 331 ? -4.210 -6.318 10.914 1.00 80.94 331 GLY A N 1
ATOM 2632 C CA . GLY A 1 331 ? -3.266 -6.060 11.998 1.00 80.94 331 GLY A CA 1
ATOM 2633 C C . GLY A 1 331 ? -2.054 -6.986 11.871 1.00 80.94 331 GLY A C 1
ATOM 2634 O O . GLY A 1 331 ? -1.696 -7.410 10.766 1.00 80.94 331 GLY A O 1
ATOM 2635 N N . ASP A 1 332 ? -1.534 -7.406 13.013 1.00 76.50 332 ASP A N 1
ATOM 2636 C CA . ASP A 1 332 ? -0.309 -8.205 13.140 1.00 76.50 332 ASP A CA 1
ATOM 2637 C C . ASP A 1 332 ? -0.446 -9.668 12.695 1.00 76.50 332 ASP A C 1
ATOM 2639 O O . ASP A 1 332 ? 0.522 -10.427 12.727 1.00 76.50 332 ASP A O 1
ATOM 2643 N N . SER A 1 333 ? -1.635 -10.082 12.237 1.00 69.50 333 SER A N 1
ATOM 2644 C CA . SER A 1 333 ? -1.920 -11.467 11.826 1.00 69.50 333 SER A CA 1
ATOM 2645 C C . SER A 1 333 ? -0.997 -11.985 10.707 1.00 69.50 333 SER A C 1
ATOM 2647 O O . SER A 1 333 ? -0.932 -13.181 10.470 1.00 69.50 333 SER A O 1
ATOM 2649 N N . ILE A 1 334 ? -0.252 -11.131 10.009 1.00 64.31 334 ILE A N 1
ATOM 2650 C CA . ILE A 1 334 ? 0.996 -11.509 9.328 1.00 64.31 334 ILE A CA 1
ATOM 2651 C C . ILE A 1 334 ? 1.941 -10.317 9.398 1.00 64.31 334 ILE A C 1
ATOM 2653 O O . ILE A 1 334 ? 1.518 -9.185 9.603 1.00 64.31 334 ILE A O 1
ATOM 2657 N N . VAL A 1 335 ? 3.223 -10.550 9.153 1.00 59.91 335 VAL A N 1
ATOM 2658 C CA . VAL A 1 335 ? 4.208 -9.480 9.007 1.00 59.91 335 VAL A CA 1
ATOM 2659 C C . VAL A 1 335 ? 5.256 -9.857 7.948 1.00 59.91 335 VAL A C 1
ATOM 2661 O O . VAL A 1 335 ? 5.353 -11.004 7.501 1.00 59.91 335 VAL A O 1
ATOM 2664 N N . ILE A 1 336 ? 6.014 -8.863 7.465 1.00 53.34 336 ILE A N 1
ATOM 2665 C CA . ILE A 1 336 ? 7.158 -9.054 6.536 1.00 53.34 336 ILE A CA 1
ATOM 2666 C C . ILE A 1 336 ? 8.480 -9.274 7.322 1.00 53.34 336 ILE A C 1
ATOM 2668 O O . ILE A 1 336 ? 9.554 -9.561 6.768 1.00 53.34 336 ILE A O 1
ATOM 2672 N N . GLN A 1 337 ? 8.386 -9.144 8.641 1.00 54.16 337 GLN A N 1
ATOM 2673 C CA . GLN A 1 337 ? 9.262 -9.686 9.678 1.00 54.16 337 GLN A CA 1
ATOM 2674 C C . GLN A 1 337 ? 8.496 -10.813 10.392 1.00 54.16 337 GLN A C 1
ATOM 2676 O O . GLN A 1 337 ? 7.346 -11.065 10.050 1.00 54.16 337 GLN A O 1
ATOM 2681 N N . SER A 1 338 ? 9.101 -11.516 11.345 1.00 43.06 338 SER A N 1
ATOM 2682 C CA . SER A 1 338 ? 8.328 -12.337 12.285 1.00 43.06 338 SER A CA 1
ATOM 2683 C C . SER A 1 338 ? 7.725 -11.460 13.383 1.00 43.06 338 SER A C 1
ATOM 2685 O O . SER A 1 338 ? 8.299 -10.425 13.719 1.00 43.06 338 SER A O 1
ATOM 2687 N N . HIS A 1 339 ? 6.551 -11.839 13.896 1.00 48.56 339 HIS A N 1
ATOM 2688 C CA . HIS A 1 339 ? 5.903 -11.091 14.972 1.00 48.56 339 HIS A CA 1
ATOM 2689 C C . HIS A 1 339 ? 6.499 -11.443 16.340 1.00 48.56 339 HIS A C 1
ATOM 2691 O O . HIS A 1 339 ? 7.037 -12.541 16.531 1.00 48.56 339 HIS A O 1
ATOM 2697 N N . LEU A 1 340 ? 6.389 -10.518 17.297 1.00 46.38 340 LEU A N 1
ATOM 2698 C CA . LEU A 1 340 ? 6.781 -10.760 18.680 1.00 46.38 340 LEU A CA 1
ATOM 2699 C C . LEU A 1 340 ? 5.817 -11.757 19.321 1.00 46.38 340 LEU A C 1
ATOM 2701 O O . LEU A 1 340 ? 4.807 -11.364 19.889 1.00 46.38 340 LEU A O 1
ATOM 2705 N N . PHE A 1 341 ? 6.205 -13.033 19.300 1.00 41.91 341 PHE A N 1
ATOM 2706 C CA . PHE A 1 341 ? 5.505 -14.179 19.900 1.00 41.91 341 PHE A CA 1
ATOM 2707 C C . PHE A 1 341 ? 5.446 -14.115 21.452 1.00 41.91 341 PHE A C 1
ATOM 2709 O O . PHE A 1 341 ? 5.620 -15.129 22.131 1.00 41.91 341 PHE A O 1
ATOM 2716 N N . VAL A 1 342 ? 5.339 -12.923 22.052 1.00 34.00 342 VAL A N 1
ATOM 2717 C CA . VAL A 1 342 ? 5.457 -12.654 23.492 1.00 34.00 342 VAL A CA 1
ATOM 2718 C C . VAL A 1 342 ? 4.574 -11.478 23.913 1.00 34.00 342 VAL A C 1
ATOM 2720 O O . VAL A 1 342 ? 4.949 -10.316 23.776 1.00 34.00 342 VAL A O 1
ATOM 2723 N N . SER A 1 343 ? 3.515 -11.782 24.657 1.00 29.22 343 SER A N 1
ATOM 2724 C CA . SER A 1 343 ? 3.207 -10.996 25.851 1.00 29.22 343 SER A CA 1
ATOM 2725 C C . SER A 1 343 ? 3.022 -11.946 27.034 1.00 29.22 343 SER A C 1
ATOM 2727 O O . SER A 1 343 ? 2.433 -13.017 26.910 1.00 29.22 343 SER A O 1
ATOM 2729 N N . ASN A 1 344 ? 3.604 -11.595 28.180 1.00 29.36 344 ASN A N 1
ATOM 2730 C CA . ASN A 1 344 ? 3.592 -12.434 29.378 1.00 29.36 344 ASN A CA 1
ATOM 2731 C C . ASN A 1 344 ? 2.643 -11.800 30.408 1.00 29.36 344 ASN A C 1
ATOM 2733 O O . ASN A 1 344 ? 3.087 -11.242 31.410 1.00 29.36 344 ASN A O 1
ATOM 2737 N N . PHE A 1 345 ? 1.337 -11.814 30.116 1.00 27.97 345 PHE A N 1
ATOM 2738 C CA . PHE A 1 345 ? 0.297 -11.199 30.951 1.00 27.97 345 PHE A CA 1
ATOM 2739 C C . PHE A 1 345 ? -0.766 -12.216 31.400 1.00 27.97 345 PHE A C 1
ATOM 2741 O O . PHE A 1 345 ? -1.810 -12.385 30.778 1.00 27.97 345 PHE A O 1
ATOM 2748 N N . PHE A 1 346 ? -0.481 -12.818 32.558 1.00 29.67 346 PHE A N 1
ATOM 2749 C CA . PHE A 1 346 ? -1.314 -13.746 33.333 1.00 29.67 346 PHE A CA 1
ATOM 2750 C C . PHE A 1 346 ? -1.608 -15.122 32.708 1.00 29.67 346 PHE A C 1
ATOM 2752 O O . PHE A 1 346 ? -1.654 -15.329 31.500 1.00 29.67 346 PHE A O 1
ATOM 2759 N N . GLU A 1 347 ? -1.740 -16.114 33.587 1.00 31.95 347 GLU A N 1
ATOM 2760 C CA . GLU A 1 347 ? -1.753 -17.530 33.225 1.00 31.95 347 GLU A CA 1
ATOM 2761 C C . GLU A 1 347 ? -3.127 -17.998 32.699 1.00 31.95 347 GLU A C 1
ATOM 2763 O O . GLU A 1 347 ? -4.173 -17.591 33.204 1.00 31.95 347 GLU A O 1
ATOM 2768 N N . ASN A 1 348 ? -3.105 -18.987 31.792 1.00 30.80 348 ASN A N 1
ATOM 2769 C CA . ASN A 1 348 ? -4.242 -19.802 31.316 1.00 30.80 348 ASN A CA 1
ATOM 2770 C C . ASN A 1 348 ? -5.107 -19.283 30.140 1.00 30.80 348 ASN A C 1
ATOM 2772 O O . ASN A 1 348 ? -6.341 -19.289 30.218 1.00 30.80 348 ASN A O 1
ATOM 2776 N N . GLN A 1 349 ? -4.491 -19.037 28.974 1.00 29.19 349 GLN A N 1
ATOM 2777 C CA . GLN A 1 349 ? -4.996 -19.595 27.699 1.00 29.19 349 GLN A CA 1
ATOM 2778 C C . GLN A 1 349 ? -3.943 -19.578 26.575 1.00 29.19 349 GLN A C 1
ATOM 2780 O O . GLN A 1 349 ? -3.067 -18.724 26.552 1.00 29.19 349 GLN A O 1
ATOM 2785 N N . THR A 1 350 ? -4.026 -20.539 25.648 1.00 32.22 350 THR A N 1
ATOM 2786 C CA . THR A 1 350 ? -3.089 -20.706 24.519 1.00 32.22 350 THR A CA 1
ATOM 2787 C C . THR A 1 350 ? -3.637 -20.121 23.206 1.00 32.22 350 THR A C 1
ATOM 2789 O O . THR A 1 350 ? -4.740 -20.524 22.818 1.00 32.22 350 THR A O 1
ATOM 2792 N N . PRO A 1 351 ? -2.878 -19.280 22.480 1.00 26.95 351 PRO A N 1
ATOM 2793 C CA . PRO A 1 351 ? -3.234 -18.794 21.143 1.00 26.95 351 PRO A CA 1
ATOM 2794 C C . PRO A 1 351 ? -2.591 -19.604 19.995 1.00 26.95 351 PRO A C 1
ATOM 2796 O O . PRO A 1 351 ? -1.588 -20.296 20.207 1.00 26.95 351 PRO A O 1
ATOM 2799 N N . PRO A 1 352 ? -3.171 -19.552 18.778 1.00 33.25 352 PRO A N 1
ATOM 2800 C CA . PRO A 1 352 ? -2.407 -19.749 17.543 1.00 33.25 352 PRO A CA 1
ATOM 2801 C C . PRO A 1 352 ? -2.850 -18.898 16.320 1.00 33.25 352 PRO A C 1
ATOM 2803 O O . PRO A 1 352 ? -3.930 -19.098 15.772 1.00 33.25 352 PRO A O 1
ATOM 2806 N N . ASP A 1 353 ? -1.909 -18.090 15.819 1.00 33.16 353 ASP A N 1
ATOM 2807 C CA . ASP A 1 353 ? -1.468 -18.008 14.407 1.00 33.16 353 ASP A CA 1
ATOM 2808 C C . ASP A 1 353 ? -2.423 -17.614 13.230 1.00 33.16 353 ASP A C 1
ATOM 2810 O O . ASP A 1 353 ? -3.146 -18.446 12.684 1.00 33.16 353 ASP A O 1
ATOM 2814 N N . SER A 1 354 ? -2.192 -16.386 12.725 1.00 37.47 354 SER A N 1
ATOM 2815 C CA . SER A 1 354 ? -2.165 -15.876 11.319 1.00 37.47 354 SER A CA 1
ATOM 2816 C C . SER A 1 354 ? -3.413 -15.811 10.397 1.00 37.47 354 SER A C 1
ATOM 2818 O O . SER A 1 354 ? -4.228 -16.722 10.373 1.00 37.47 354 SER A O 1
ATOM 2820 N N . ASP A 1 355 ? -3.637 -14.740 9.601 1.00 25.33 355 ASP A N 1
ATOM 2821 C CA . ASP A 1 355 ? -3.056 -14.559 8.245 1.00 25.33 355 ASP A CA 1
ATOM 2822 C C . ASP A 1 355 ? -3.231 -13.148 7.592 1.00 25.33 355 ASP A C 1
ATOM 2824 O O . ASP A 1 355 ? -4.276 -12.518 7.728 1.00 25.33 355 ASP A O 1
ATOM 2828 N N . HIS A 1 356 ? -2.275 -12.792 6.707 1.00 26.84 356 HIS A N 1
ATOM 2829 C CA . HIS A 1 356 ? -2.329 -11.929 5.485 1.00 26.84 356 HIS A CA 1
ATOM 2830 C C . HIS A 1 356 ? -2.176 -10.355 5.476 1.00 26.84 356 HIS A C 1
ATOM 2832 O O . HIS A 1 356 ? -2.884 -9.671 4.735 1.00 26.84 356 HIS A O 1
ATOM 2838 N N . ALA A 1 357 ? -1.200 -9.729 6.155 1.00 29.89 357 ALA A N 1
ATOM 2839 C CA . ALA A 1 357 ? -1.213 -8.278 6.470 1.00 29.89 357 ALA A CA 1
ATOM 2840 C C . ALA A 1 357 ? -0.771 -7.177 5.477 1.00 29.89 357 ALA A C 1
ATOM 2842 O O . ALA A 1 357 ? 0.192 -7.292 4.716 1.00 29.89 357 ALA A O 1
ATOM 2843 N N . LEU A 1 358 ? -1.400 -6.010 5.693 1.00 36.31 358 LEU A N 1
ATOM 2844 C CA . LEU A 1 358 ? -0.768 -4.685 5.770 1.00 36.31 358 LEU A CA 1
ATOM 2845 C C . LEU A 1 358 ? -0.450 -4.352 7.246 1.00 36.31 358 LEU A C 1
ATOM 2847 O O . LEU A 1 358 ? -1.314 -3.797 7.922 1.00 36.31 358 LEU A O 1
ATOM 2851 N N . CYS A 1 359 ? 0.742 -4.724 7.727 1.00 42.44 359 CYS A N 1
ATOM 2852 C CA . CYS A 1 359 ? 1.392 -4.257 8.967 1.00 42.44 359 CYS A CA 1
ATOM 2853 C C . CYS A 1 359 ? 2.909 -4.551 8.905 1.00 42.44 359 CYS A C 1
ATOM 2855 O O . CYS A 1 359 ? 3.334 -5.494 8.233 1.00 42.44 359 CYS A O 1
ATOM 2857 N N . HIS A 1 360 ? 3.721 -3.713 9.562 1.00 46.97 360 HIS A N 1
ATOM 2858 C CA . HIS A 1 360 ? 5.194 -3.744 9.651 1.00 46.97 360 HIS A CA 1
ATOM 2859 C C . HIS A 1 360 ? 5.914 -4.134 8.349 1.00 46.97 360 HIS A C 1
ATOM 2861 O O . HIS A 1 360 ? 6.694 -5.091 8.279 1.00 46.97 360 HIS A O 1
ATOM 2867 N N . GLY A 1 361 ? 5.674 -3.364 7.285 1.00 49.62 361 GLY A N 1
ATOM 2868 C CA . GLY A 1 361 ? 6.477 -3.464 6.071 1.00 49.62 361 GLY A CA 1
ATOM 2869 C C . GLY A 1 361 ? 5.868 -2.816 4.826 1.00 49.62 361 GLY A C 1
ATOM 2870 O O . GLY A 1 361 ? 4.702 -2.430 4.811 1.00 49.62 361 GLY A O 1
ATOM 2871 N N . PRO A 1 362 ? 6.658 -2.704 3.743 1.00 51.19 362 PRO A N 1
ATOM 2872 C CA . PRO A 1 362 ? 6.189 -2.145 2.482 1.00 51.19 362 PRO A CA 1
ATOM 2873 C C . PRO A 1 362 ? 5.153 -3.058 1.814 1.00 51.19 362 PRO A C 1
ATOM 2875 O O . PRO A 1 362 ? 5.366 -4.264 1.694 1.00 51.19 362 PRO A O 1
ATOM 2878 N N . VAL A 1 363 ? 4.075 -2.454 1.306 1.00 58.44 363 VAL A N 1
ATOM 2879 C CA . VAL A 1 363 ? 2.947 -3.115 0.620 1.00 58.44 363 VAL A CA 1
ATOM 2880 C C . VAL A 1 363 ? 3.406 -4.201 -0.366 1.00 58.44 363 VAL A C 1
ATOM 2882 O O . VAL A 1 363 ? 3.990 -3.890 -1.410 1.00 58.44 363 VAL A O 1
ATOM 2885 N N . SER A 1 364 ? 3.086 -5.471 -0.090 1.00 50.53 364 SER A N 1
ATOM 2886 C CA . SER A 1 364 ? 3.318 -6.543 -1.065 1.00 50.53 364 SER A CA 1
ATOM 2887 C C . SER A 1 364 ? 2.331 -6.447 -2.234 1.00 50.53 364 SER A C 1
ATOM 2889 O O . SER A 1 364 ? 1.154 -6.123 -2.078 1.00 50.53 364 SER A O 1
ATOM 2891 N N . HIS A 1 365 ? 2.813 -6.719 -3.445 1.00 55.72 365 HIS A N 1
ATOM 2892 C CA . HIS A 1 365 ? 1.983 -6.732 -4.647 1.00 55.72 365 HIS A CA 1
ATOM 2893 C C . HIS A 1 365 ? 1.293 -8.092 -4.816 1.00 55.72 365 HIS A C 1
ATOM 2895 O O . HIS A 1 365 ? 1.898 -9.129 -4.557 1.00 55.72 365 HIS A O 1
ATOM 2901 N N . ALA A 1 366 ? 0.062 -8.095 -5.341 1.00 55.03 366 ALA A N 1
ATOM 2902 C CA . ALA A 1 366 ? -0.817 -9.272 -5.429 1.00 55.03 366 ALA A CA 1
ATOM 2903 C C . ALA A 1 366 ? -0.145 -10.570 -5.937 1.00 55.03 366 ALA A C 1
ATOM 2905 O O . ALA A 1 366 ? -0.410 -11.644 -5.408 1.00 55.03 366 ALA A O 1
ATOM 2906 N N . ASN A 1 367 ? 0.775 -10.483 -6.906 1.00 52.66 367 ASN A N 1
ATOM 2907 C CA . ASN A 1 367 ? 1.477 -11.650 -7.464 1.00 52.66 367 ASN A CA 1
ATOM 2908 C C . ASN A 1 367 ? 2.486 -12.314 -6.500 1.00 52.66 367 ASN A C 1
ATOM 2910 O O . ASN A 1 367 ? 2.924 -13.430 -6.771 1.00 52.66 367 ASN A O 1
ATOM 2914 N N . ARG A 1 368 ? 2.896 -11.629 -5.424 1.00 63.34 368 ARG A N 1
ATOM 2915 C CA . ARG A 1 368 ? 3.731 -12.176 -4.338 1.00 63.34 368 ARG A CA 1
ATOM 2916 C C . ARG A 1 368 ? 2.920 -12.504 -3.095 1.00 63.34 368 ARG A C 1
ATOM 2918 O O . ARG A 1 368 ? 3.219 -13.489 -2.442 1.00 63.34 368 ARG A O 1
ATOM 2925 N N . TYR A 1 369 ? 1.857 -11.749 -2.837 1.00 63.25 369 TYR A N 1
ATOM 2926 C CA . TYR A 1 369 ? 1.017 -11.842 -1.644 1.00 63.25 369 TYR A CA 1
ATOM 2927 C C . TYR A 1 369 ? 0.682 -13.285 -1.213 1.00 63.25 369 TYR A C 1
ATOM 2929 O O . TYR A 1 369 ? 0.926 -13.647 -0.069 1.00 63.25 369 TYR A O 1
ATOM 2937 N N . THR A 1 370 ? 0.197 -14.152 -2.113 1.00 67.12 370 THR A N 1
ATOM 2938 C CA . THR A 1 370 ? -0.111 -15.570 -1.793 1.00 67.12 370 THR A CA 1
ATOM 2939 C C . THR A 1 370 ? 1.131 -16.411 -1.463 1.00 67.12 370 THR A C 1
ATOM 2941 O O . THR A 1 370 ? 1.045 -17.376 -0.711 1.00 67.12 370 THR A O 1
ATOM 2944 N N . GLN A 1 371 ? 2.297 -16.051 -2.004 1.00 74.38 371 GLN A N 1
ATOM 2945 C CA . GLN A 1 371 ? 3.582 -16.662 -1.652 1.00 74.38 371 GLN A CA 1
ATOM 2946 C C . GLN A 1 371 ? 4.055 -16.165 -0.280 1.00 74.38 371 GLN A C 1
ATOM 2948 O O . GLN A 1 371 ? 4.523 -16.968 0.519 1.00 74.38 371 GLN A O 1
ATOM 2953 N N . ASP A 1 372 ? 3.875 -14.875 0.016 1.00 70.25 372 ASP A N 1
ATOM 2954 C CA . ASP A 1 372 ? 4.228 -14.268 1.304 1.00 70.25 372 ASP A CA 1
ATOM 2955 C C . ASP A 1 372 ? 3.344 -14.805 2.455 1.00 70.25 372 ASP A C 1
ATOM 2957 O O . ASP A 1 372 ? 3.868 -15.069 3.539 1.00 70.25 372 ASP A O 1
ATOM 2961 N N . ILE A 1 373 ? 2.044 -15.059 2.206 1.00 67.50 373 ILE A N 1
ATOM 2962 C CA . ILE A 1 373 ? 1.160 -15.838 3.103 1.00 67.50 373 ILE A CA 1
ATOM 2963 C C . ILE A 1 373 ? 1.742 -17.246 3.287 1.00 67.50 373 ILE A C 1
ATOM 2965 O O . ILE A 1 373 ? 2.052 -17.647 4.405 1.00 67.50 373 ILE A O 1
ATOM 2969 N N . ALA A 1 374 ? 1.918 -18.006 2.199 1.00 74.06 374 ALA A N 1
ATOM 2970 C CA . ALA A 1 374 ? 2.314 -19.413 2.288 1.00 74.06 374 ALA A CA 1
ATOM 2971 C C . ALA A 1 374 ? 3.669 -19.612 2.994 1.00 74.06 374 ALA A C 1
ATOM 2973 O O . ALA A 1 374 ? 3.849 -20.599 3.705 1.00 74.06 374 ALA A O 1
ATOM 2974 N N . LEU A 1 375 ? 4.598 -18.663 2.834 1.00 78.38 375 LEU A N 1
ATOM 2975 C CA . LEU A 1 375 ? 5.880 -18.633 3.537 1.00 78.38 375 LEU A CA 1
ATOM 2976 C C . LEU A 1 375 ? 5.728 -18.325 5.031 1.00 78.38 375 LEU A C 1
ATOM 2978 O O . LEU A 1 375 ? 6.404 -18.972 5.823 1.00 78.38 375 LEU A O 1
ATOM 2982 N N . ASN A 1 376 ? 4.850 -17.397 5.424 1.00 72.94 376 ASN A N 1
ATOM 2983 C CA . ASN A 1 376 ? 4.537 -17.142 6.834 1.00 72.94 376 ASN A CA 1
ATOM 2984 C C . ASN A 1 376 ? 3.892 -18.372 7.493 1.00 72.94 376 ASN A C 1
ATOM 2986 O O . ASN A 1 376 ? 4.389 -18.844 8.511 1.00 72.94 376 ASN A O 1
ATOM 2990 N N . ILE A 1 377 ? 2.858 -18.957 6.879 1.00 73.62 377 ILE A N 1
ATOM 2991 C CA . ILE A 1 377 ? 2.193 -20.168 7.391 1.00 73.62 377 ILE A CA 1
ATOM 2992 C C . ILE A 1 377 ? 3.192 -21.328 7.542 1.00 73.62 377 ILE A C 1
ATOM 2994 O O . ILE A 1 377 ? 3.190 -22.023 8.560 1.00 73.62 377 ILE A O 1
ATOM 2998 N N . ASP A 1 378 ? 4.045 -21.568 6.540 1.00 79.12 378 ASP A N 1
ATOM 2999 C CA . ASP A 1 378 ? 5.056 -22.631 6.598 1.00 79.12 378 ASP A CA 1
ATOM 3000 C C . ASP A 1 378 ? 6.127 -22.341 7.664 1.00 79.12 378 ASP A C 1
ATOM 3002 O O . ASP A 1 378 ? 6.475 -23.240 8.429 1.00 79.12 378 ASP A O 1
ATOM 3006 N N . TRP A 1 379 ? 6.577 -21.087 7.789 1.00 81.31 379 TRP A N 1
ATOM 3007 C CA . TRP A 1 379 ? 7.494 -20.631 8.839 1.00 81.31 379 TRP A CA 1
ATOM 3008 C C . TRP A 1 379 ? 6.916 -20.847 10.242 1.00 81.31 379 TRP A C 1
ATOM 3010 O O . TRP A 1 379 ? 7.588 -21.440 11.085 1.00 81.31 379 TRP A O 1
ATOM 3020 N N . ILE A 1 380 ? 5.656 -20.462 10.475 1.00 72.50 380 ILE A N 1
ATOM 3021 C CA . ILE A 1 380 ? 4.943 -20.648 11.750 1.00 72.50 380 ILE A CA 1
ATOM 3022 C C . ILE A 1 380 ? 4.854 -22.142 12.072 1.00 72.50 380 ILE A C 1
ATOM 3024 O O . ILE A 1 380 ? 5.257 -22.594 13.149 1.00 72.50 380 ILE A O 1
ATOM 3028 N N . ARG A 1 381 ? 4.386 -22.947 11.109 1.00 76.25 381 ARG A N 1
ATOM 3029 C CA . ARG A 1 381 ? 4.271 -24.405 11.259 1.00 76.25 381 ARG A CA 1
ATOM 3030 C C . ARG A 1 381 ? 5.627 -25.057 11.509 1.00 76.25 381 ARG A C 1
ATOM 3032 O O . ARG A 1 381 ? 5.698 -26.002 12.293 1.00 76.25 381 ARG A O 1
ATOM 3039 N N . ALA A 1 382 ? 6.702 -24.572 10.892 1.00 80.06 382 ALA A N 1
ATOM 3040 C CA . ALA A 1 382 ? 8.052 -25.071 11.112 1.00 80.06 382 ALA A CA 1
ATOM 3041 C C . ALA A 1 382 ? 8.618 -24.667 12.478 1.00 80.06 382 ALA A C 1
ATOM 3043 O O . ALA A 1 382 ? 9.172 -25.537 13.152 1.00 80.06 382 ALA A O 1
ATOM 3044 N N . LEU A 1 383 ? 8.434 -23.415 12.911 1.00 78.50 383 LEU A N 1
ATOM 3045 C CA . LEU A 1 383 ? 8.817 -22.930 14.239 1.00 78.50 383 LEU A CA 1
ATOM 3046 C C . LEU A 1 383 ? 8.136 -23.773 15.318 1.00 78.50 383 LEU A C 1
ATOM 3048 O O . LEU A 1 383 ? 8.813 -24.400 16.132 1.00 78.50 383 LEU A O 1
ATOM 3052 N N . ARG A 1 384 ? 6.805 -23.885 15.239 1.00 72.00 384 ARG A N 1
ATOM 3053 C CA . ARG A 1 384 ? 5.973 -24.700 16.129 1.00 72.00 384 ARG A CA 1
ATOM 3054 C C . ARG A 1 384 ? 6.388 -26.173 16.109 1.00 72.00 384 ARG A C 1
ATOM 3056 O O . ARG A 1 384 ? 6.589 -26.780 17.156 1.00 72.00 384 ARG A O 1
ATOM 3063 N N . ARG A 1 385 ? 6.597 -26.764 14.928 1.00 76.19 385 ARG A N 1
ATOM 3064 C CA . ARG A 1 385 ? 7.104 -28.143 14.792 1.00 76.19 385 ARG A CA 1
ATOM 3065 C C . ARG A 1 385 ? 8.473 -28.323 15.453 1.00 76.19 385 ARG A C 1
ATOM 3067 O O . ARG A 1 385 ? 8.734 -29.399 15.985 1.00 76.19 385 ARG A O 1
ATOM 3074 N N . LEU A 1 386 ? 9.351 -27.325 15.412 1.00 76.69 386 LEU A N 1
ATOM 3075 C CA . LEU A 1 386 ? 10.682 -27.403 16.010 1.00 76.69 386 LEU A CA 1
ATOM 3076 C C . LEU A 1 386 ? 10.641 -27.219 17.534 1.00 76.69 386 LEU A C 1
ATOM 3078 O O . LEU A 1 386 ? 11.274 -28.013 18.228 1.00 76.69 386 LEU A O 1
ATOM 3082 N N . THR A 1 387 ? 9.871 -26.264 18.066 1.00 72.44 387 THR A N 1
ATOM 3083 C CA . THR A 1 387 ? 9.735 -26.053 19.521 1.00 72.44 387 THR A CA 1
ATOM 3084 C C . THR A 1 387 ? 9.078 -27.244 20.215 1.00 72.44 387 THR A C 1
ATOM 3086 O O . THR A 1 387 ? 9.644 -27.774 21.169 1.00 72.44 387 THR A O 1
ATOM 3089 N N . PHE A 1 388 ? 7.964 -27.763 19.683 1.00 66.56 388 PHE A N 1
ATOM 3090 C CA . PHE A 1 388 ? 7.281 -28.939 20.246 1.00 66.56 388 PHE A CA 1
ATOM 3091 C C . PHE A 1 388 ? 8.124 -30.232 20.225 1.00 66.56 388 PHE A C 1
ATOM 3093 O O . PHE A 1 388 ? 7.813 -31.170 20.956 1.00 66.56 388 PHE A O 1
ATOM 3100 N N . ASN A 1 389 ? 9.191 -30.305 19.417 1.00 65.56 389 ASN A N 1
ATOM 3101 C CA . ASN A 1 389 ? 10.063 -31.485 19.331 1.00 65.56 389 ASN A CA 1
ATOM 3102 C C . ASN A 1 389 ? 11.479 -31.271 19.904 1.00 65.56 389 ASN A C 1
ATOM 3104 O O . ASN A 1 389 ? 12.223 -32.244 20.050 1.00 65.56 389 ASN A O 1
ATOM 3108 N N . SER A 1 390 ? 11.878 -30.049 20.271 1.00 68.12 390 SER A N 1
ATOM 3109 C CA . SER A 1 390 ? 13.233 -29.758 20.759 1.00 68.12 390 SER A CA 1
ATOM 3110 C C . SER A 1 390 ? 13.258 -28.691 21.849 1.00 68.12 390 SER A C 1
ATOM 3112 O O . SER A 1 390 ? 13.120 -27.502 21.573 1.00 68.12 390 SER A O 1
ATOM 3114 N N . CYS A 1 391 ? 13.633 -29.103 23.063 1.00 68.12 391 CYS A N 1
ATOM 3115 C CA . CYS A 1 391 ? 13.948 -28.175 24.151 1.00 68.12 391 CYS A CA 1
ATOM 3116 C C . CYS A 1 391 ? 15.265 -27.397 23.951 1.00 68.12 391 CYS A C 1
ATOM 3118 O O . CYS A 1 391 ? 15.571 -26.491 24.719 1.00 68.12 391 CYS A O 1
ATOM 3120 N N . ASN A 1 392 ? 16.076 -27.742 22.943 1.00 71.56 392 ASN A N 1
ATOM 3121 C CA . ASN A 1 392 ? 17.296 -27.005 22.629 1.00 71.56 392 ASN A CA 1
ATOM 3122 C C . ASN A 1 392 ? 16.966 -25.814 21.717 1.00 71.56 392 ASN A C 1
ATOM 3124 O O . ASN A 1 392 ? 16.848 -25.967 20.499 1.00 71.56 392 ASN A O 1
ATOM 3128 N N . ILE A 1 393 ? 16.853 -24.627 22.310 1.00 75.06 393 ILE A N 1
ATOM 3129 C CA . ILE A 1 393 ? 16.535 -23.374 21.609 1.00 75.06 393 ILE A CA 1
ATOM 3130 C C . ILE A 1 393 ? 17.598 -23.030 20.556 1.00 75.06 393 ILE A C 1
ATOM 3132 O O . ILE A 1 393 ? 17.254 -22.642 19.443 1.00 75.06 393 ILE A O 1
ATOM 3136 N N . SER A 1 394 ? 18.885 -23.259 20.839 1.00 78.94 394 SER A N 1
ATOM 3137 C CA . SER A 1 394 ? 19.964 -23.061 19.858 1.00 78.94 394 SER A CA 1
ATOM 3138 C C . SER A 1 394 ? 19.840 -24.004 18.654 1.00 78.94 394 SER A C 1
ATOM 3140 O O . SER A 1 394 ? 20.147 -23.607 17.530 1.00 78.94 394 SER A O 1
ATOM 3142 N N . TYR A 1 395 ? 19.344 -25.231 18.853 1.00 80.69 395 TYR A N 1
ATOM 3143 C CA . TYR A 1 395 ? 19.024 -26.144 17.753 1.00 80.69 395 TYR A CA 1
ATOM 3144 C C . TYR A 1 395 ? 17.818 -25.645 16.946 1.00 80.69 395 TYR A C 1
ATOM 3146 O O . TYR A 1 395 ? 17.946 -25.523 15.727 1.00 80.69 395 TYR A O 1
ATOM 3154 N N . VAL A 1 396 ? 16.703 -25.291 17.601 1.00 80.00 396 VAL A N 1
ATOM 3155 C CA . VAL A 1 396 ? 15.508 -24.709 16.950 1.00 80.00 396 VAL A CA 1
ATOM 3156 C C . VAL A 1 396 ? 15.907 -23.510 16.085 1.00 80.00 396 VAL A C 1
ATOM 3158 O O . VAL A 1 396 ? 15.654 -23.504 14.881 1.00 80.00 396 VAL A O 1
ATOM 3161 N N . TRP A 1 397 ? 16.645 -22.560 16.666 1.00 83.81 397 TRP A N 1
ATOM 3162 C CA . TRP A 1 397 ? 17.171 -21.376 15.985 1.00 83.81 397 TRP A CA 1
ATOM 3163 C C . TRP A 1 397 ? 18.056 -21.736 14.785 1.00 83.81 397 TRP A C 1
ATOM 3165 O O . TRP A 1 397 ? 17.888 -21.183 13.701 1.00 83.81 397 TRP A O 1
ATOM 3175 N N . SER A 1 398 ? 18.956 -22.718 14.929 1.00 83.25 398 SER A N 1
ATOM 3176 C CA . SER A 1 398 ? 19.824 -23.164 13.827 1.00 83.25 398 SER A CA 1
ATOM 3177 C C . SER A 1 398 ? 19.056 -23.773 12.647 1.00 83.25 398 SER A C 1
ATOM 3179 O O . SER A 1 398 ? 19.493 -23.630 11.504 1.00 83.25 398 SER A O 1
ATOM 3181 N N . GLN A 1 399 ? 17.915 -24.430 12.898 1.00 85.75 399 GLN A N 1
ATOM 3182 C CA . GLN A 1 399 ? 17.061 -24.954 11.831 1.00 85.75 399 GLN A CA 1
ATOM 3183 C C . GLN A 1 399 ? 16.216 -23.838 11.203 1.00 85.75 399 GLN A C 1
ATOM 3185 O O . GLN A 1 399 ? 16.126 -23.783 9.978 1.00 85.75 399 GLN A O 1
ATOM 3190 N N . MET A 1 400 ? 15.697 -22.894 11.997 1.00 86.62 400 MET A N 1
ATOM 3191 C CA . MET A 1 400 ? 14.966 -21.729 11.479 1.00 86.62 400 MET A CA 1
ATOM 3192 C C . MET A 1 400 ? 15.848 -20.818 10.613 1.00 86.62 400 MET A C 1
ATOM 3194 O O . MET A 1 400 ? 15.425 -20.447 9.522 1.00 86.62 400 MET A O 1
ATOM 3198 N N . ILE A 1 401 ? 17.097 -20.532 11.014 1.00 85.75 401 ILE A N 1
ATOM 3199 C CA . ILE A 1 401 ? 18.069 -19.810 10.163 1.00 85.75 401 ILE A CA 1
ATOM 3200 C C . ILE A 1 401 ? 18.306 -20.568 8.852 1.00 85.75 401 ILE A C 1
ATOM 3202 O O . ILE A 1 401 ? 18.367 -19.960 7.787 1.00 85.75 401 ILE A O 1
ATOM 3206 N N . ARG A 1 402 ? 18.465 -21.896 8.920 1.00 85.75 402 ARG A N 1
ATOM 3207 C CA . ARG A 1 402 ? 18.775 -22.731 7.751 1.00 85.75 402 ARG A CA 1
ATOM 3208 C C . ARG A 1 402 ? 17.613 -22.804 6.759 1.00 85.75 402 ARG A C 1
ATOM 3210 O O . ARG A 1 402 ? 17.865 -22.830 5.559 1.00 85.75 402 ARG A O 1
ATOM 3217 N N . GLN A 1 403 ? 16.375 -22.875 7.249 1.00 86.88 403 GLN A N 1
ATOM 3218 C CA . GLN A 1 403 ? 15.182 -23.026 6.414 1.00 86.88 403 GLN A CA 1
ATOM 3219 C C . GLN A 1 403 ? 14.605 -21.667 5.962 1.00 86.88 403 GLN A C 1
ATOM 3221 O O . GLN A 1 403 ? 14.127 -21.566 4.835 1.00 86.88 403 GLN A O 1
ATOM 3226 N N . TYR A 1 404 ? 14.714 -20.613 6.784 1.00 86.12 404 TYR A N 1
ATOM 3227 C CA . TYR A 1 404 ? 14.126 -19.286 6.534 1.00 86.12 404 TYR A CA 1
ATOM 3228 C C . TYR A 1 404 ? 15.086 -18.118 6.866 1.00 86.12 404 TYR A C 1
ATOM 3230 O O . TYR A 1 404 ? 14.753 -17.241 7.673 1.00 86.12 404 TYR A O 1
ATOM 3238 N N . PRO A 1 405 ? 16.272 -18.034 6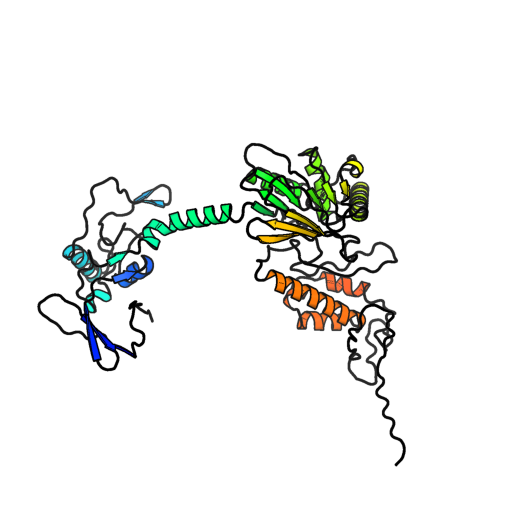.231 1.00 81.62 405 PRO A N 1
ATOM 3239 C CA . PRO A 1 405 ? 17.295 -17.035 6.572 1.00 81.62 405 PRO A CA 1
ATOM 3240 C C . PRO A 1 405 ? 16.819 -15.576 6.439 1.00 81.62 405 PRO A C 1
ATOM 3242 O O . PRO A 1 405 ? 17.313 -14.698 7.143 1.00 81.62 405 PRO A O 1
ATOM 3245 N N . ASN A 1 406 ? 15.832 -15.311 5.577 1.00 73.75 406 ASN A N 1
ATOM 3246 C CA . ASN A 1 406 ? 15.287 -13.970 5.325 1.00 73.75 406 ASN A CA 1
ATOM 3247 C C . ASN A 1 406 ? 14.317 -13.465 6.411 1.00 73.75 406 ASN A C 1
ATOM 3249 O O . ASN A 1 406 ? 14.064 -12.264 6.472 1.00 73.75 406 ASN A O 1
ATOM 3253 N N . PHE A 1 407 ? 13.774 -14.366 7.237 1.00 69.00 407 PHE A N 1
ATOM 3254 C CA . PHE A 1 407 ? 12.964 -14.012 8.407 1.00 69.00 407 PHE A CA 1
ATOM 3255 C C . PHE A 1 407 ? 13.883 -13.774 9.610 1.00 69.00 407 PHE A C 1
ATOM 3257 O O . PHE A 1 407 ? 13.936 -12.676 10.156 1.00 69.00 407 PHE A O 1
ATOM 3264 N N . VAL A 1 408 ? 14.696 -14.779 9.959 1.00 60.81 408 VAL A N 1
ATOM 3265 C CA . VAL A 1 408 ? 15.493 -14.785 11.202 1.00 60.81 408 VAL A CA 1
ATOM 3266 C C . VAL A 1 408 ? 16.607 -13.725 11.215 1.00 60.81 408 VAL A C 1
ATOM 3268 O O . VAL A 1 408 ? 17.076 -13.328 12.274 1.00 60.81 408 VAL A O 1
ATOM 3271 N N . SER A 1 409 ? 17.022 -13.208 10.054 1.00 57.88 409 SER A N 1
ATOM 3272 C CA . SER A 1 409 ? 17.987 -12.098 9.973 1.00 57.88 409 SER A CA 1
ATOM 3273 C C . SER A 1 409 ? 17.424 -10.726 10.376 1.00 57.88 409 SER A C 1
ATOM 3275 O O . SER A 1 409 ? 18.198 -9.775 10.466 1.00 57.88 409 SER A O 1
ATOM 3277 N N . LYS A 1 410 ? 16.111 -10.610 10.622 1.00 55.28 410 LYS A N 1
ATOM 3278 C CA . LYS A 1 410 ? 15.441 -9.352 10.996 1.00 55.28 410 LYS A CA 1
ATOM 3279 C C . LYS A 1 410 ? 14.892 -9.321 12.424 1.00 55.28 410 LYS A C 1
ATOM 3281 O O . LYS A 1 410 ? 14.319 -8.306 12.806 1.00 55.28 410 LYS A O 1
ATOM 3286 N N . ASP A 1 411 ? 15.019 -10.417 13.165 1.00 57.31 411 ASP A N 1
ATOM 3287 C CA . ASP A 1 411 ? 14.341 -10.624 14.442 1.00 57.31 411 ASP A CA 1
ATOM 3288 C C . ASP A 1 411 ? 15.327 -11.185 15.476 1.00 57.31 411 ASP A C 1
ATOM 3290 O O . ASP A 1 411 ? 15.766 -12.337 15.407 1.00 57.31 411 ASP A O 1
ATOM 3294 N N . ILE A 1 412 ? 15.724 -10.320 16.409 1.00 52.94 412 ILE A N 1
ATOM 3295 C CA . ILE A 1 412 ? 16.606 -10.651 17.535 1.00 52.94 412 ILE A CA 1
ATOM 3296 C C . ILE A 1 412 ? 15.777 -11.143 18.733 1.00 52.94 412 ILE A C 1
ATOM 3298 O O . ILE A 1 412 ? 16.244 -11.977 19.516 1.00 52.94 412 ILE A O 1
ATOM 3302 N N . ASP A 1 413 ? 14.534 -10.681 18.843 1.00 56.75 413 ASP A N 1
ATOM 3303 C CA . ASP A 1 413 ? 13.700 -10.777 20.036 1.00 56.75 413 ASP A CA 1
ATOM 3304 C C . ASP A 1 413 ? 12.931 -12.103 20.110 1.00 56.75 413 ASP A C 1
ATOM 3306 O O . ASP A 1 413 ? 12.747 -12.642 21.204 1.00 56.75 413 ASP A O 1
ATOM 3310 N N . MET A 1 414 ? 12.632 -12.746 18.974 1.00 61.47 414 MET A N 1
ATOM 3311 C CA . MET A 1 414 ? 12.158 -14.137 18.932 1.00 61.47 414 MET A CA 1
ATOM 3312 C C . MET A 1 414 ? 13.160 -15.107 19.581 1.00 61.47 414 MET A C 1
ATOM 3314 O O . MET A 1 414 ? 12.761 -16.128 20.149 1.00 61.47 414 MET A O 1
ATOM 3318 N N . LYS A 1 415 ? 14.468 -14.803 19.583 1.00 64.19 415 LYS A N 1
ATOM 3319 C CA . LYS A 1 415 ? 15.434 -15.612 20.346 1.00 64.19 415 LYS A CA 1
ATOM 3320 C C . LYS A 1 415 ? 15.220 -15.464 21.857 1.00 64.19 415 LYS A C 1
ATOM 3322 O O . LYS A 1 415 ? 15.495 -16.408 22.595 1.00 64.19 415 LYS A O 1
ATOM 3327 N N . GLY A 1 416 ? 14.723 -14.311 22.308 1.00 62.56 416 GLY A N 1
ATOM 3328 C CA . GLY A 1 416 ? 14.195 -14.090 23.654 1.00 62.56 416 GLY A CA 1
ATOM 3329 C C . GLY A 1 416 ? 12.920 -14.904 23.895 1.00 62.56 416 GLY A C 1
ATOM 3330 O O . GLY A 1 416 ? 12.896 -15.711 24.826 1.00 62.56 416 GLY A O 1
ATOM 3331 N N . ALA A 1 417 ? 11.931 -14.769 23.005 1.00 61.19 417 ALA A N 1
ATOM 3332 C CA . ALA A 1 417 ? 10.633 -15.459 23.041 1.00 61.19 417 ALA A CA 1
ATOM 3333 C C . ALA A 1 417 ? 10.739 -16.983 23.195 1.00 61.19 417 ALA A C 1
ATOM 3335 O O . ALA A 1 417 ? 9.997 -17.615 23.947 1.00 61.19 417 ALA A O 1
ATOM 3336 N N . LEU A 1 418 ? 11.700 -17.604 22.513 1.00 64.56 418 LEU A N 1
ATOM 3337 C CA . LEU A 1 418 ? 11.896 -19.049 22.597 1.00 64.56 418 LEU A CA 1
ATOM 3338 C C . LEU A 1 418 ? 12.278 -19.538 24.006 1.00 64.56 418 LEU A C 1
ATOM 3340 O O . LEU A 1 418 ? 12.033 -20.702 24.311 1.00 64.56 418 LEU A O 1
ATOM 3344 N N . ASN A 1 419 ? 12.820 -18.677 24.878 1.00 58.97 419 ASN A N 1
ATOM 3345 C CA . ASN A 1 419 ? 13.122 -19.041 26.270 1.00 58.97 419 ASN A CA 1
ATOM 3346 C C . ASN A 1 419 ? 11.878 -19.055 27.171 1.00 58.97 419 ASN A C 1
ATOM 3348 O O . ASN A 1 419 ? 11.899 -19.737 28.191 1.00 58.97 419 ASN A O 1
ATOM 3352 N N . THR A 1 420 ? 10.803 -18.339 26.818 1.00 54.84 420 THR A N 1
ATOM 3353 C CA . THR A 1 420 ? 9.533 -18.382 27.568 1.00 54.84 420 THR A CA 1
ATOM 3354 C C . THR A 1 420 ? 8.627 -19.522 27.103 1.00 54.84 420 THR A C 1
ATOM 3356 O O . THR A 1 420 ? 7.898 -20.085 27.914 1.00 54.84 420 THR A O 1
ATOM 3359 N N . HIS A 1 421 ? 8.718 -19.924 25.829 1.00 53.78 421 HIS A N 1
ATOM 3360 C CA . HIS A 1 421 ? 7.879 -20.983 25.233 1.00 53.78 421 HIS A CA 1
ATOM 3361 C C . HIS A 1 421 ? 8.442 -22.405 25.317 1.00 53.78 421 HIS A C 1
ATOM 3363 O O . HIS A 1 421 ? 7.773 -23.359 24.921 1.00 53.78 421 HIS A O 1
ATOM 3369 N N . VAL A 1 422 ? 9.649 -22.578 25.859 1.00 52.81 422 VAL A N 1
ATOM 3370 C CA . VAL A 1 422 ? 10.220 -23.892 26.185 1.00 52.81 422 VAL A CA 1
ATOM 3371 C C . VAL A 1 422 ? 10.407 -23.987 27.704 1.00 52.81 422 VAL A C 1
ATOM 3373 O O . VAL A 1 422 ? 11.478 -23.653 28.213 1.00 52.81 422 VAL A O 1
ATOM 3376 N N . PRO A 1 423 ? 9.387 -24.447 28.457 1.00 48.47 423 PRO A N 1
ATOM 3377 C CA . PRO A 1 423 ? 9.516 -24.677 29.891 1.00 48.47 423 PRO A CA 1
ATOM 3378 C C . PRO A 1 423 ? 10.698 -25.598 30.222 1.00 48.47 423 PRO A C 1
ATOM 3380 O O . PRO A 1 423 ? 10.917 -26.613 29.559 1.00 48.47 423 PRO A O 1
ATOM 3383 N N . ALA A 1 424 ? 11.434 -25.302 31.296 1.00 51.28 424 ALA A N 1
ATOM 3384 C CA . ALA A 1 424 ? 12.594 -26.102 31.711 1.00 51.28 424 ALA A CA 1
ATOM 3385 C C . ALA A 1 424 ? 12.247 -27.569 32.060 1.00 51.28 424 ALA A C 1
ATOM 3387 O O . ALA A 1 424 ? 13.125 -28.432 32.058 1.00 51.28 424 ALA A O 1
ATOM 3388 N N . ASN A 1 425 ? 10.967 -27.844 32.338 1.00 48.50 425 ASN A N 1
ATOM 3389 C CA . ASN A 1 425 ? 10.375 -29.156 32.607 1.00 48.50 425 ASN A CA 1
ATOM 3390 C C . ASN A 1 425 ? 9.598 -29.747 31.409 1.00 48.50 425 ASN A C 1
ATOM 3392 O O . ASN A 1 425 ? 8.908 -30.756 31.577 1.00 48.50 425 ASN A O 1
ATOM 3396 N N . ALA A 1 426 ? 9.672 -29.138 30.220 1.00 48.03 426 ALA A N 1
ATOM 3397 C CA . ALA A 1 426 ? 9.001 -29.643 29.028 1.00 48.03 426 ALA A CA 1
ATOM 3398 C C . ALA A 1 426 ? 9.494 -31.055 28.666 1.00 48.03 426 ALA A C 1
ATOM 3400 O O . ALA A 1 426 ? 10.685 -31.365 28.728 1.00 48.03 426 ALA A O 1
ATOM 3401 N N . ASN A 1 427 ? 8.572 -31.916 28.242 1.00 46.28 427 ASN A N 1
ATOM 3402 C CA . ASN A 1 427 ? 8.913 -33.208 27.659 1.00 46.28 427 ASN A CA 1
ATOM 3403 C C . ASN A 1 427 ? 8.820 -33.085 26.138 1.00 46.28 427 ASN A C 1
ATOM 3405 O O . ASN A 1 427 ? 7.715 -33.033 25.599 1.00 46.28 427 ASN A O 1
ATOM 3409 N N . SER A 1 428 ? 9.964 -33.092 25.447 1.00 51.00 428 SER A N 1
ATOM 3410 C CA . SER A 1 428 ? 9.963 -33.456 24.026 1.00 51.00 428 SER A CA 1
ATOM 3411 C C . SER A 1 428 ? 9.411 -34.880 23.893 1.00 51.00 428 SER A C 1
ATOM 3413 O O . SER A 1 428 ? 9.568 -35.704 24.801 1.00 51.00 428 SER A O 1
ATOM 3415 N N . VAL A 1 429 ? 8.716 -35.170 22.793 1.00 50.03 429 VAL A N 1
ATOM 3416 C CA . VAL A 1 429 ? 7.903 -36.383 22.642 1.00 50.03 429 VAL A CA 1
ATOM 3417 C C . VAL A 1 429 ? 8.763 -37.651 22.795 1.00 50.03 429 VAL A C 1
ATOM 3419 O O . VAL A 1 429 ? 9.474 -38.068 21.884 1.00 50.03 429 VAL A O 1
ATOM 3422 N N . GLY A 1 430 ? 8.684 -38.275 23.976 1.00 48.19 430 GLY A N 1
ATOM 3423 C CA . GLY A 1 430 ? 9.434 -39.481 24.352 1.00 48.19 430 GLY A CA 1
ATOM 3424 C C . GLY A 1 430 ? 10.768 -39.261 25.085 1.00 48.19 430 GLY A C 1
ATOM 3425 O O . GLY A 1 430 ? 11.362 -40.245 25.522 1.00 48.19 430 GLY A O 1
ATOM 3426 N N . CYS A 1 431 ? 11.239 -38.022 25.271 1.00 49.41 431 CYS A N 1
ATOM 3427 C CA . CYS A 1 431 ? 12.539 -37.720 25.887 1.00 49.41 431 CYS A CA 1
ATOM 3428 C C . CYS A 1 431 ? 12.400 -36.577 26.919 1.00 49.41 431 CYS A C 1
ATOM 3430 O O . CYS A 1 431 ? 12.129 -35.433 26.549 1.00 49.41 431 CYS A O 1
ATOM 3432 N N . LYS A 1 432 ? 12.613 -36.860 28.218 1.00 51.56 432 LYS A N 1
ATOM 3433 C CA . LYS A 1 432 ? 12.643 -35.820 29.269 1.00 51.56 432 LYS A CA 1
ATOM 3434 C C . LYS A 1 432 ? 13.756 -34.811 28.976 1.00 51.56 432 LYS A C 1
ATOM 3436 O O . LYS A 1 432 ? 14.907 -35.216 28.813 1.00 51.56 432 LYS A O 1
ATOM 3441 N N . CYS A 1 433 ? 13.445 -33.519 28.957 1.00 51.88 433 CYS A N 1
ATOM 3442 C CA . CYS A 1 433 ? 14.471 -32.487 28.839 1.00 51.88 433 CYS A CA 1
ATOM 3443 C C . CYS A 1 433 ? 15.154 -32.260 30.193 1.00 51.88 433 CYS A C 1
ATOM 3445 O O . CYS A 1 433 ? 14.515 -32.353 31.240 1.00 51.88 433 CYS A O 1
ATOM 3447 N N . ASN A 1 434 ? 16.470 -32.028 30.179 1.00 51.53 434 ASN A N 1
ATOM 3448 C CA . ASN A 1 434 ? 17.291 -32.053 31.388 1.00 51.53 434 ASN A CA 1
ATOM 3449 C C . ASN A 1 434 ? 18.075 -30.736 31.483 1.00 51.53 434 ASN A C 1
ATOM 3451 O O . ASN A 1 434 ? 19.070 -30.548 30.783 1.00 51.53 434 ASN A O 1
ATOM 3455 N N . ASN A 1 435 ? 17.580 -29.796 32.296 1.00 53.31 435 ASN A N 1
ATOM 3456 C CA . ASN A 1 435 ? 18.122 -28.439 32.469 1.00 53.31 435 ASN A CA 1
ATOM 3457 C C . ASN A 1 435 ? 18.396 -27.702 31.139 1.00 53.31 435 ASN A C 1
ATOM 3459 O O . ASN A 1 435 ? 19.504 -27.227 30.895 1.00 53.31 435 ASN A O 1
ATOM 3463 N N . GLY A 1 436 ? 17.408 -27.664 30.236 1.00 46.16 436 GLY A N 1
ATOM 3464 C CA . GLY A 1 436 ? 17.504 -26.991 28.926 1.00 46.16 436 GLY A CA 1
ATOM 3465 C C . GLY A 1 436 ? 18.437 -27.662 27.904 1.00 46.16 436 GLY A C 1
ATOM 3466 O O . GLY A 1 436 ? 18.377 -27.355 26.714 1.00 46.16 436 GLY A O 1
ATOM 3467 N N . SER A 1 437 ? 19.255 -28.630 28.324 1.00 42.06 437 SER A N 1
ATOM 3468 C CA . SER A 1 437 ? 19.987 -29.494 27.402 1.00 42.06 437 SER A CA 1
ATOM 3469 C C . SER A 1 437 ? 19.049 -30.564 26.836 1.00 42.06 437 SER A C 1
ATOM 3471 O O . SER A 1 437 ? 18.236 -31.134 27.576 1.00 42.06 437 SER A O 1
ATOM 3473 N N . PRO A 1 438 ? 19.147 -30.885 25.533 1.00 43.00 438 PRO A N 1
ATOM 3474 C CA . PRO A 1 438 ? 18.411 -32.007 24.985 1.00 43.00 438 PRO A CA 1
ATOM 3475 C C . PRO A 1 438 ? 19.015 -33.284 25.567 1.00 43.00 438 PRO A C 1
ATOM 3477 O O . PRO A 1 438 ? 20.207 -33.548 25.398 1.00 43.00 438 PRO A O 1
ATOM 3480 N N . ALA A 1 439 ? 18.195 -34.110 26.214 1.00 44.97 439 ALA A N 1
ATOM 3481 C CA . ALA A 1 439 ? 18.569 -35.502 26.391 1.00 44.97 439 ALA A CA 1
ATOM 3482 C C . ALA A 1 439 ? 18.668 -36.115 24.988 1.00 44.97 439 ALA A C 1
ATOM 3484 O O . ALA A 1 439 ? 17.645 -36.320 24.331 1.00 44.97 439 ALA A O 1
ATOM 3485 N N . ILE A 1 440 ? 19.894 -36.360 24.509 1.00 48.50 440 ILE A N 1
ATOM 3486 C CA . ILE A 1 440 ? 20.124 -37.139 23.288 1.00 48.50 440 ILE A CA 1
ATOM 3487 C C . ILE A 1 440 ? 19.457 -38.485 23.543 1.00 48.50 440 ILE A C 1
ATOM 3489 O O . ILE A 1 440 ? 19.911 -39.244 24.398 1.00 48.50 440 ILE A O 1
ATOM 3493 N N . CYS A 1 441 ? 18.338 -38.743 22.869 1.00 48.22 441 CYS A N 1
ATOM 3494 C CA . CYS A 1 441 ? 17.531 -39.915 23.166 1.00 48.22 441 CYS A CA 1
ATOM 3495 C C . CYS A 1 441 ? 18.371 -41.150 22.768 1.00 48.22 441 CYS A C 1
ATOM 3497 O O . CYS A 1 441 ? 18.628 -41.315 21.569 1.00 48.22 441 CYS A O 1
ATOM 3499 N N . PRO A 1 442 ? 18.869 -41.982 23.717 1.00 47.25 442 PRO A N 1
ATOM 3500 C CA . PRO A 1 442 ? 20.121 -42.738 23.509 1.00 47.25 442 PRO A CA 1
ATOM 3501 C C . PRO A 1 442 ? 20.094 -43.792 22.396 1.00 47.25 442 PRO A C 1
ATOM 3503 O O . PRO A 1 442 ? 21.128 -44.321 22.006 1.00 47.25 442 PRO A O 1
ATOM 3506 N N . ILE A 1 443 ? 18.900 -44.096 21.893 1.00 50.97 443 ILE A N 1
ATOM 3507 C CA . ILE A 1 443 ? 18.616 -45.073 20.843 1.00 50.97 443 ILE A CA 1
ATOM 3508 C C . ILE A 1 443 ? 18.981 -44.534 19.443 1.00 50.97 443 ILE A C 1
ATOM 3510 O O . ILE A 1 443 ? 19.224 -45.330 18.539 1.00 50.97 443 ILE A O 1
ATOM 3514 N N . TYR A 1 444 ? 19.017 -43.207 19.241 1.00 49.44 444 TYR A N 1
ATOM 3515 C CA . TYR A 1 444 ? 19.038 -42.611 17.893 1.00 49.44 444 TYR A CA 1
ATOM 3516 C C . TYR A 1 444 ? 20.233 -41.707 17.566 1.00 49.44 444 TYR A C 1
ATOM 3518 O O . TYR A 1 444 ? 20.487 -41.480 16.387 1.00 49.44 444 TYR A O 1
ATOM 3526 N N . ASN A 1 445 ? 20.955 -41.175 18.561 1.00 52.72 445 ASN A N 1
ATOM 3527 C CA . ASN A 1 445 ? 22.030 -40.173 18.385 1.00 52.72 445 ASN A CA 1
ATOM 3528 C C . ASN A 1 445 ? 21.626 -38.872 17.638 1.00 52.72 445 ASN A C 1
ATOM 3530 O O . ASN A 1 445 ? 22.458 -38.012 17.361 1.00 52.72 445 ASN A O 1
ATOM 3534 N N . GLU A 1 446 ? 20.332 -38.708 17.375 1.00 47.25 446 GLU A N 1
ATOM 3535 C CA . GLU A 1 446 ? 19.647 -37.542 16.822 1.00 47.25 446 GLU A CA 1
ATOM 3536 C C . GLU A 1 446 ? 18.445 -37.216 17.737 1.00 47.25 446 GLU A C 1
ATOM 3538 O O . GLU A 1 446 ? 17.990 -38.099 18.477 1.00 47.25 446 GLU A O 1
ATOM 3543 N N . PRO A 1 447 ? 17.881 -35.991 17.705 1.00 46.00 447 PRO A N 1
ATOM 3544 C CA . PRO A 1 447 ? 16.549 -35.757 18.266 1.00 46.00 447 PRO A CA 1
ATOM 3545 C C . PRO A 1 447 ? 15.511 -36.689 17.601 1.00 46.00 447 PRO A C 1
ATOM 3547 O O . PRO A 1 447 ? 15.653 -37.016 16.417 1.00 46.00 447 PRO A O 1
ATOM 3550 N N . PRO A 1 448 ? 14.470 -37.139 18.328 1.00 46.72 448 PRO A N 1
ATOM 3551 C CA . PRO A 1 448 ? 13.511 -38.109 17.806 1.00 46.72 448 PRO A CA 1
ATOM 3552 C C . PRO A 1 448 ? 12.817 -37.585 16.541 1.00 46.72 448 PRO A C 1
ATOM 3554 O O . PRO A 1 448 ? 12.261 -36.487 16.518 1.00 46.72 448 PRO A O 1
ATOM 3557 N N . ARG A 1 449 ? 12.828 -38.392 15.472 1.00 41.56 449 ARG A N 1
ATOM 3558 C CA . ARG A 1 449 ? 12.195 -38.061 14.184 1.00 41.56 449 ARG A CA 1
ATOM 3559 C C . ARG A 1 449 ? 10.675 -38.237 14.256 1.00 41.56 449 ARG A C 1
ATOM 3561 O O . ARG A 1 449 ? 10.119 -39.171 13.677 1.00 41.56 449 ARG A O 1
ATOM 3568 N N . CYS A 1 450 ? 10.006 -37.342 14.975 1.00 44.53 450 CYS A N 1
ATOM 3569 C CA . CYS A 1 450 ? 8.551 -37.296 15.055 1.00 44.53 450 CYS A CA 1
ATOM 3570 C C . CYS A 1 450 ? 7.941 -37.046 13.669 1.00 44.53 450 CYS A C 1
ATOM 3572 O O . CYS A 1 450 ? 8.287 -36.086 12.978 1.00 44.53 450 CYS A O 1
ATOM 3574 N N . ARG A 1 451 ? 7.015 -37.917 13.263 1.00 36.88 451 ARG A N 1
ATOM 3575 C CA . ARG A 1 451 ? 6.228 -37.757 12.038 1.00 36.88 451 ARG A CA 1
ATOM 3576 C C . ARG A 1 451 ? 4.899 -37.114 12.417 1.00 36.88 451 ARG A C 1
ATOM 3578 O O . ARG A 1 451 ? 4.220 -37.624 13.301 1.00 36.88 451 ARG A O 1
ATOM 3585 N N . TYR A 1 452 ? 4.534 -36.016 11.762 1.00 37.12 452 TYR A N 1
ATOM 3586 C CA . TYR A 1 452 ? 3.203 -35.436 11.927 1.00 37.12 452 TYR A CA 1
ATOM 3587 C C . TYR A 1 452 ? 2.175 -36.436 11.380 1.00 37.12 452 TYR A C 1
ATOM 3589 O O . TYR A 1 452 ? 2.270 -36.838 10.218 1.00 37.12 452 TYR A O 1
ATOM 3597 N N . LEU A 1 453 ? 1.251 -36.887 12.229 1.00 35.28 453 LEU A N 1
ATOM 3598 C CA . LEU A 1 453 ? 0.071 -37.637 11.808 1.00 35.28 453 LEU A CA 1
ATOM 3599 C C . LEU A 1 453 ? -1.045 -36.615 11.625 1.00 35.28 453 LEU A C 1
ATOM 3601 O O . LEU A 1 453 ? -1.584 -36.109 12.606 1.00 35.28 453 LEU A O 1
ATOM 3605 N N . ASP A 1 454 ? -1.322 -36.280 10.368 1.00 35.66 454 ASP A N 1
ATOM 3606 C CA . ASP A 1 454 ? -2.288 -35.254 9.973 1.00 35.66 454 ASP A CA 1
ATOM 3607 C C . ASP A 1 454 ? -3.725 -35.799 10.085 1.00 35.66 454 ASP A C 1
ATOM 3609 O O . ASP A 1 454 ? -4.408 -36.085 9.101 1.00 35.66 454 ASP A O 1
ATOM 3613 N N . ASN A 1 455 ? -4.134 -36.054 11.329 1.00 36.00 455 ASN A N 1
ATOM 3614 C CA . ASN A 1 455 ? -5.422 -36.629 11.690 1.00 36.00 455 ASN A CA 1
ATOM 3615 C C . ASN A 1 455 ? -6.351 -35.506 12.169 1.00 36.00 455 ASN A C 1
ATOM 3617 O O . ASN A 1 455 ? -6.115 -34.901 13.213 1.00 36.00 455 ASN A O 1
ATOM 3621 N N . ASN A 1 456 ? -7.414 -35.242 11.406 1.00 37.97 456 ASN A N 1
ATOM 3622 C CA . ASN A 1 456 ? -8.378 -34.181 11.701 1.00 37.97 456 ASN A CA 1
ATOM 3623 C C . ASN A 1 456 ? -9.008 -34.308 13.100 1.00 37.97 456 ASN A C 1
ATOM 3625 O O . ASN A 1 456 ? -9.540 -35.359 13.441 1.00 37.97 456 ASN A O 1
ATOM 3629 N N . ILE A 1 457 ? -9.006 -33.185 13.830 1.00 46.72 457 ILE A N 1
ATOM 3630 C CA . ILE A 1 457 ? -9.989 -32.732 14.837 1.00 46.72 457 ILE A CA 1
ATOM 3631 C C . ILE A 1 457 ? -10.809 -33.861 15.504 1.00 46.72 457 ILE A C 1
ATOM 3633 O O . ILE A 1 457 ? -11.905 -34.195 15.057 1.00 46.72 457 ILE A O 1
ATOM 3637 N N . GLY A 1 458 ? -10.298 -34.387 16.623 1.00 37.12 458 GLY A N 1
ATOM 3638 C CA . GLY A 1 458 ? -11.004 -35.341 17.490 1.00 37.12 458 GLY A CA 1
ATOM 3639 C C . GLY A 1 458 ? -10.050 -36.272 18.245 1.00 37.12 458 GLY A C 1
ATOM 3640 O O . GLY A 1 458 ? -9.604 -37.267 17.686 1.00 37.12 458 GLY A O 1
ATOM 3641 N N . ASP A 1 459 ? -9.734 -35.932 19.500 1.00 42.66 459 ASP A N 1
ATOM 3642 C CA . ASP A 1 459 ? -9.037 -36.752 20.510 1.00 42.66 459 ASP A CA 1
ATOM 3643 C C . ASP A 1 459 ? -7.917 -37.694 20.016 1.00 42.66 459 ASP A C 1
ATOM 3645 O O . ASP A 1 459 ? -8.014 -38.923 20.042 1.00 42.66 459 ASP A O 1
ATOM 3649 N N . THR A 1 460 ? -6.777 -37.116 19.630 1.00 32.12 460 THR A N 1
ATOM 3650 C CA . THR A 1 460 ? -5.585 -37.875 19.220 1.00 32.12 460 THR A CA 1
ATOM 3651 C C . THR A 1 460 ? -4.661 -38.232 20.389 1.00 32.12 460 THR A C 1
ATOM 3653 O O . THR A 1 460 ? -3.942 -37.373 20.905 1.00 32.12 460 THR A O 1
ATOM 3656 N N . GLN A 1 461 ? -4.559 -39.522 20.726 1.00 33.22 461 GLN A N 1
ATOM 3657 C CA . GLN A 1 461 ? -3.364 -40.053 21.397 1.00 33.22 461 GLN A CA 1
ATOM 3658 C C . GLN A 1 461 ? -2.183 -40.126 20.412 1.00 33.22 461 GLN A C 1
ATOM 3660 O O . GLN A 1 461 ? -2.326 -40.608 19.288 1.00 33.22 461 GLN A O 1
ATOM 3665 N N . LEU A 1 462 ? -0.995 -39.693 20.843 1.00 38.16 462 LEU A N 1
ATOM 3666 C CA . LEU A 1 462 ? 0.240 -39.775 20.054 1.00 38.16 462 LEU A CA 1
ATOM 3667 C C . LEU A 1 462 ? 0.881 -41.168 20.163 1.00 38.16 462 LEU A C 1
ATOM 3669 O O . LEU A 1 462 ? 1.409 -41.534 21.213 1.00 38.16 462 LEU A O 1
ATOM 3673 N N . SER A 1 463 ? 0.901 -41.927 19.065 1.00 34.94 463 SER A N 1
ATOM 3674 C CA . SER A 1 463 ? 1.569 -43.232 18.988 1.00 34.94 463 SER A CA 1
ATOM 3675 C C . SER A 1 463 ? 2.991 -43.127 18.415 1.00 34.94 463 SER A C 1
ATOM 3677 O O . SER A 1 463 ? 3.228 -43.190 17.209 1.00 34.94 463 SER A O 1
ATOM 3679 N N . CYS A 1 464 ? 3.989 -43.025 19.294 1.00 35.78 464 CYS A N 1
ATOM 3680 C CA . CYS A 1 464 ? 5.387 -43.200 18.897 1.00 35.78 464 CYS A CA 1
ATOM 3681 C C . CYS A 1 464 ? 5.674 -44.684 18.627 1.00 35.78 464 CYS A C 1
ATOM 3683 O O . CYS A 1 464 ? 5.761 -45.482 19.560 1.00 35.78 464 CYS A O 1
ATOM 3685 N N . SER A 1 465 ? 5.847 -45.069 17.359 1.00 35.66 465 SER A N 1
ATOM 3686 C CA . SER A 1 465 ? 6.123 -46.460 16.984 1.00 35.66 465 SER A CA 1
ATOM 3687 C C . SER A 1 465 ? 7.519 -46.907 17.442 1.00 35.66 465 SER A C 1
ATOM 3689 O O . SER A 1 465 ? 8.520 -46.664 16.760 1.00 35.66 465 SER A O 1
ATOM 3691 N N . THR A 1 466 ? 7.600 -47.597 18.578 1.00 36.09 466 THR A N 1
ATOM 3692 C CA . THR A 1 466 ? 8.816 -48.293 19.007 1.00 36.09 466 THR A CA 1
ATOM 3693 C C . THR A 1 466 ? 9.088 -49.464 18.066 1.00 36.09 466 THR A C 1
ATOM 3695 O O . THR A 1 466 ? 8.317 -50.418 17.978 1.00 36.09 466 THR A O 1
ATOM 3698 N N . ARG A 1 467 ? 10.200 -49.404 17.326 1.00 34.12 467 ARG A N 1
ATOM 3699 C CA . ARG A 1 467 ? 10.595 -50.465 16.390 1.00 34.12 467 ARG A CA 1
ATOM 3700 C C . ARG A 1 467 ? 11.237 -51.625 17.158 1.00 34.12 467 ARG A C 1
ATOM 3702 O O . ARG A 1 467 ? 12.455 -51.786 17.142 1.00 34.12 467 ARG A O 1
ATOM 3709 N N . SER A 1 468 ? 10.423 -52.398 17.876 1.00 34.53 468 SER A N 1
ATOM 3710 C CA . SER A 1 468 ? 10.882 -53.543 18.664 1.00 34.53 468 SER A CA 1
ATOM 3711 C C . SER A 1 468 ? 11.495 -54.614 17.756 1.00 34.53 468 SER A C 1
ATOM 3713 O O . SER A 1 468 ? 10.821 -55.279 16.971 1.00 34.53 468 SER A O 1
ATOM 3715 N N . SER A 1 469 ? 12.810 -54.796 17.863 1.00 38.44 469 SER A N 1
ATOM 3716 C CA . SER A 1 469 ? 13.546 -55.844 17.157 1.00 38.44 469 SER A CA 1
ATOM 3717 C C . SER A 1 469 ? 13.353 -57.196 17.850 1.00 38.44 469 SER A C 1
ATOM 3719 O O . SER A 1 469 ? 14.280 -57.738 18.455 1.00 38.44 469 SER A O 1
ATOM 3721 N N . LEU A 1 470 ? 12.135 -57.739 17.777 1.00 33.69 470 LEU A N 1
ATOM 3722 C CA . LEU A 1 470 ? 11.823 -59.095 18.224 1.00 33.69 470 LEU A CA 1
ATOM 3723 C C . LEU A 1 470 ? 12.467 -60.122 17.281 1.00 33.69 470 LEU A C 1
ATOM 3725 O O . LEU A 1 470 ? 11.836 -60.651 16.370 1.00 33.69 470 LEU A O 1
ATOM 3729 N N . ARG A 1 471 ? 13.746 -60.424 17.524 1.00 41.88 471 ARG A N 1
ATOM 3730 C CA . ARG A 1 471 ? 14.305 -61.732 17.179 1.00 41.88 471 ARG A CA 1
ATOM 3731 C C . ARG A 1 471 ? 13.902 -62.720 18.267 1.00 41.88 471 ARG A C 1
ATOM 3733 O O . ARG A 1 471 ? 14.364 -62.596 19.398 1.00 41.88 471 ARG A O 1
ATOM 3740 N N . LYS A 1 472 ? 13.104 -63.712 17.885 1.00 39.97 472 LYS A N 1
ATOM 3741 C CA . LYS A 1 472 ? 13.048 -65.014 18.544 1.00 39.97 472 LYS A CA 1
ATOM 3742 C C . LYS A 1 472 ? 12.923 -66.116 17.496 1.00 39.97 472 LYS A C 1
ATOM 3744 O O . LYS A 1 472 ? 12.007 -66.092 16.685 1.00 39.97 472 LYS A O 1
ATOM 3749 N N . ASP A 1 473 ? 13.873 -67.037 17.574 1.00 42.59 473 ASP A N 1
ATOM 3750 C CA . ASP A 1 473 ? 13.661 -68.481 17.510 1.00 42.59 473 ASP A CA 1
ATOM 3751 C C . ASP A 1 473 ? 13.029 -69.061 16.224 1.00 42.59 473 ASP A C 1
ATOM 3753 O O . ASP A 1 473 ? 11.894 -69.537 16.224 1.00 42.59 473 ASP A O 1
ATOM 3757 N N . THR A 1 474 ? 13.850 -69.124 15.168 1.00 41.81 474 THR A N 1
ATOM 3758 C CA . THR A 1 474 ? 14.112 -70.371 14.411 1.00 41.81 474 THR A CA 1
ATOM 3759 C C . THR A 1 474 ? 15.612 -70.499 14.185 1.00 41.81 474 THR A C 1
ATOM 3761 O O . THR A 1 474 ? 16.166 -69.516 13.635 1.00 41.81 474 THR A O 1
#

Sequence (474 aa):
MEQVLLTFRNIEKISTVRLSRKFSLRNRFYLSVIVNNQTIKLKVSGITGDSPALKVALNFISHNGYYCCYFCYLRGIYQKRKRQYPYECSHQMRTANSFAQDATAAEHLNRNEKGHLGVSIFSNIVDINFSYRITVDYAHVSLLRHSKSIFIELYRRLTPYVVQDASNPDDNSNAYAVTSVSTREGFFVDTGATNSTTAQLILAYQQQVQSIIKPPQFVFLTHGHPDHAGGIALIQRTYSSTPIYVVSQQVAKETMQWIDFSCEHSIFSGAQCNLDYTSILRVLTSPQSQLSFSHPSIKLRAINDLVKGDSSYAGLLELTTPSGIPFLFTGDSIVIQSHLFVSNFFENQTPPDSDHALCHGPVSHANRYTQDIALNIDWIRALRRLTFNSCNISYVWSQMIRQYPNFVSKDIDMKGALNTHVPANANSVGCKCNNGSPAICPIYNEPPRCRYLDNNIGDTQLSCSTRSSLRKDT

Organism: NCBI:txid392030

InterPro domains:
  IPR001279 Metallo-beta-lactamase [PF00753] (170-247)
  IPR036866 Ribonuclease Z/Hydroxyacylglutathione hydrolase-like [G3DSA:3.60.15.10] (156-386)
  IPR036866 Ribonuclease Z/Hydroxyacylglutathione hydrolase-like [SSF56281] (172-389)

Solvent-accessible surface area (backbone atoms only — not comparable to full-atom values): 27552 Å² total; per-residue (Å²): 138,86,83,82,85,78,86,74,83,95,68,96,67,74,84,47,81,50,90,58,92,73,91,64,103,66,88,71,49,49,45,36,36,35,40,93,91,40,80,46,74,46,70,68,81,62,51,73,44,49,71,71,60,47,23,61,52,49,23,42,35,35,66,92,68,45,22,52,46,90,42,39,67,51,59,44,49,78,55,94,97,38,75,44,68,80,78,88,55,91,72,64,62,46,41,54,63,53,51,50,49,33,13,51,46,3,43,76,67,72,38,78,29,96,41,17,62,14,62,28,74,48,62,82,77,42,84,60,64,54,55,83,23,60,45,72,40,55,56,72,74,68,34,46,67,54,51,51,51,49,51,53,50,50,45,49,69,56,44,50,52,48,80,41,80,23,58,37,96,94,45,97,26,50,20,32,28,38,34,28,72,81,80,43,46,34,32,32,40,30,25,8,34,31,53,66,28,27,48,41,27,54,49,54,42,47,67,72,42,40,101,59,92,66,64,43,74,28,36,37,36,30,37,22,51,51,31,32,46,15,10,50,51,56,49,43,75,74,32,74,83,45,44,31,37,25,49,30,73,58,21,52,48,43,31,49,53,45,45,53,53,26,54,78,66,67,73,39,83,14,54,57,84,89,58,71,58,78,86,45,54,39,60,44,89,51,60,69,33,69,54,91,55,91,56,87,65,51,47,35,36,38,43,40,82,61,67,42,24,94,55,74,41,52,15,33,42,38,40,38,38,82,70,72,55,70,45,49,39,18,33,76,33,24,54,77,43,74,72,80,82,66,81,96,78,80,88,90,82,88,62,55,74,69,65,56,43,61,26,74,64,81,86,74,54,77,94,46,40,68,56,57,40,53,51,49,57,51,48,52,54,49,51,52,57,34,53,64,54,34,60,28,58,71,57,39,50,55,50,46,42,72,76,40,50,82,41,54,76,75,48,74,59,54,69,55,37,49,64,75,76,45,55,63,81,42,63,25,83,93,35,67,38,53,84,51,41,63,51,65,41,86,92,64,84,42,76,77,86,79,74,89,76,94,70,78,91,74,91,80,82,88,84,80,83,75,83,75,82,81,83,75,93,129

Foldseek 3Di:
DDDQDDDDPDQPDFPDWDQDDDDDPPQWQWTWTQDPNDTDTHTQQAGEDEPVVCCQQQQWQDPQRFADHLFWLFGFDQDPNGTHTPPVDDTDTDFLVNSQVQQCCLAVVCHHGSTHNHGGPCVVRHPDSHNPRYDYPCCNRPVVVVVVVVCVVVVCVLVQWDWDWLDDPVFQATKTWIAGQVPLATEIEFQALAPNSNVSSQVVSCVSSDDPPDQHQAYEYQAAASGRQLQVQVSCVVRVPHAYEYAAPVSLVSNVVNLVVCVVVVPGNSHDPPDDSVVRYDYDDDQFDWDDDPPVQWTWTKHFPDWQALRRGGIKIWIQGNNRDIDIATEVLDELAHDQSDDDDDDDDDTDGHDFHPGHDDDDDPVCRVVSRVVRVVLRVLLVVLLLQALQLVVSLVVSCVVPVSHSVVDPCVSVVSVVSRPLQDDRVPFTRHRSHGPCVVVPSDRDPDDDPPDDDDDDDDDDDDPDPDDDDD

Nearest PDB structures (foldseek):
  4efz-assembly3_B  TM=7.290E-01  e=4.447E-07  Burkholderia pseudomallei 1710b
  5ve5-assembly2_B  TM=7.951E-01  e=3.173E-06  Paraburkholderia phytofirmans PsJN
  4c09-assembly1_A  TM=6.017E-01  e=1.425E-05  Bacillus cereus
  2zo4-assembly1_A  TM=6.122E-01  e=6.785E-05  Thermus thermophilus HB8
  2ohh-assembly1_A  TM=6.327E-01  e=5.757E-04  Methanothermobacter thermautotrophicus

Secondary structure (DSSP, 8-state):
--------SS-S---EEE------SS---EEEEEETTEEEEEEP--EEE-HHHHHHHTTB--TTTSBS-TTB--BPEEETTEEE--TTS---BPPHHHHHHHHHHHHHTTS-BTTBSS--GGGGT----GGGTEEE-HIIIIIHHHHHHHHHHHHHHHS-EEEEE---TTS----EEEEETTT--EEEE---SSHHHHHHHHHHHHHHH-SS-PPPS-EEESSSSHHHHTTHHHHHHH-TT--EEESSHHHHHHHHHHHHHHHHHT--TT--TTS-HHHHEEE--STTPEE--SSTT-EEEEE--PPP-SSSS--EEEEE-TTS-EEEE-GGGS-SS--------SSS---------SSSSS---HHHHHHHHHHHHHHHHHHHHHHTT-S-HHHHHHHHHHH-HHHHTT-STHHHHHHHHS-TT-EETTEE-BTTB----TTTSSS--PPP----SS----------------

Mean predicted aligned error: 17.21 Å

Radius of gyration: 34.86 Å; Cα contacts (8 Å, |Δi|>4): 791; chains: 1; bounding box: 59×102×96 Å

pLDDT: mean 70.5, std 19.49, range [24.23, 96.88]